Protein AF-A0A2Z4FMK3-F1 (afdb_monomer)

Secondary structure (DSSP, 8-state):
-PEEHHHHHHHHHHH--SSGGGGS-HHHHHHHHHHHHTT-TTHIIIIIHHHH--EEEEEEPPEEEEETTEEEEEPPEEEEEE----GGG---GGG--SSSSTT-EEEEEEGGGS-HHHHHHSS----HHHHHHHHH-SEEEEEETTSTT-SS-HHHHHHHHTTSEEEEEEEETTTTEEEEEEEETTEEEEEEEEEHHHHH-B-TT-TT-SEEESSTT-SS-STTSHHHHHHHHHHHS-HHHHHHHHHHHHHT--TTSSSS-----S-GGGGTS--TTTSTTTS-HHHHHHHHHT--HHHHHHHHHHHHHHHHHS-SEEETTTEEEEEEEEPPEEEEPPEEEES---SSEEEEPPEEEEEEESS-GGGGEE--

Sequence (372 aa):
MITHAADLLQKSLAKIHTAPGARVPAAKIISALEALIERQEDVYDQIILPELGLGERFDVRSHQLEKSGVARQYRGGEVWLFDGVPVQNWLHAPLLIPFEDLEDTLILARVRDLPAGVARQLRPPLIPGVRRALEALDWVVIDSGGFEGGRMEHAEFLDEIGERPWIRVDHDPETGAARFETWRGEEAQSGWASNIFDAFEYLAGDPDAPVQLHDPNWPKDPDAKPFETAVSLDLLDDPYSICRRLIFQDAGLDIDRLGPLVTWKDSPDMLFEFTDEDDSMLSDIGSWMASRFDGDAAYFAALMADWFAEIRANLPVEVPGLGFLHEVVLPALVLRRPRPLVGALDAGTTILAPLRLFAATDLPAEEWIDTE

Solvent-accessible surface area (backbone atoms only — not comparable to full-atom values): 20326 Å² total; per-residue (Å²): 133,77,43,49,47,67,60,44,40,53,57,35,56,73,72,53,79,84,52,79,41,56,74,58,57,64,71,59,55,49,51,51,49,50,56,48,35,75,67,41,95,55,40,50,77,51,59,44,32,41,57,36,14,66,65,35,79,41,77,37,55,64,44,79,50,76,53,96,91,42,76,43,41,28,49,48,47,72,29,39,40,26,31,59,48,42,48,83,52,66,29,65,66,80,79,62,53,63,77,88,50,54,74,12,36,30,32,38,35,37,42,88,50,35,53,75,68,57,48,58,62,48,44,73,96,52,50,77,78,49,36,57,13,45,70,68,40,64,54,40,58,42,32,40,59,80,52,104,62,46,67,46,56,70,69,60,44,43,69,65,40,34,78,36,60,34,37,42,37,40,36,40,60,91,70,49,24,42,33,43,34,35,28,34,47,94,42,78,56,34,29,33,40,37,40,40,60,81,42,27,33,46,41,90,92,47,95,79,38,30,24,40,63,62,54,82,64,65,72,82,58,40,86,83,39,30,44,45,39,31,49,38,50,44,49,45,62,29,22,63,39,45,45,44,45,50,53,30,60,76,68,66,44,72,67,50,66,64,47,78,66,75,65,85,79,88,64,81,61,65,78,76,65,62,46,81,82,81,57,74,60,43,84,42,58,20,50,35,49,11,66,76,65,78,31,40,38,70,52,36,41,53,45,51,55,47,26,52,53,45,47,74,74,49,59,49,25,39,36,83,87,58,28,35,37,36,73,30,68,39,70,36,28,36,30,46,53,59,51,62,71,39,63,89,60,72,92,46,74,44,72,41,72,60,39,58,32,30,36,30,26,80,63,62,51,82,71,22,47,62,87,125

Nearest PDB structures (foldseek):
  4o3x-assembly1_B  TM=2.539E-01  e=6.722E-01  Actinobacillus pleuropneumoniae
  4o4u-assembly3_C  TM=2.379E-01  e=2.531E+00  Glaesserella parasuis
  4o4u-assembly2_B  TM=2.187E-01  e=2.531E+00  Glaesserella parasuis
  4o4u-assembly1_A  TM=2.277E-01  e=7.565E+00  Glaesserella parasuis
  4o4x-assembly2_B  TM=2.244E-01  e=5.354E+00  Glaesserella parasuis

Structure (mmCIF, N/CA/C/O backbone):
data_AF-A0A2Z4FMK3-F1
#
_entry.id   AF-A0A2Z4FMK3-F1
#
loop_
_atom_site.group_PDB
_atom_site.id
_atom_site.type_symbol
_atom_site.label_atom_id
_atom_site.label_alt_id
_atom_site.label_comp_id
_atom_site.label_asym_id
_atom_site.label_entity_id
_atom_site.label_seq_id
_atom_site.pdbx_PDB_ins_code
_atom_site.Cartn_x
_atom_site.Cartn_y
_atom_site.Cartn_z
_atom_site.occupancy
_atom_site.B_iso_or_equiv
_atom_site.auth_seq_id
_atom_site.auth_comp_id
_atom_site.auth_asym_id
_atom_site.auth_atom_id
_atom_site.pdbx_PDB_model_num
ATOM 1 N N . MET A 1 1 ? 26.405 4.615 -1.418 1.00 66.50 1 MET A N 1
ATOM 2 C CA . MET A 1 1 ? 26.393 4.757 -2.888 1.00 66.50 1 MET A CA 1
ATOM 3 C C . MET A 1 1 ? 25.027 4.281 -3.314 1.00 66.50 1 MET A C 1
ATOM 5 O O . MET A 1 1 ? 24.728 3.123 -3.053 1.00 66.50 1 MET A O 1
ATOM 9 N N . ILE A 1 2 ? 24.192 5.189 -3.812 1.00 79.94 2 ILE A N 1
ATOM 10 C CA . ILE A 1 2 ? 22.853 4.856 -4.304 1.00 79.94 2 ILE A CA 1
ATOM 11 C C . ILE A 1 2 ? 23.020 4.228 -5.688 1.00 79.94 2 ILE A C 1
ATOM 13 O O . ILE A 1 2 ? 23.864 4.674 -6.468 1.00 79.94 2 ILE A O 1
ATOM 17 N N . THR A 1 3 ? 22.292 3.145 -5.953 1.00 88.69 3 THR A N 1
ATOM 18 C CA . THR A 1 3 ? 22.345 2.463 -7.250 1.00 88.69 3 THR A CA 1
ATOM 19 C C . THR A 1 3 ? 21.468 3.219 -8.238 1.00 88.69 3 THR A C 1
ATOM 21 O O . THR A 1 3 ? 20.320 3.518 -7.920 1.00 88.69 3 THR A O 1
ATOM 24 N N . HIS A 1 4 ? 21.972 3.495 -9.439 1.00 88.19 4 HIS A N 1
ATOM 25 C CA . HIS A 1 4 ? 21.166 4.119 -10.483 1.00 88.19 4 HIS A CA 1
ATOM 26 C C . HIS A 1 4 ? 20.392 3.051 -11.266 1.00 88.19 4 HIS A C 1
ATOM 28 O O . HIS A 1 4 ? 20.946 2.008 -11.632 1.00 88.19 4 HIS A O 1
ATOM 34 N N . ALA A 1 5 ? 19.119 3.301 -11.578 1.00 84.12 5 ALA A N 1
ATOM 35 C CA . ALA A 1 5 ? 18.275 2.334 -12.278 1.00 84.12 5 ALA A CA 1
ATOM 36 C C . ALA A 1 5 ? 18.873 1.914 -13.636 1.00 84.12 5 ALA A C 1
ATOM 38 O O . ALA A 1 5 ? 18.801 0.743 -14.012 1.00 84.12 5 ALA A O 1
ATOM 39 N N . ALA A 1 6 ? 19.552 2.826 -14.341 1.00 82.75 6 ALA A N 1
ATOM 40 C CA . ALA A 1 6 ? 20.240 2.512 -15.598 1.00 82.75 6 ALA A CA 1
ATOM 41 C C . ALA A 1 6 ? 21.340 1.437 -15.454 1.00 82.75 6 ALA A C 1
ATOM 43 O O . ALA A 1 6 ? 21.537 0.641 -16.375 1.00 82.75 6 ALA A O 1
ATOM 44 N N . ASP A 1 7 ? 22.031 1.368 -14.310 1.00 86.19 7 ASP A N 1
ATOM 45 C CA . ASP A 1 7 ? 23.053 0.343 -14.058 1.00 86.19 7 ASP A CA 1
ATOM 46 C C . ASP A 1 7 ? 22.412 -1.040 -13.878 1.00 86.19 7 ASP A C 1
ATOM 48 O O . ASP A 1 7 ? 22.911 -2.051 -14.382 1.00 86.19 7 ASP A O 1
ATOM 52 N N . LEU A 1 8 ? 21.249 -1.086 -13.222 1.00 87.88 8 LEU A N 1
ATOM 53 C CA . LEU A 1 8 ? 20.457 -2.309 -13.078 1.00 87.88 8 LEU A CA 1
ATOM 54 C C . LEU A 1 8 ? 19.916 -2.788 -14.429 1.00 87.88 8 LEU A C 1
ATOM 56 O O . LEU A 1 8 ? 19.931 -3.988 -14.703 1.00 87.88 8 LEU A O 1
ATOM 60 N N . LEU A 1 9 ? 19.538 -1.871 -15.323 1.00 84.38 9 LEU A N 1
ATOM 61 C CA . LEU A 1 9 ? 19.102 -2.232 -16.671 1.00 84.38 9 LEU A CA 1
ATOM 62 C C . LEU A 1 9 ? 20.229 -2.894 -17.477 1.00 84.38 9 LEU A C 1
ATOM 64 O O . LEU A 1 9 ? 19.991 -3.862 -18.199 1.00 84.38 9 LEU A O 1
ATOM 68 N N . GLN A 1 10 ? 21.476 -2.428 -17.333 1.00 83.62 10 GLN A N 1
ATOM 69 C CA . GLN A 1 10 ? 22.629 -3.080 -17.969 1.00 83.62 10 GLN A CA 1
ATOM 70 C C . GLN A 1 10 ? 22.806 -4.523 -17.480 1.00 83.62 10 GLN A C 1
ATOM 72 O O . GLN A 1 10 ? 23.089 -5.420 -18.280 1.00 83.62 10 GLN A O 1
ATOM 77 N N . LYS A 1 11 ? 22.598 -4.760 -16.179 1.00 85.12 11 LYS A N 1
ATOM 78 C CA . LYS A 1 11 ? 22.621 -6.104 -15.590 1.00 85.12 11 LYS A CA 1
ATOM 79 C C . LYS A 1 11 ? 21.517 -6.990 -16.174 1.00 85.12 11 LYS A C 1
ATOM 81 O O . LYS A 1 11 ? 21.802 -8.135 -16.521 1.00 85.12 11 LYS A O 1
ATOM 86 N N . SER A 1 12 ? 20.299 -6.474 -16.333 1.00 87.06 12 SER A N 1
ATOM 87 C CA . SER A 1 12 ? 19.177 -7.202 -16.946 1.00 87.06 12 SER A CA 1
ATOM 88 C C . SER A 1 12 ? 19.420 -7.529 -18.420 1.00 87.06 12 SER A C 1
ATOM 90 O O . SER A 1 12 ? 19.258 -8.674 -18.844 1.00 87.06 12 SER A O 1
ATOM 92 N N . LEU A 1 13 ? 19.922 -6.565 -19.196 1.00 83.75 13 LEU A N 1
ATOM 93 C CA . LEU A 1 13 ? 20.270 -6.754 -20.609 1.00 83.75 13 LEU A CA 1
ATOM 94 C C . LEU A 1 13 ? 21.316 -7.856 -20.820 1.00 83.75 13 LEU A C 1
ATOM 96 O O . LEU A 1 13 ? 21.233 -8.607 -21.790 1.00 83.75 13 LEU A O 1
ATOM 100 N N . ALA A 1 14 ? 22.275 -8.006 -19.903 1.00 81.19 14 ALA A N 1
ATOM 101 C CA . ALA A 1 14 ? 23.281 -9.063 -19.986 1.00 81.19 14 ALA A CA 1
ATOM 102 C C . ALA A 1 14 ? 22.691 -10.484 -19.852 1.00 81.19 14 ALA A C 1
ATOM 104 O O . ALA A 1 14 ? 23.308 -11.448 -20.313 1.00 81.19 14 ALA A 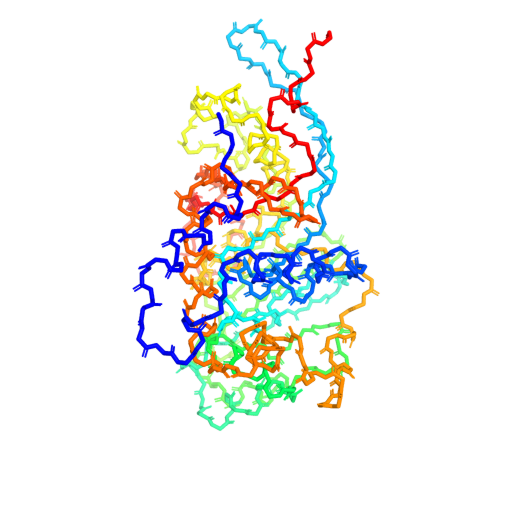O 1
ATOM 105 N N . LYS A 1 15 ? 21.507 -10.639 -19.240 1.00 80.50 15 LYS A N 1
ATOM 106 C CA . LYS A 1 15 ? 20.855 -11.944 -19.043 1.00 80.50 15 LYS A CA 1
ATOM 107 C C . LYS A 1 15 ? 20.110 -12.423 -20.296 1.00 80.50 15 LYS A C 1
ATOM 109 O O . LYS A 1 15 ? 20.076 -13.627 -20.564 1.00 80.50 15 LYS A O 1
ATOM 114 N N . ILE A 1 16 ? 19.541 -11.509 -21.087 1.00 71.62 16 ILE A N 1
ATOM 115 C CA . ILE A 1 16 ? 18.598 -11.829 -22.172 1.00 71.62 16 ILE A CA 1
ATOM 116 C C . ILE A 1 16 ? 19.293 -11.714 -23.542 1.00 71.62 16 ILE A C 1
ATOM 118 O O . ILE A 1 16 ? 19.334 -10.650 -24.147 1.00 71.62 16 ILE A O 1
ATOM 122 N N . HIS A 1 17 ? 19.857 -12.813 -24.058 1.00 67.94 17 HIS A N 1
ATOM 123 C CA . HIS A 1 17 ? 20.804 -12.773 -25.191 1.00 67.94 17 HIS A CA 1
ATOM 124 C C . HIS A 1 17 ? 20.315 -13.412 -26.509 1.00 67.94 17 HIS A C 1
ATOM 126 O O . HIS A 1 17 ? 21.105 -13.557 -27.443 1.00 67.94 17 HIS A O 1
ATOM 132 N N . THR A 1 18 ? 19.043 -13.815 -26.624 1.00 61.44 18 THR A N 1
ATOM 133 C CA . THR A 1 18 ? 18.593 -14.692 -27.731 1.00 61.44 18 THR A CA 1
ATOM 134 C C . THR A 1 18 ? 17.453 -14.168 -28.613 1.00 61.44 18 THR A C 1
ATOM 136 O O . THR A 1 18 ? 17.116 -14.836 -29.589 1.00 61.44 18 THR A O 1
ATOM 139 N N . ALA A 1 19 ? 16.895 -12.980 -28.361 1.00 65.62 19 ALA A N 1
ATOM 140 C CA . ALA A 1 19 ? 15.777 -12.435 -29.147 1.00 65.62 19 ALA A CA 1
ATOM 141 C C . ALA A 1 19 ? 16.205 -11.297 -30.105 1.00 65.62 19 ALA A C 1
ATOM 143 O O . ALA A 1 19 ? 17.255 -10.685 -29.894 1.00 65.62 19 ALA A O 1
ATOM 144 N N . PRO A 1 20 ? 15.411 -10.958 -31.143 1.00 64.31 20 PRO A N 1
ATOM 145 C CA . PRO A 1 20 ? 15.705 -9.854 -32.067 1.00 64.31 20 PRO A CA 1
ATOM 146 C C . PRO A 1 20 ? 15.998 -8.507 -31.379 1.00 64.31 20 PRO A C 1
ATOM 148 O O . PRO A 1 20 ? 16.886 -7.781 -31.825 1.00 64.31 20 PRO A O 1
ATOM 151 N N . GLY A 1 21 ? 15.336 -8.217 -30.251 1.00 60.81 21 GLY A N 1
ATOM 152 C CA . GLY A 1 21 ? 15.570 -7.011 -29.446 1.00 60.81 21 GLY A CA 1
ATOM 153 C C . GLY A 1 21 ? 16.917 -6.967 -28.705 1.00 60.81 21 GLY A C 1
ATOM 154 O O . GLY A 1 21 ? 17.392 -5.883 -28.375 1.00 60.81 21 GLY A O 1
ATOM 155 N N . ALA A 1 22 ? 17.612 -8.102 -28.538 1.00 68.06 22 ALA A N 1
ATOM 156 C CA . ALA A 1 22 ? 18.924 -8.174 -27.875 1.00 68.06 22 ALA A CA 1
ATOM 157 C C . ALA A 1 22 ? 20.057 -7.480 -28.660 1.00 68.06 22 ALA A C 1
ATOM 159 O O . ALA A 1 22 ? 21.176 -7.337 -28.171 1.00 68.06 22 ALA A O 1
ATOM 160 N N . ARG A 1 23 ? 19.786 -7.056 -29.902 1.00 71.62 23 ARG A N 1
ATOM 161 C CA . ARG A 1 23 ? 20.736 -6.330 -30.762 1.00 71.62 23 ARG A CA 1
ATOM 162 C C . ARG A 1 23 ? 20.704 -4.816 -30.552 1.00 71.62 23 ARG A C 1
ATOM 164 O O . ARG A 1 23 ? 21.554 -4.115 -31.104 1.00 71.62 23 ARG A O 1
ATOM 171 N N . VAL A 1 24 ? 19.734 -4.302 -29.796 1.00 78.12 24 VAL A N 1
ATOM 172 C CA . VAL A 1 24 ? 19.611 -2.871 -29.509 1.00 78.12 24 VAL A CA 1
ATOM 173 C C . VAL A 1 24 ? 20.636 -2.491 -28.432 1.00 78.12 24 VAL A C 1
ATOM 175 O O . VAL A 1 24 ? 20.640 -3.093 -27.361 1.00 78.12 24 VAL A O 1
ATOM 178 N N . PRO A 1 25 ? 21.524 -1.507 -28.675 1.00 80.56 25 PRO A N 1
ATOM 179 C CA . PRO A 1 25 ? 22.500 -1.087 -27.674 1.00 80.56 25 PRO A CA 1
ATOM 180 C C . PRO A 1 25 ? 21.832 -0.593 -26.385 1.00 80.56 25 PRO A C 1
ATOM 182 O O . PRO A 1 25 ? 20.944 0.256 -26.451 1.00 80.56 25 PRO A O 1
ATOM 185 N N . ALA A 1 26 ? 22.328 -1.040 -25.226 1.00 72.75 26 ALA A N 1
ATOM 186 C CA . ALA A 1 26 ? 21.826 -0.659 -23.899 1.00 72.75 26 ALA A CA 1
ATOM 187 C C . ALA A 1 26 ? 21.651 0.858 -23.734 1.00 72.75 26 ALA A C 1
ATOM 189 O O . ALA A 1 26 ? 20.591 1.325 -23.332 1.00 72.75 26 ALA A O 1
ATOM 190 N N . ALA A 1 27 ? 22.656 1.633 -24.152 1.00 76.56 27 ALA A N 1
ATOM 191 C CA . ALA A 1 27 ? 22.626 3.093 -24.092 1.00 76.56 27 ALA A CA 1
ATOM 192 C C . ALA A 1 27 ? 21.454 3.715 -24.876 1.00 76.56 27 ALA A C 1
ATOM 194 O O . ALA A 1 27 ? 20.953 4.764 -24.490 1.00 76.56 27 ALA A O 1
ATOM 195 N N . LYS A 1 28 ? 20.989 3.077 -25.963 1.00 82.00 28 LYS A N 1
ATOM 196 C CA . LYS A 1 28 ? 19.814 3.551 -26.712 1.00 82.00 28 LYS A CA 1
ATOM 197 C C . LYS A 1 28 ? 18.506 3.246 -25.989 1.00 82.00 28 LYS A C 1
ATOM 199 O O . LYS A 1 28 ? 17.584 4.044 -26.102 1.00 82.00 28 LYS A O 1
ATOM 204 N N . ILE A 1 29 ? 18.424 2.112 -25.291 1.00 78.38 29 ILE A N 1
ATOM 205 C CA . ILE A 1 29 ? 17.250 1.741 -24.489 1.00 78.38 29 ILE A CA 1
ATOM 206 C C . ILE A 1 29 ? 17.144 2.686 -23.289 1.00 78.38 29 ILE A C 1
ATOM 208 O O . ILE A 1 29 ? 16.101 3.300 -23.105 1.00 78.38 29 ILE A O 1
ATOM 212 N N . ILE A 1 30 ? 18.249 2.884 -22.560 1.00 75.19 30 ILE A N 1
ATOM 213 C CA . ILE A 1 30 ? 18.345 3.817 -21.425 1.00 75.19 30 ILE A CA 1
ATOM 214 C C . ILE A 1 30 ? 17.959 5.234 -21.861 1.00 75.19 30 ILE A C 1
ATOM 216 O O . ILE A 1 30 ? 17.011 5.797 -21.333 1.00 75.19 30 ILE A O 1
ATOM 220 N N . SER A 1 31 ? 18.604 5.768 -22.902 1.00 79.75 31 SER A N 1
ATOM 221 C CA . SER A 1 31 ? 18.305 7.121 -23.386 1.00 79.75 31 SER A CA 1
ATOM 222 C C . SER A 1 31 ? 16.866 7.272 -23.891 1.00 79.75 31 SER A C 1
ATOM 224 O O . SER A 1 31 ? 16.297 8.356 -23.808 1.00 79.75 31 SER A O 1
ATOM 226 N N . ALA A 1 32 ? 16.258 6.211 -24.433 1.00 78.56 32 ALA A N 1
ATOM 227 C CA . ALA A 1 32 ? 14.859 6.250 -24.842 1.00 78.56 32 ALA A CA 1
ATOM 228 C C . ALA A 1 32 ? 13.904 6.264 -23.645 1.00 78.56 32 ALA A C 1
ATOM 230 O O . ALA A 1 32 ? 12.897 6.957 -23.728 1.00 78.56 32 ALA A O 1
ATOM 231 N N . LEU A 1 33 ? 14.221 5.536 -22.571 1.00 74.44 33 LEU A N 1
ATOM 232 C CA . LEU A 1 33 ? 13.476 5.565 -21.314 1.00 74.44 33 LEU A CA 1
ATOM 233 C C . LEU A 1 33 ? 13.592 6.923 -20.631 1.00 74.44 33 LEU A C 1
ATOM 235 O O . LEU A 1 33 ? 12.573 7.519 -20.325 1.00 74.44 33 LEU A O 1
ATOM 239 N N . GLU A 1 34 ? 14.808 7.443 -20.470 1.00 73.94 34 GLU A N 1
ATOM 240 C CA . GLU A 1 34 ? 15.051 8.771 -19.892 1.00 73.94 34 GLU A CA 1
ATOM 241 C C . GLU A 1 34 ? 14.320 9.854 -20.690 1.00 73.94 34 GLU A C 1
ATOM 243 O O . GLU A 1 34 ? 13.577 10.642 -20.124 1.00 73.94 34 GLU A O 1
ATOM 248 N N . ALA A 1 35 ? 14.425 9.833 -22.022 1.00 74.81 35 ALA A N 1
ATOM 249 C CA . ALA A 1 35 ? 13.709 10.788 -22.861 1.00 74.81 35 ALA A CA 1
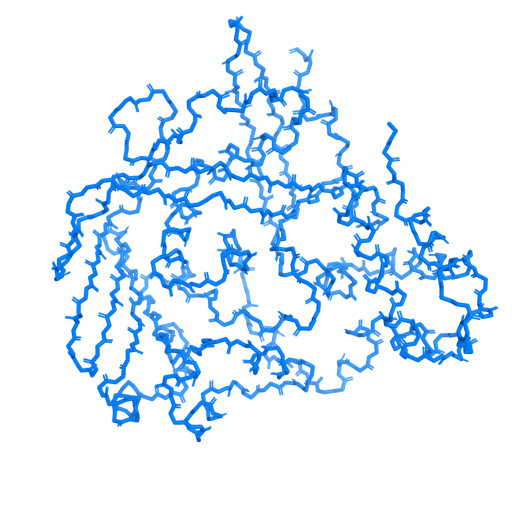ATOM 250 C C . ALA A 1 35 ? 12.186 10.589 -22.849 1.00 74.81 35 ALA A C 1
ATOM 252 O O . ALA A 1 35 ? 11.465 11.522 -23.188 1.00 74.81 35 ALA A O 1
ATOM 253 N N . LEU A 1 36 ? 11.685 9.383 -22.561 1.00 71.00 36 LEU A N 1
ATOM 254 C CA . LEU A 1 36 ? 10.252 9.147 -22.393 1.00 71.00 36 LEU A CA 1
ATOM 255 C C . LEU A 1 36 ? 9.794 9.741 -21.058 1.00 71.00 36 LEU A C 1
ATOM 257 O O . LEU A 1 36 ? 8.859 10.525 -21.051 1.00 71.00 36 LEU A O 1
ATOM 261 N N . ILE A 1 37 ? 10.514 9.447 -19.979 1.00 67.31 37 ILE A N 1
ATOM 262 C CA . ILE A 1 37 ? 10.308 9.982 -18.632 1.00 67.31 37 ILE A CA 1
ATOM 263 C C . ILE A 1 37 ? 10.336 11.521 -18.636 1.00 67.31 37 ILE A C 1
ATOM 265 O O . ILE A 1 37 ? 9.407 12.153 -18.163 1.00 67.31 37 ILE A O 1
ATOM 269 N N . GLU A 1 38 ? 11.346 12.150 -19.240 1.00 65.62 38 GLU A N 1
ATOM 270 C CA . GLU A 1 38 ? 11.478 13.618 -19.293 1.00 65.62 38 GLU A CA 1
ATOM 271 C C . GLU A 1 38 ? 10.360 14.325 -20.077 1.00 65.62 38 GLU A C 1
ATOM 273 O O . GLU A 1 38 ? 10.186 15.537 -19.955 1.00 65.62 38 GLU A O 1
ATOM 278 N N . ARG A 1 39 ? 9.651 13.603 -20.952 1.00 62.78 39 ARG A N 1
ATOM 279 C CA . ARG A 1 39 ? 8.616 14.168 -21.832 1.00 62.78 39 ARG A CA 1
ATOM 280 C C . ARG A 1 39 ? 7.207 14.043 -21.282 1.00 62.78 39 ARG A C 1
ATOM 282 O O . ARG A 1 39 ? 6.319 14.673 -21.851 1.00 62.78 39 ARG A O 1
ATOM 289 N N . GLN A 1 40 ? 6.997 13.202 -20.279 1.00 57.28 40 GLN A N 1
ATOM 290 C CA . GLN A 1 40 ? 5.671 12.976 -19.727 1.00 57.28 40 GLN A CA 1
ATOM 291 C C . GLN A 1 40 ? 5.474 13.890 -18.525 1.00 57.28 40 GLN A C 1
ATOM 293 O O . GLN A 1 40 ? 6.287 13.888 -17.605 1.00 57.28 40 GLN A O 1
ATOM 298 N N . GLU A 1 41 ? 4.388 14.662 -18.546 1.00 50.53 41 GLU A N 1
ATOM 299 C CA . GLU A 1 41 ? 3.913 15.374 -17.354 1.00 50.53 41 GLU A CA 1
ATOM 300 C C . GLU A 1 41 ? 3.474 14.353 -16.277 1.00 50.53 41 GLU A C 1
ATOM 302 O O . GLU A 1 41 ? 3.715 14.588 -15.096 1.00 50.53 41 GLU A O 1
ATOM 307 N N . ASP A 1 42 ? 3.025 13.156 -16.700 1.00 51.25 42 ASP A N 1
ATOM 308 C CA . ASP A 1 42 ? 2.565 12.050 -15.846 1.00 51.25 42 ASP A CA 1
ATOM 309 C C . ASP A 1 42 ? 3.410 10.766 -16.032 1.00 51.25 42 ASP A C 1
ATOM 311 O O . ASP A 1 42 ? 2.944 9.720 -16.492 1.00 51.25 42 ASP A O 1
ATOM 315 N N . VAL A 1 43 ? 4.703 10.828 -15.679 1.00 53.84 43 VAL A N 1
ATOM 316 C CA . VAL A 1 43 ? 5.633 9.665 -15.654 1.00 53.84 43 VAL A CA 1
ATOM 317 C C . VAL A 1 43 ? 5.065 8.489 -14.846 1.00 53.84 43 VAL A C 1
ATOM 319 O O . VAL A 1 43 ? 5.318 7.317 -15.152 1.00 53.84 43 VAL A O 1
ATOM 322 N N . TYR A 1 44 ? 4.280 8.826 -13.823 1.00 54.28 44 TYR A N 1
ATOM 323 C CA . TYR A 1 44 ? 3.539 7.901 -12.984 1.00 54.28 44 TYR A CA 1
ATOM 324 C C . TYR A 1 44 ? 2.634 6.987 -13.820 1.00 54.28 44 TYR A C 1
ATOM 326 O O . TYR A 1 44 ? 2.906 5.788 -13.871 1.00 54.28 44 TYR A O 1
ATOM 334 N N . ASP A 1 45 ? 1.658 7.537 -14.547 1.00 51.44 45 ASP A N 1
ATOM 335 C CA . ASP A 1 45 ? 0.617 6.760 -15.231 1.00 51.44 45 ASP A CA 1
ATOM 336 C C . ASP A 1 45 ? 1.169 5.830 -16.313 1.00 51.44 45 ASP A C 1
ATOM 338 O O . ASP A 1 45 ? 0.623 4.765 -16.559 1.00 51.44 45 ASP A O 1
ATOM 342 N N . GLN A 1 46 ? 2.266 6.187 -16.976 1.00 53.19 46 GLN A N 1
ATOM 343 C CA . GLN A 1 46 ? 2.659 5.493 -18.210 1.00 53.19 46 GLN A CA 1
ATOM 344 C C . GLN A 1 46 ? 3.860 4.550 -18.055 1.00 53.19 46 GLN A C 1
ATOM 346 O O . GLN A 1 46 ? 4.109 3.728 -18.935 1.00 53.19 46 GLN A O 1
ATOM 351 N N . ILE A 1 47 ? 4.645 4.670 -16.977 1.00 57.91 47 ILE A N 1
ATOM 352 C CA . ILE A 1 47 ? 5.923 3.940 -16.830 1.00 57.91 47 ILE A CA 1
ATOM 353 C C . ILE A 1 47 ? 6.074 3.305 -15.453 1.00 57.91 47 ILE A C 1
ATOM 355 O O . ILE A 1 47 ? 6.506 2.156 -15.353 1.00 57.91 47 ILE A O 1
ATOM 359 N N . ILE A 1 48 ? 5.723 4.034 -14.394 1.00 57.09 48 ILE A N 1
ATOM 360 C CA . ILE A 1 48 ? 5.982 3.612 -13.013 1.00 57.09 48 ILE A CA 1
ATOM 361 C C . ILE A 1 48 ? 4.816 2.816 -12.454 1.00 57.09 48 ILE A C 1
ATOM 363 O O . ILE A 1 48 ? 5.031 1.715 -11.944 1.00 57.09 48 ILE A O 1
ATOM 367 N N . LEU A 1 49 ? 3.604 3.361 -12.591 1.00 55.56 49 LEU A N 1
ATOM 368 C CA . LEU A 1 49 ? 2.368 2.718 -12.187 1.00 55.56 49 LEU A CA 1
ATOM 369 C C . LEU A 1 49 ? 2.354 1.283 -12.741 1.00 55.56 49 LEU A C 1
ATOM 371 O O . LEU A 1 49 ? 2.179 0.386 -11.913 1.00 55.56 49 LEU A O 1
ATOM 375 N N . PRO A 1 50 ? 2.676 0.994 -14.038 1.00 53.88 50 PRO A N 1
ATOM 376 C CA . PRO A 1 50 ? 2.704 -0.358 -14.592 1.00 53.88 50 PRO A CA 1
ATOM 377 C C . PRO A 1 50 ? 3.511 -1.297 -13.705 1.00 53.88 50 PRO A C 1
ATOM 379 O O . PRO A 1 50 ? 3.056 -2.372 -13.362 1.00 53.88 50 PRO A O 1
ATOM 382 N N . GLU A 1 51 ? 4.684 -0.908 -13.246 1.00 63.00 51 GLU A N 1
ATOM 383 C CA . GLU A 1 51 ? 5.664 -1.875 -12.765 1.00 63.00 51 GLU A CA 1
ATOM 384 C C . GLU A 1 51 ? 5.822 -1.910 -11.237 1.00 63.00 51 GLU A C 1
ATOM 386 O O . GLU A 1 51 ? 6.308 -2.909 -10.689 1.00 63.00 51 GLU A O 1
ATOM 391 N N . LEU A 1 52 ? 5.387 -0.852 -10.545 1.00 59.00 52 LEU A N 1
ATOM 392 C CA . LEU A 1 52 ? 5.380 -0.742 -9.081 1.00 59.00 52 LEU A CA 1
ATOM 393 C C . LEU A 1 52 ? 3.978 -0.805 -8.465 1.00 59.00 52 LEU A C 1
ATOM 395 O O . LEU A 1 52 ? 3.879 -0.873 -7.242 1.00 59.00 52 LEU A O 1
ATOM 399 N N . GLY A 1 53 ? 2.938 -0.857 -9.298 1.00 57.03 53 GLY A N 1
ATOM 400 C CA . GLY A 1 53 ? 1.549 -0.988 -8.875 1.00 57.03 53 GLY A CA 1
ATOM 401 C C . GLY A 1 53 ? 0.895 0.349 -8.554 1.00 57.03 53 GLY A C 1
ATOM 402 O O . GLY A 1 53 ? 1.446 1.403 -8.879 1.00 57.03 53 GLY A O 1
ATOM 403 N N . LEU A 1 54 ? -0.311 0.298 -7.975 1.00 58.62 54 LEU A N 1
ATOM 404 C CA . LEU A 1 54 ? -1.104 1.497 -7.684 1.00 58.62 54 LEU A CA 1
ATOM 405 C C . LEU A 1 54 ? -0.303 2.446 -6.799 1.00 58.62 54 LEU A C 1
ATOM 407 O O . LEU A 1 54 ? 0.393 1.987 -5.892 1.00 58.62 54 LEU A O 1
ATOM 411 N N . GLY A 1 55 ? -0.419 3.749 -7.047 1.00 59.16 55 GLY A N 1
ATOM 412 C CA . GLY A 1 55 ? 0.189 4.750 -6.195 1.00 59.16 55 GLY A CA 1
ATOM 413 C C . GLY A 1 55 ? -0.657 5.991 -5.958 1.00 59.16 55 GLY A C 1
ATOM 414 O O . GLY A 1 55 ? -1.671 6.237 -6.607 1.00 59.16 55 GLY A O 1
ATOM 415 N N . GLU A 1 56 ? -0.252 6.762 -4.961 1.00 64.12 56 GLU A N 1
ATOM 416 C CA . GLU A 1 56 ? -0.873 8.039 -4.632 1.00 64.12 56 GLU A CA 1
ATOM 417 C C . GLU A 1 56 ? 0.199 9.037 -4.217 1.00 64.12 56 GLU A C 1
ATOM 419 O O . GLU A 1 56 ? 1.245 8.661 -3.673 1.00 64.12 56 GLU A O 1
ATOM 424 N N . ARG A 1 57 ? -0.084 10.316 -4.464 1.00 69.56 57 ARG A N 1
ATOM 425 C CA . ARG A 1 57 ? 0.685 11.397 -3.858 1.00 69.56 57 ARG A CA 1
ATOM 426 C C . ARG A 1 57 ? 0.255 11.521 -2.410 1.00 69.56 57 ARG A C 1
ATOM 428 O O . ARG A 1 57 ? -0.934 11.612 -2.117 1.00 69.56 57 ARG A O 1
ATOM 435 N N . PHE A 1 58 ? 1.234 11.534 -1.526 1.00 73.31 58 PHE A N 1
ATOM 436 C CA . PHE A 1 58 ? 1.036 11.558 -0.093 1.00 73.31 58 PHE A CA 1
ATOM 437 C C . PHE A 1 58 ? 1.937 12.632 0.515 1.00 73.31 58 PHE A C 1
ATOM 439 O O . PHE A 1 58 ? 3.140 12.654 0.263 1.00 73.31 58 PHE A O 1
ATOM 446 N N . ASP A 1 59 ? 1.360 13.524 1.315 1.00 82.88 59 ASP A N 1
ATOM 447 C CA . ASP A 1 59 ? 2.112 14.562 2.019 1.00 82.88 59 ASP A CA 1
ATOM 448 C C . ASP A 1 59 ? 2.517 14.057 3.403 1.00 82.88 59 ASP A C 1
ATOM 450 O O . ASP A 1 59 ? 1.733 14.084 4.353 1.00 82.88 59 ASP A O 1
ATOM 454 N N . VAL A 1 60 ? 3.771 13.627 3.528 1.00 87.31 60 VAL A N 1
ATOM 455 C CA . VAL A 1 60 ? 4.346 13.186 4.801 1.00 87.31 60 VAL A CA 1
ATOM 456 C C . VAL A 1 60 ? 4.546 14.406 5.692 1.00 87.31 60 VAL A C 1
ATOM 458 O O . VAL A 1 60 ? 5.216 15.368 5.303 1.00 87.31 60 VAL A O 1
ATOM 461 N N . ARG A 1 61 ? 4.009 14.381 6.915 1.00 88.94 61 ARG A N 1
ATOM 462 C CA . ARG A 1 61 ? 4.243 15.457 7.890 1.00 88.94 61 ARG A CA 1
ATOM 463 C C . ARG A 1 61 ? 5.653 15.373 8.471 1.00 88.94 61 ARG A C 1
ATOM 465 O O . ARG A 1 61 ? 6.266 14.313 8.533 1.00 88.94 61 ARG A O 1
ATOM 472 N N . SER A 1 62 ? 6.167 16.502 8.948 1.00 89.38 62 SER A N 1
ATOM 473 C CA . SER A 1 62 ? 7.411 16.508 9.718 1.00 89.38 62 SER A CA 1
ATOM 474 C C . SER A 1 62 ? 7.190 15.862 11.086 1.00 89.38 62 SER A C 1
ATOM 476 O O . SER A 1 62 ? 6.261 16.232 11.804 1.00 89.38 62 SER A O 1
ATOM 478 N N . HIS A 1 63 ? 8.088 14.958 11.476 1.00 87.50 63 HIS A N 1
ATOM 479 C CA . HIS A 1 63 ? 7.987 14.183 12.717 1.00 87.50 63 HIS A CA 1
ATOM 480 C C . HIS A 1 63 ? 9.165 14.449 13.645 1.00 87.50 63 HIS A C 1
ATOM 482 O O . HIS A 1 63 ? 10.299 14.578 13.195 1.00 87.50 63 HIS A O 1
ATOM 488 N N . GLN A 1 64 ? 8.922 14.492 14.953 1.00 87.88 64 GLN A N 1
ATOM 489 C CA . GLN A 1 64 ? 9.989 14.569 15.951 1.00 87.88 64 GLN A CA 1
ATOM 490 C C . GLN A 1 64 ? 10.047 13.257 16.730 1.00 87.88 64 GLN A C 1
ATOM 492 O O . GLN A 1 64 ? 9.074 12.871 17.373 1.00 87.88 64 GLN A O 1
ATOM 497 N N . LEU A 1 65 ? 11.201 12.587 16.712 1.00 86.19 65 LEU A N 1
ATOM 498 C CA . LEU A 1 65 ? 11.417 11.358 17.473 1.00 86.19 65 LEU A CA 1
ATOM 499 C C . LEU A 1 65 ? 12.507 11.574 18.518 1.00 86.19 65 LEU A C 1
ATOM 501 O O . LEU A 1 65 ? 13.622 11.989 18.196 1.00 86.19 65 LEU A O 1
ATOM 505 N N . GLU A 1 66 ? 12.211 11.249 19.774 1.00 82.69 66 GLU A N 1
ATOM 506 C CA . GLU A 1 66 ? 13.218 11.213 20.831 1.00 82.69 66 GLU A CA 1
ATOM 507 C C . GLU A 1 66 ? 13.827 9.812 20.931 1.00 82.69 66 GLU A C 1
ATOM 509 O O . GLU A 1 66 ? 13.145 8.836 21.242 1.00 82.69 66 GLU A O 1
ATOM 514 N N . LYS A 1 67 ? 15.138 9.702 20.693 1.00 75.00 67 LYS A N 1
ATOM 515 C CA . LYS A 1 67 ? 15.878 8.446 20.837 1.00 75.00 67 LYS A CA 1
ATOM 516 C C . LYS A 1 67 ? 17.142 8.665 21.652 1.00 75.00 67 LYS A C 1
ATOM 518 O O . LYS A 1 67 ? 17.963 9.522 21.344 1.00 75.00 67 LYS A O 1
ATOM 523 N N . SER A 1 68 ? 17.319 7.859 22.700 1.00 77.75 68 SER A N 1
ATOM 524 C CA . SER A 1 68 ? 18.491 7.930 23.588 1.00 77.75 68 SER A CA 1
ATOM 525 C C . SER A 1 68 ? 18.719 9.326 24.200 1.00 77.75 68 SER A C 1
ATOM 527 O O . SER A 1 68 ? 19.862 9.729 24.407 1.00 77.75 68 SER A O 1
ATOM 529 N N . GLY A 1 69 ? 17.637 10.067 24.477 1.00 78.75 69 GLY A N 1
ATOM 530 C CA . GLY A 1 69 ? 17.682 11.430 25.023 1.00 78.75 69 GLY A CA 1
ATOM 531 C C . GLY A 1 69 ? 18.081 12.513 24.014 1.00 78.75 69 GLY A C 1
ATOM 532 O O . GLY A 1 69 ? 18.382 13.637 24.413 1.00 78.75 69 GLY A O 1
ATOM 533 N N . VAL A 1 70 ? 18.122 12.184 22.719 1.00 82.25 70 VAL A N 1
ATOM 534 C CA . VAL A 1 70 ? 18.335 13.135 21.626 1.00 82.25 70 VAL A CA 1
ATOM 535 C C . VAL A 1 70 ? 17.056 13.199 20.806 1.00 82.25 70 VAL A C 1
ATOM 537 O O . VAL A 1 70 ? 16.597 12.182 20.288 1.00 82.25 70 VAL A O 1
ATOM 540 N N . ALA A 1 71 ? 16.488 14.394 20.680 1.00 86.00 71 ALA A N 1
ATOM 541 C CA . ALA A 1 71 ? 15.382 14.619 19.767 1.00 86.00 71 ALA A CA 1
ATOM 542 C C . ALA A 1 71 ? 15.919 14.841 18.349 1.00 86.00 71 ALA A C 1
ATOM 544 O O . ALA A 1 71 ? 16.803 15.673 18.134 1.00 86.00 71 ALA A O 1
ATOM 545 N N . ARG A 1 72 ? 15.397 14.074 17.395 1.00 88.00 72 ARG A N 1
ATOM 546 C CA . ARG A 1 72 ? 15.686 14.182 15.965 1.00 88.00 72 ARG A CA 1
ATOM 547 C C . ARG A 1 72 ? 14.442 14.675 15.250 1.00 88.00 72 ARG A C 1
ATOM 549 O O . ARG A 1 72 ? 13.359 14.140 15.482 1.00 88.00 72 ARG A O 1
ATOM 556 N N . GLN A 1 73 ? 14.618 15.672 14.396 1.00 91.06 73 GLN A N 1
ATOM 557 C CA . GLN A 1 73 ? 13.560 16.174 13.539 1.00 91.06 73 GLN A CA 1
ATOM 558 C C . GLN A 1 73 ? 13.698 15.522 12.163 1.00 91.06 73 GLN A C 1
ATOM 560 O O . GLN A 1 73 ? 14.742 15.618 11.521 1.00 91.06 73 GLN A O 1
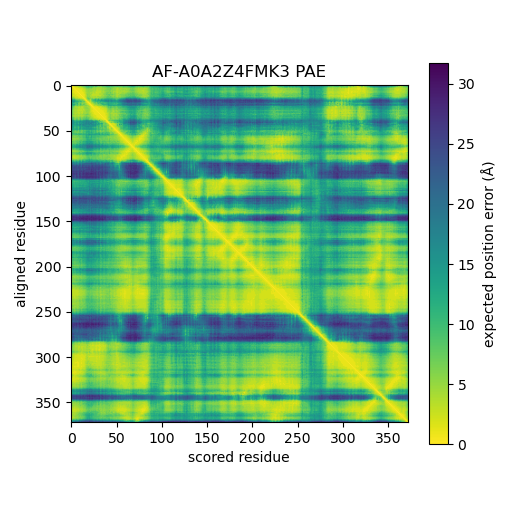ATOM 565 N N . TYR A 1 74 ? 12.646 14.830 11.749 1.00 91.12 74 TYR A N 1
ATOM 566 C CA . TYR A 1 74 ? 12.498 14.253 10.425 1.00 91.12 74 TYR A CA 1
ATOM 567 C C . TYR A 1 74 ? 11.699 15.223 9.569 1.00 91.12 74 TYR A C 1
ATOM 569 O O . TYR A 1 74 ? 10.711 15.812 10.033 1.00 91.12 74 TYR A O 1
ATOM 577 N N . ARG A 1 75 ? 12.141 15.400 8.328 1.00 90.62 75 ARG A N 1
ATOM 578 C CA . ARG A 1 75 ? 11.454 16.260 7.370 1.00 90.62 75 ARG A CA 1
ATOM 579 C C . ARG A 1 75 ? 10.131 15.644 6.940 1.00 90.62 75 ARG A C 1
ATOM 581 O O . ARG A 1 75 ? 9.991 14.426 6.891 1.00 90.62 75 ARG A O 1
ATOM 588 N N . GLY A 1 76 ? 9.183 16.517 6.638 1.00 89.31 76 GLY A N 1
ATOM 589 C CA . GLY A 1 76 ? 8.024 16.194 5.826 1.00 89.31 76 GLY A CA 1
ATOM 590 C C . GLY A 1 76 ? 8.274 16.554 4.365 1.00 89.31 76 GLY A C 1
ATOM 591 O O . GLY A 1 76 ? 9.257 17.222 4.033 1.00 89.31 76 GLY A O 1
ATOM 592 N N . GLY A 1 77 ? 7.360 16.141 3.502 1.00 87.62 77 GLY A N 1
ATOM 593 C CA . GLY A 1 77 ? 7.437 16.395 2.074 1.00 87.62 77 GLY A CA 1
ATOM 594 C C . GLY A 1 77 ? 6.435 15.557 1.304 1.00 87.62 77 GLY A C 1
ATOM 595 O O . GLY A 1 77 ? 5.887 14.582 1.820 1.00 87.62 77 GLY A O 1
ATOM 596 N N . GLU A 1 78 ? 6.217 15.950 0.060 1.00 84.56 78 GLU A N 1
ATOM 597 C CA . GLU A 1 78 ? 5.393 15.180 -0.853 1.00 84.56 78 GLU A CA 1
ATOM 598 C C . GLU A 1 78 ? 6.168 13.949 -1.332 1.00 84.56 78 GLU A C 1
ATOM 600 O O . GLU A 1 78 ? 7.330 14.038 -1.739 1.00 84.56 78 GLU A O 1
ATOM 605 N N . VAL A 1 79 ? 5.521 12.792 -1.279 1.00 83.88 79 VAL A N 1
ATOM 606 C CA . VAL A 1 79 ? 6.063 11.520 -1.752 1.00 83.88 79 VAL A CA 1
ATOM 607 C C . VAL A 1 79 ? 5.040 10.825 -2.633 1.00 83.88 79 VAL A C 1
ATOM 609 O O . VAL A 1 79 ? 3.844 11.108 -2.579 1.00 83.88 79 VAL A O 1
ATOM 612 N N . TRP A 1 80 ? 5.507 9.856 -3.406 1.00 79.06 80 TRP A N 1
ATOM 613 C CA . TRP A 1 80 ? 4.633 8.855 -4.005 1.00 79.06 80 TRP A CA 1
ATOM 614 C C . TRP A 1 80 ? 4.670 7.582 -3.171 1.00 79.06 80 TRP A C 1
ATOM 616 O O . TRP A 1 80 ? 5.760 7.101 -2.874 1.00 79.06 80 TRP A O 1
ATOM 626 N N . LEU A 1 81 ? 3.517 7.021 -2.814 1.00 76.38 81 LEU A N 1
ATOM 627 C CA . LEU A 1 81 ? 3.406 5.689 -2.206 1.00 76.38 81 LEU A CA 1
ATOM 628 C C . LEU A 1 81 ? 2.932 4.681 -3.247 1.00 76.38 81 LEU A C 1
ATOM 630 O O . LEU A 1 81 ? 2.116 5.038 -4.085 1.00 76.38 81 LEU A O 1
ATOM 634 N N . PHE A 1 82 ? 3.407 3.436 -3.172 1.00 74.62 82 PHE A N 1
ATOM 635 C CA . PHE A 1 82 ? 3.020 2.341 -4.060 1.00 74.62 82 PHE A CA 1
ATOM 636 C C . PHE A 1 82 ? 2.777 1.034 -3.299 1.00 74.62 82 PHE A C 1
ATOM 638 O O . PHE A 1 82 ? 3.448 0.751 -2.299 1.00 74.62 82 PHE A O 1
ATOM 645 N N . ASP A 1 83 ? 1.870 0.205 -3.818 1.00 67.06 83 ASP A N 1
ATOM 646 C CA . ASP A 1 83 ? 1.562 -1.122 -3.264 1.00 67.06 83 ASP A CA 1
ATOM 647 C C . ASP A 1 83 ? 2.670 -2.170 -3.525 1.00 67.06 83 ASP A C 1
ATOM 649 O O . ASP A 1 83 ? 2.859 -3.099 -2.743 1.00 67.06 83 ASP A O 1
ATOM 653 N N . GLY A 1 84 ? 3.489 -1.985 -4.568 1.00 61.50 84 GLY A N 1
ATOM 654 C CA . GLY A 1 84 ? 4.637 -2.835 -4.853 1.00 61.50 84 GLY A CA 1
ATOM 655 C C . GLY A 1 84 ? 4.409 -4.034 -5.765 1.00 61.50 84 GLY A C 1
ATOM 656 O O . GLY A 1 84 ? 5.297 -4.896 -5.848 1.00 61.50 84 GLY A O 1
ATOM 657 N N . VAL A 1 85 ? 3.271 -4.111 -6.461 1.00 57.72 85 VAL A N 1
ATOM 658 C CA . VAL A 1 85 ? 2.900 -5.258 -7.305 1.00 57.72 85 VAL A CA 1
ATOM 659 C C . VAL A 1 85 ? 2.801 -4.869 -8.806 1.00 57.72 85 VAL A C 1
ATOM 661 O O . VAL A 1 85 ? 2.036 -3.981 -9.153 1.00 57.72 85 VAL A O 1
ATOM 664 N N . PRO A 1 86 ? 3.510 -5.548 -9.743 1.00 49.47 86 PRO A N 1
ATOM 665 C CA . PRO A 1 86 ? 3.596 -5.155 -11.169 1.00 49.47 86 PRO A CA 1
ATOM 666 C C . PRO A 1 86 ? 2.345 -5.411 -12.056 1.00 49.47 86 PRO A C 1
ATOM 668 O O . PRO A 1 86 ? 1.430 -6.148 -11.692 1.00 49.47 86 PRO A O 1
ATOM 671 N N . VAL A 1 87 ? 2.394 -4.894 -13.299 1.00 45.12 87 VAL A N 1
ATOM 672 C CA . VAL A 1 87 ? 1.330 -4.560 -14.291 1.00 45.12 87 VAL A CA 1
ATOM 673 C C . VAL A 1 87 ? 0.288 -5.624 -14.555 1.00 45.12 87 VAL A C 1
ATOM 675 O O . VAL A 1 87 ? -0.857 -5.323 -14.880 1.00 45.12 87 VAL A O 1
ATOM 678 N N . GLN A 1 88 ? 0.643 -6.902 -14.435 1.00 40.25 88 GLN A N 1
ATOM 679 C CA . GLN A 1 88 ? -0.334 -7.974 -14.666 1.00 40.25 88 GLN A CA 1
ATOM 680 C C . GLN A 1 88 ? -1.503 -7.920 -13.668 1.00 40.25 88 GLN A C 1
ATOM 682 O O . GLN A 1 88 ? -2.490 -8.631 -13.837 1.00 40.25 88 GLN A O 1
ATOM 687 N N . ASN A 1 89 ? -1.382 -7.033 -12.680 1.00 36.62 89 ASN A N 1
ATOM 688 C CA . ASN A 1 89 ? -2.268 -6.772 -11.571 1.00 36.62 89 ASN A CA 1
ATOM 689 C C . ASN A 1 89 ? -2.753 -5.309 -11.530 1.00 36.62 89 ASN A C 1
ATOM 691 O O . ASN A 1 89 ? -3.192 -4.821 -10.501 1.00 36.62 89 ASN A O 1
ATOM 695 N N . TRP A 1 90 ? -2.682 -4.577 -12.636 1.00 34.84 90 TRP A N 1
ATOM 696 C CA . TRP A 1 90 ? -2.984 -3.145 -12.651 1.00 34.84 90 TRP A CA 1
ATOM 697 C C . TRP A 1 90 ? -4.401 -2.738 -12.288 1.00 34.84 90 TRP A C 1
ATOM 699 O O . TRP A 1 90 ? -4.687 -1.607 -11.911 1.00 34.84 90 TRP A O 1
ATOM 709 N N . LEU A 1 91 ? -5.324 -3.667 -12.438 1.00 36.88 91 LEU A N 1
ATOM 710 C CA . LEU A 1 91 ? -6.739 -3.363 -12.440 1.00 36.88 91 LEU A CA 1
ATOM 711 C C . LEU A 1 91 ? -7.355 -4.055 -11.303 1.00 36.88 91 LEU A C 1
ATOM 713 O O . LEU A 1 91 ? -8.004 -5.071 -11.426 1.00 36.88 91 LEU A O 1
ATOM 717 N N . HIS A 1 92 ? -7.013 -3.485 -10.183 1.00 39.47 92 HIS A N 1
ATOM 718 C CA . HIS A 1 92 ? -7.243 -4.030 -8.881 1.00 39.47 92 HIS A CA 1
ATOM 719 C C . HIS A 1 92 ? -7.855 -2.951 -7.977 1.00 39.47 92 HIS A C 1
ATOM 721 O O . HIS A 1 92 ? -8.086 -3.196 -6.794 1.00 39.47 92 HIS A O 1
ATOM 727 N N . ALA A 1 93 ? -8.194 -1.798 -8.569 1.00 39.41 93 ALA A N 1
ATOM 728 C CA . ALA A 1 93 ? -8.660 -0.580 -7.926 1.00 39.41 93 ALA A CA 1
ATOM 729 C C . ALA A 1 93 ? -10.185 -0.385 -7.745 1.00 39.41 93 ALA A C 1
ATOM 731 O O . ALA A 1 93 ? -10.552 0.688 -7.290 1.00 39.41 93 ALA A O 1
ATOM 732 N N . PRO A 1 94 ? -11.124 -1.322 -8.003 1.00 38.69 94 PRO A N 1
ATOM 733 C CA . PRO A 1 94 ? -12.507 -1.072 -7.603 1.00 38.69 94 PRO A CA 1
ATOM 734 C C . PRO A 1 94 ? -12.719 -1.296 -6.100 1.00 38.69 94 PRO A C 1
ATOM 736 O O . PRO A 1 94 ? -13.806 -1.041 -5.612 1.00 38.69 94 PRO A O 1
ATOM 739 N N . LEU A 1 95 ? -11.703 -1.752 -5.355 1.00 40.41 95 LEU A N 1
ATOM 740 C CA . LEU A 1 95 ? -11.758 -1.877 -3.892 1.00 40.41 95 LEU A CA 1
ATOM 741 C C . LEU A 1 95 ? -11.431 -0.568 -3.152 1.00 40.41 95 LEU A C 1
ATOM 743 O O . LEU A 1 95 ? -11.404 -0.571 -1.925 1.00 40.41 95 LEU A O 1
ATOM 747 N N . LEU A 1 96 ? -11.157 0.522 -3.877 1.00 44.88 96 LEU A N 1
ATOM 748 C CA . LEU A 1 96 ? -10.662 1.781 -3.318 1.00 44.88 96 LEU A CA 1
ATOM 749 C C . LEU A 1 96 ? -11.741 2.867 -3.199 1.00 44.88 96 LEU A C 1
ATOM 751 O O . LEU A 1 96 ? -11.434 4.023 -3.432 1.00 44.88 96 LEU A O 1
ATOM 755 N N . ILE A 1 97 ? -12.983 2.529 -2.840 1.00 41.62 97 ILE A N 1
ATOM 756 C CA . ILE A 1 97 ? -14.004 3.499 -2.386 1.00 41.62 97 ILE A CA 1
ATOM 757 C C . ILE A 1 97 ? -14.869 2.774 -1.339 1.00 41.62 97 ILE A C 1
ATOM 759 O O . ILE A 1 97 ? -15.397 1.700 -1.646 1.00 41.62 97 ILE A O 1
ATOM 763 N N . PRO A 1 98 ? -14.885 3.246 -0.074 1.00 38.53 98 PRO A N 1
ATOM 764 C CA . PRO A 1 98 ? -15.800 4.318 0.320 1.00 38.53 98 PRO A CA 1
ATOM 765 C C . PRO A 1 98 ? -15.214 5.243 1.398 1.00 38.53 98 PRO A C 1
ATOM 767 O O . PRO A 1 98 ? -15.438 5.022 2.583 1.00 38.53 98 PRO A O 1
ATOM 770 N N . PHE A 1 99 ? -14.440 6.261 1.030 1.00 43.44 99 PHE A N 1
ATOM 771 C CA . PHE A 1 99 ? -14.215 7.393 1.946 1.00 43.44 99 PHE A CA 1
ATOM 772 C C . PHE A 1 99 ? -14.186 8.740 1.212 1.00 43.44 99 PHE A C 1
ATOM 774 O O . PHE A 1 99 ? -13.737 9.727 1.792 1.00 43.44 99 PHE A O 1
ATOM 781 N N . GLU A 1 100 ? -14.623 8.788 -0.054 1.00 38.06 100 GLU A N 1
ATOM 782 C CA . GLU A 1 100 ? -14.801 10.070 -0.745 1.00 38.06 100 GLU A CA 1
ATOM 783 C C . GLU A 1 100 ? -16.141 10.690 -0.334 1.00 38.06 100 GLU A C 1
ATOM 785 O O . GLU A 1 100 ? -16.163 11.866 0.028 1.00 38.06 100 GLU A O 1
ATOM 790 N N . ASP A 1 101 ? -17.206 9.875 -0.238 1.00 43.94 101 ASP A N 1
ATOM 791 C CA . ASP A 1 101 ? -18.489 10.298 0.306 1.00 43.94 101 ASP A CA 1
ATOM 792 C C . ASP A 1 101 ? -18.867 9.595 1.612 1.00 43.94 101 ASP A C 1
ATOM 794 O O . ASP A 1 101 ? -18.663 8.409 1.874 1.00 43.94 101 ASP A O 1
ATOM 798 N N . LEU A 1 102 ? -19.420 10.424 2.481 1.00 41.16 102 LEU A N 1
ATOM 799 C CA . LEU A 1 102 ? -19.666 10.165 3.884 1.00 41.16 102 LEU A CA 1
ATOM 800 C C . LEU A 1 102 ? -20.730 9.057 4.098 1.00 41.16 102 LEU A C 1
ATOM 802 O O . LEU A 1 102 ? -20.712 8.417 5.144 1.00 41.16 102 LEU A O 1
ATOM 806 N N . GLU A 1 103 ? -21.583 8.775 3.106 1.00 52.97 103 GLU A N 1
ATOM 807 C CA . GLU A 1 103 ? -22.714 7.825 3.159 1.00 52.97 103 GLU A CA 1
ATOM 808 C C . GLU A 1 103 ? -22.451 6.469 2.461 1.00 52.97 103 GLU A C 1
ATOM 810 O O . GLU A 1 103 ? -23.362 5.651 2.299 1.00 52.97 103 GLU A O 1
ATOM 815 N N . ASP A 1 104 ? -21.214 6.201 2.048 1.00 62.38 104 ASP A N 1
ATOM 816 C CA . ASP A 1 104 ? -20.910 5.087 1.155 1.00 62.38 104 ASP A CA 1
ATOM 817 C C . ASP A 1 104 ? -20.931 3.698 1.844 1.00 62.38 104 ASP A C 1
ATOM 819 O O . ASP A 1 104 ? -20.363 3.462 2.916 1.00 62.38 104 ASP A O 1
ATOM 823 N N . THR A 1 105 ? -21.557 2.727 1.170 1.00 70.81 105 THR A N 1
ATOM 824 C CA . THR A 1 105 ? -21.564 1.293 1.523 1.00 70.81 105 THR A CA 1
ATOM 825 C C . THR A 1 105 ? -20.788 0.506 0.476 1.00 70.81 105 THR A C 1
ATOM 827 O O . THR A 1 105 ? -21.106 0.612 -0.700 1.00 70.81 105 THR A O 1
ATOM 830 N N . LEU A 1 106 ? -19.834 -0.332 0.878 1.00 73.12 106 LEU A N 1
ATOM 831 C CA . LEU A 1 106 ? -19.091 -1.224 -0.011 1.00 73.12 106 LEU A CA 1
ATOM 832 C C . LEU A 1 106 ? -19.487 -2.686 0.219 1.00 73.12 106 LEU A C 1
ATOM 834 O O . LEU A 1 106 ? -19.341 -3.223 1.321 1.00 73.12 106 LEU A O 1
ATOM 838 N N . ILE A 1 107 ? -19.932 -3.355 -0.844 1.00 76.50 107 ILE A N 1
ATOM 839 C CA . ILE A 1 107 ? -20.275 -4.781 -0.837 1.00 76.50 107 ILE A CA 1
ATOM 840 C C . ILE A 1 107 ? -19.283 -5.558 -1.696 1.00 76.50 107 ILE A C 1
ATOM 842 O O . ILE A 1 107 ? -19.120 -5.289 -2.888 1.00 76.50 107 ILE A O 1
ATOM 846 N N . LEU A 1 108 ? -18.654 -6.570 -1.095 1.00 77.62 108 LEU A N 1
ATOM 847 C CA . LEU A 1 108 ? -17.625 -7.396 -1.719 1.00 77.62 108 LEU A CA 1
ATOM 848 C C . LEU A 1 108 ? -17.982 -8.879 -1.658 1.00 77.62 108 LEU A C 1
ATOM 850 O O . LEU A 1 108 ? -18.412 -9.389 -0.626 1.00 77.62 108 LEU A O 1
ATOM 854 N N . ALA A 1 109 ? -17.692 -9.611 -2.729 1.00 78.19 109 ALA A N 1
ATOM 855 C CA . ALA A 1 109 ? -17.759 -11.072 -2.743 1.00 78.19 109 ALA A CA 1
ATOM 856 C C . ALA A 1 109 ? -16.514 -11.654 -3.404 1.00 78.19 109 ALA A C 1
ATOM 858 O O . ALA A 1 109 ? -15.921 -11.022 -4.281 1.00 78.19 109 ALA A O 1
ATOM 859 N N . ARG A 1 110 ? -16.109 -12.870 -3.019 1.00 79.81 110 ARG A N 1
ATOM 860 C CA . ARG A 1 110 ? -15.020 -13.530 -3.742 1.00 79.81 110 ARG A CA 1
ATOM 861 C C . ARG A 1 110 ? -15.510 -14.071 -5.074 1.00 79.81 110 ARG A C 1
ATOM 863 O O . ARG A 1 110 ? -16.584 -14.660 -5.147 1.00 79.81 110 ARG A O 1
ATOM 870 N N . VAL A 1 111 ? -14.682 -13.990 -6.112 1.00 77.94 111 VAL A N 1
ATOM 871 C CA . VAL A 1 111 ? -14.984 -14.553 -7.439 1.00 77.94 111 VAL A CA 1
ATOM 872 C C . VAL A 1 111 ? -15.302 -16.043 -7.342 1.00 77.94 111 VAL A C 1
ATOM 874 O O . VAL A 1 111 ? -16.253 -16.516 -7.961 1.00 77.94 111 VAL A O 1
ATOM 877 N N . ARG A 1 112 ? -14.537 -16.790 -6.538 1.00 83.50 112 ARG A N 1
ATOM 878 C CA . ARG A 1 112 ? -14.761 -18.230 -6.321 1.00 83.50 112 ARG A CA 1
ATOM 879 C C . ARG A 1 112 ? -16.064 -18.556 -5.590 1.00 83.50 112 ARG A C 1
ATOM 881 O O . ARG A 1 112 ? -16.546 -19.681 -5.691 1.00 83.50 112 ARG A O 1
ATOM 888 N N . ASP A 1 113 ? -16.601 -17.582 -4.864 1.00 85.69 113 ASP A N 1
ATOM 889 C CA . ASP A 1 113 ? -17.837 -17.692 -4.099 1.00 85.69 113 ASP A CA 1
ATOM 890 C C . ASP A 1 113 ? -19.044 -17.205 -4.922 1.00 85.69 113 ASP A C 1
ATOM 892 O O . ASP A 1 113 ? -20.152 -17.151 -4.406 1.00 85.69 113 ASP A O 1
ATOM 896 N N . LEU A 1 114 ? -18.875 -16.905 -6.216 1.00 83.19 114 LEU A N 1
ATOM 897 C CA . LEU A 1 114 ? -19.956 -16.509 -7.117 1.00 83.19 114 LEU A CA 1
ATOM 898 C C . LEU A 1 114 ? -20.169 -17.522 -8.248 1.00 83.19 114 LEU A C 1
ATOM 900 O O . LEU A 1 114 ? -19.222 -18.167 -8.713 1.00 83.19 114 LEU A O 1
ATOM 904 N N . PRO A 1 115 ? -21.403 -17.650 -8.769 1.00 85.19 115 PRO A N 1
ATOM 905 C CA . PRO A 1 115 ? -21.627 -18.324 -10.039 1.00 85.19 115 PRO A CA 1
ATOM 906 C C . PRO A 1 115 ? -20.783 -17.688 -11.154 1.00 85.19 115 PRO A C 1
ATOM 908 O O . PRO A 1 115 ? -20.696 -16.469 -11.272 1.00 85.19 115 PRO A O 1
ATOM 911 N N . ALA A 1 116 ? -20.202 -18.506 -12.035 1.00 81.12 116 ALA A N 1
ATOM 912 C CA . ALA A 1 116 ? -19.302 -18.011 -13.083 1.00 81.12 116 ALA A CA 1
ATOM 913 C C . ALA A 1 116 ? -19.958 -17.004 -14.052 1.00 81.12 116 ALA A C 1
ATOM 915 O O . ALA A 1 116 ? -19.257 -16.185 -14.639 1.00 81.12 116 ALA A O 1
ATOM 916 N N . GLY A 1 117 ? -21.280 -17.076 -14.248 1.00 78.75 117 GLY A N 1
ATOM 917 C CA . GLY A 1 117 ? -22.029 -16.092 -15.038 1.00 78.75 117 GLY A CA 1
ATOM 918 C C . GLY A 1 117 ? -22.105 -14.733 -14.342 1.00 78.75 117 GLY A C 1
ATOM 919 O O . GLY A 1 117 ? -21.753 -13.721 -14.938 1.00 78.75 117 GLY A O 1
ATOM 920 N N . VAL A 1 118 ? -22.451 -14.741 -13.057 1.00 77.69 118 VAL A N 1
ATOM 921 C CA . VAL A 1 118 ? -22.566 -13.561 -12.186 1.00 77.69 118 VAL A CA 1
ATOM 922 C C . VAL A 1 118 ? -21.216 -12.881 -12.005 1.00 77.69 118 VAL A C 1
ATOM 924 O O . VAL A 1 118 ? -21.081 -11.685 -12.240 1.00 77.69 118 VAL A O 1
ATOM 927 N N . ALA A 1 119 ? -20.168 -13.658 -11.722 1.00 75.69 119 ALA A N 1
ATOM 928 C CA . ALA A 1 119 ? -18.806 -13.142 -11.638 1.00 75.69 119 ALA A CA 1
ATOM 929 C C . ALA A 1 119 ? -18.344 -12.469 -12.943 1.00 75.69 119 ALA A C 1
ATOM 931 O O . ALA A 1 119 ? -17.519 -11.565 -12.899 1.00 75.69 119 ALA A O 1
ATOM 932 N N . ARG A 1 120 ? -18.850 -12.897 -14.110 1.00 70.94 120 ARG A N 1
ATOM 933 C CA . ARG A 1 120 ? -18.563 -12.238 -15.396 1.00 70.94 120 ARG A CA 1
ATOM 934 C C . ARG A 1 120 ? -19.380 -10.968 -15.605 1.00 70.94 120 ARG A C 1
ATOM 936 O O . ARG A 1 120 ? -18.849 -10.039 -16.193 1.00 70.94 120 ARG A O 1
ATOM 943 N N . GLN A 1 121 ? -20.633 -10.942 -15.158 1.00 69.19 121 GLN A N 1
ATOM 944 C CA . GLN A 1 121 ? -21.515 -9.773 -15.245 1.00 69.19 121 GLN A CA 1
ATOM 945 C C . GLN A 1 121 ? -21.039 -8.631 -14.341 1.00 69.19 121 GLN A C 1
ATOM 947 O O . GLN A 1 121 ? -21.054 -7.480 -14.752 1.00 69.19 121 GLN A O 1
ATOM 952 N N . LEU A 1 122 ? -20.580 -8.962 -13.133 1.00 63.47 122 LEU A N 1
ATOM 953 C CA . LEU A 1 122 ? -20.103 -7.998 -12.138 1.00 63.47 122 LEU A CA 1
ATOM 954 C C . LEU A 1 122 ? -18.704 -7.451 -12.439 1.00 63.47 122 LEU A C 1
ATOM 956 O O . LEU A 1 122 ? -18.261 -6.490 -11.808 1.00 63.47 122 LEU A O 1
ATOM 960 N N . ARG A 1 123 ? -17.982 -8.042 -13.398 1.00 59.34 123 ARG A N 1
ATOM 961 C CA . ARG A 1 123 ? -16.747 -7.441 -13.912 1.00 59.34 123 ARG A CA 1
ATOM 962 C C . ARG A 1 123 ? -17.120 -6.159 -14.649 1.00 59.34 123 ARG A C 1
ATOM 964 O O . ARG A 1 123 ? -18.084 -6.172 -15.411 1.00 59.34 123 ARG A O 1
ATOM 971 N N . PRO A 1 124 ? -16.386 -5.057 -14.457 1.00 50.00 124 PRO A N 1
ATOM 972 C CA . PRO A 1 124 ? -16.769 -3.822 -15.104 1.00 50.00 124 PRO A CA 1
ATOM 973 C C . PRO A 1 124 ? -16.623 -3.955 -16.620 1.00 50.00 124 PRO A C 1
ATOM 975 O O . PRO A 1 124 ? -15.803 -4.747 -17.109 1.00 50.00 124 PRO A O 1
ATOM 978 N N . PRO A 1 125 ? -17.382 -3.157 -17.381 1.00 41.12 125 PRO A N 1
ATOM 979 C CA . PRO A 1 125 ? -17.081 -2.928 -18.779 1.00 41.12 125 PRO A CA 1
ATOM 980 C C . PRO A 1 125 ? -15.759 -2.166 -18.838 1.00 41.12 125 PRO A C 1
ATOM 982 O O . PRO A 1 125 ? -15.694 -0.988 -18.518 1.00 41.12 125 PRO A O 1
ATOM 985 N N . LEU A 1 126 ? -14.687 -2.869 -19.175 1.00 44.50 126 LEU A N 1
ATOM 986 C CA . LEU A 1 126 ? -13.352 -2.294 -19.179 1.00 44.50 126 LEU A CA 1
ATOM 987 C C . LEU A 1 126 ? -12.692 -2.417 -20.539 1.00 44.50 126 LEU A C 1
ATOM 989 O O . LEU A 1 126 ? -12.889 -3.419 -21.251 1.00 44.50 126 LEU A O 1
ATOM 993 N N . ILE A 1 127 ? -11.831 -1.437 -20.798 1.00 38.41 127 ILE A N 1
ATOM 994 C CA . ILE A 1 127 ? -10.793 -1.443 -21.827 1.00 38.41 127 ILE A CA 1
ATOM 995 C C . ILE A 1 127 ? -9.999 -2.766 -21.725 1.00 38.41 127 ILE A C 1
ATOM 997 O O . ILE A 1 127 ? -9.821 -3.308 -20.629 1.00 38.41 127 ILE A O 1
ATOM 1001 N N . PRO A 1 128 ? -9.560 -3.391 -22.827 1.00 36.72 128 PRO A N 1
ATOM 1002 C CA . PRO A 1 128 ? -8.972 -4.734 -22.807 1.00 36.72 128 PRO A CA 1
ATOM 1003 C C . PRO A 1 128 ? -7.749 -4.917 -21.895 1.00 36.72 128 PRO A C 1
ATOM 1005 O O . PRO A 1 128 ? -7.596 -6.002 -21.320 1.00 36.72 128 PRO A O 1
ATOM 1008 N N . GLY A 1 129 ? -6.902 -3.891 -21.745 1.00 36.12 129 GLY A N 1
ATOM 1009 C CA . GLY A 1 129 ? -5.792 -3.894 -20.783 1.00 36.12 129 GLY A CA 1
ATOM 1010 C C . GLY A 1 129 ? -6.311 -3.935 -19.349 1.00 36.12 129 GLY A C 1
ATOM 1011 O O . GLY A 1 129 ? -5.918 -4.796 -18.563 1.00 36.12 129 GLY A O 1
ATOM 1012 N N . VAL A 1 130 ? -7.322 -3.099 -19.108 1.00 38.66 130 VAL A N 1
ATOM 1013 C CA . VAL A 1 130 ? -8.073 -2.877 -17.873 1.00 38.66 130 VAL A CA 1
ATOM 1014 C C . VAL A 1 130 ? -8.786 -4.168 -17.399 1.00 38.66 130 VAL A C 1
ATOM 1016 O O . VAL A 1 130 ? -8.785 -4.567 -16.231 1.00 38.66 130 VAL A O 1
ATOM 1019 N N . ARG A 1 131 ? -9.317 -4.937 -18.349 1.00 44.19 131 ARG A N 1
ATOM 1020 C CA . ARG A 1 131 ? -10.064 -6.175 -18.105 1.00 44.19 131 ARG A CA 1
ATOM 1021 C C . ARG A 1 131 ? -9.251 -7.251 -17.388 1.00 44.19 131 ARG A C 1
ATOM 1023 O O . ARG A 1 131 ? -9.740 -7.809 -16.413 1.00 44.19 131 ARG A O 1
ATOM 1030 N N . ARG A 1 132 ? -8.037 -7.563 -17.857 1.00 42.88 132 ARG A N 1
ATOM 1031 C CA . ARG A 1 132 ? -7.297 -8.774 -17.443 1.00 42.88 132 ARG A CA 1
ATOM 1032 C C . ARG A 1 132 ? -6.915 -8.794 -15.969 1.00 42.88 132 ARG A C 1
ATOM 1034 O O . ARG A 1 132 ? -6.972 -9.864 -15.368 1.00 42.88 132 ARG A O 1
ATOM 1041 N N . ALA A 1 133 ? -6.562 -7.653 -15.385 1.00 41.94 133 ALA A N 1
ATOM 1042 C CA . ALA A 1 133 ? -6.231 -7.638 -13.968 1.00 41.94 133 ALA A CA 1
ATOM 1043 C C . ALA A 1 133 ? -7.482 -7.697 -13.077 1.00 41.94 133 ALA A C 1
ATOM 1045 O O . ALA A 1 133 ? -7.455 -8.446 -12.107 1.00 41.94 133 ALA A O 1
ATOM 1046 N N . LEU A 1 134 ? -8.640 -7.145 -13.470 1.00 46.34 134 LEU A N 1
ATOM 1047 C CA . LEU A 1 134 ? -9.864 -7.404 -12.693 1.00 46.34 134 LEU A CA 1
ATOM 1048 C C . LEU A 1 134 ? -10.339 -8.847 -12.756 1.00 46.34 134 LEU A C 1
ATOM 1050 O O . LEU A 1 134 ? -10.973 -9.330 -11.820 1.00 46.34 134 LEU A O 1
ATOM 1054 N N . GLU A 1 135 ? -10.009 -9.572 -13.824 1.00 50.84 135 GLU A N 1
ATOM 1055 C CA . GLU A 1 135 ? -10.245 -11.015 -13.865 1.00 50.84 135 GLU A CA 1
ATOM 1056 C C . GLU A 1 135 ? -9.338 -11.804 -12.912 1.00 50.84 135 GLU A C 1
ATOM 1058 O O . GLU A 1 135 ? -9.706 -12.923 -12.548 1.00 50.84 135 GLU A O 1
ATOM 1063 N N . ALA A 1 136 ? -8.185 -11.240 -12.536 1.00 50.78 136 ALA A N 1
ATOM 1064 C CA . ALA A 1 136 ? -7.219 -11.829 -11.612 1.00 50.78 136 ALA A CA 1
ATOM 1065 C C . ALA A 1 136 ? -7.516 -11.498 -10.140 1.00 50.78 136 ALA A C 1
ATOM 1067 O O . ALA A 1 136 ? -6.919 -12.104 -9.249 1.00 50.78 136 ALA A O 1
ATOM 1068 N N . LEU A 1 137 ? -8.454 -10.584 -9.865 1.00 54.03 137 LEU A N 1
ATOM 1069 C CA . LEU A 1 137 ? -8.976 -10.396 -8.519 1.00 54.03 137 LEU A CA 1
ATOM 1070 C C . LEU A 1 137 ? -9.679 -11.643 -8.010 1.00 54.03 137 LEU A C 1
ATOM 1072 O O . LEU A 1 137 ? -10.600 -12.147 -8.645 1.00 54.03 137 LEU A O 1
ATOM 1076 N N . ASP A 1 138 ? -9.345 -12.050 -6.786 1.00 67.06 138 ASP A N 1
ATOM 1077 C CA . ASP A 1 138 ? -10.193 -12.993 -6.053 1.00 67.06 138 ASP A CA 1
ATOM 1078 C C . ASP A 1 138 ? -11.483 -12.327 -5.548 1.00 67.06 138 ASP A C 1
ATOM 1080 O O . ASP A 1 138 ? -12.319 -13.018 -4.989 1.00 67.06 138 ASP A O 1
ATOM 1084 N N . TRP A 1 139 ? -11.684 -11.017 -5.752 1.00 69.12 139 TRP A N 1
ATOM 1085 C CA . TRP A 1 139 ? -12.815 -10.240 -5.231 1.00 69.12 139 TRP A CA 1
ATOM 1086 C C . TRP A 1 139 ? -13.506 -9.407 -6.306 1.00 69.12 139 TRP A C 1
ATOM 1088 O O . TRP A 1 139 ? -12.863 -8.876 -7.207 1.00 69.12 139 TRP A O 1
ATOM 1098 N N . VAL A 1 140 ? -14.817 -9.247 -6.179 1.00 68.31 140 VAL A N 1
ATOM 1099 C CA . VAL A 1 140 ? -15.617 -8.329 -6.989 1.00 68.31 140 VAL A CA 1
ATOM 1100 C C . VAL A 1 140 ? -16.338 -7.341 -6.091 1.00 68.31 140 VAL A C 1
ATOM 1102 O O . VAL A 1 140 ? -16.795 -7.698 -5.004 1.00 68.31 140 VAL A O 1
ATOM 1105 N N . VAL A 1 141 ? -16.436 -6.108 -6.576 1.00 67.94 141 VAL A N 1
ATOM 1106 C CA . VAL A 1 141 ? -17.253 -5.059 -5.970 1.00 67.94 141 VAL A CA 1
ATOM 1107 C C . VAL A 1 141 ? -18.640 -5.148 -6.575 1.00 67.94 141 VAL A C 1
ATOM 1109 O O . VAL A 1 141 ? -18.792 -5.130 -7.799 1.00 67.94 141 VAL A O 1
ATOM 1112 N N . ILE A 1 142 ? -19.619 -5.329 -5.703 1.00 67.69 142 ILE A N 1
ATOM 1113 C CA . ILE A 1 142 ? -21.024 -5.514 -6.051 1.00 67.69 142 ILE A CA 1
ATOM 1114 C C . ILE A 1 142 ? -21.721 -4.159 -6.073 1.00 67.69 142 ILE A C 1
ATOM 1116 O O . ILE A 1 142 ? -22.394 -3.819 -7.046 1.00 67.69 142 ILE A O 1
ATOM 1120 N N . ASP A 1 143 ? -21.499 -3.395 -5.007 1.00 67.81 143 ASP A N 1
ATOM 1121 C CA . ASP A 1 143 ? -22.132 -2.114 -4.746 1.00 67.81 143 ASP A CA 1
ATOM 1122 C C . ASP A 1 143 ? -21.157 -1.202 -3.988 1.00 67.81 143 ASP A C 1
ATOM 1124 O O . ASP A 1 143 ? -20.388 -1.684 -3.149 1.00 67.81 143 ASP A O 1
ATOM 1128 N N . SER A 1 144 ? -21.181 0.084 -4.325 1.00 57.00 144 SER A N 1
ATOM 1129 C CA . SER A 1 144 ? -20.410 1.172 -3.717 1.00 57.00 144 SER A CA 1
ATOM 1130 C C . SER A 1 144 ? -21.329 2.396 -3.655 1.00 57.00 144 SER A C 1
ATOM 1132 O O . SER A 1 144 ? -21.555 3.038 -4.682 1.00 57.00 144 SER A O 1
ATOM 1134 N N . GLY A 1 145 ? -21.890 2.669 -2.476 1.00 50.12 145 GLY A N 1
ATOM 1135 C CA . GLY A 1 145 ? -23.060 3.528 -2.222 1.00 50.12 145 GLY A CA 1
ATOM 1136 C C . GLY A 1 145 ? -23.019 5.012 -2.628 1.00 50.12 145 GLY A C 1
ATOM 1137 O O . GLY A 1 145 ? -23.953 5.722 -2.278 1.00 50.12 145 GLY A O 1
ATOM 1138 N N . GLY A 1 146 ? -22.026 5.466 -3.389 1.00 42.38 146 GLY A N 1
ATOM 1139 C CA . GLY A 1 146 ? -21.936 6.826 -3.943 1.00 42.38 146 GLY A CA 1
ATOM 1140 C C . GLY A 1 146 ? -22.020 6.880 -5.473 1.00 42.38 146 GLY A C 1
ATOM 1141 O O . GLY A 1 146 ? -22.100 7.954 -6.062 1.00 42.38 146 GLY A O 1
ATOM 1142 N N . PHE A 1 147 ? -22.029 5.728 -6.149 1.00 42.12 147 PHE A N 1
ATOM 1143 C CA . PHE A 1 147 ? -22.065 5.652 -7.609 1.00 42.12 147 PHE A CA 1
ATOM 1144 C C . PHE A 1 147 ? -23.496 5.359 -8.091 1.00 42.12 147 PHE A C 1
ATOM 1146 O O . PHE A 1 147 ? -24.125 4.417 -7.611 1.00 42.12 147 PHE A O 1
ATOM 1153 N N . GLU A 1 148 ? -23.996 6.058 -9.120 1.00 42.94 148 GLU A N 1
ATOM 1154 C CA . GLU A 1 148 ? -25.228 5.694 -9.865 1.00 42.94 148 GLU A CA 1
ATOM 1155 C C . GLU A 1 148 ? -25.128 4.315 -10.586 1.00 42.94 148 GLU A C 1
ATOM 1157 O O . GLU A 1 148 ? -25.879 4.020 -11.516 1.00 42.94 148 GLU A O 1
ATOM 1162 N N . GLY A 1 149 ? -24.202 3.439 -10.186 1.00 43.50 149 GLY A N 1
ATOM 1163 C CA . GLY A 1 149 ? -23.857 2.202 -10.879 1.00 43.50 149 GLY A CA 1
ATOM 1164 C C . GLY A 1 149 ? -23.391 1.078 -9.960 1.00 43.50 149 GLY A C 1
ATOM 1165 O O . GLY A 1 149 ? -22.416 0.391 -10.288 1.00 43.50 149 GLY A O 1
ATOM 1166 N N . GLY A 1 150 ? -24.106 0.837 -8.855 1.00 49.19 150 GLY A N 1
ATOM 1167 C CA . GLY A 1 150 ? -24.178 -0.523 -8.317 1.00 49.19 150 GLY A CA 1
ATOM 1168 C C . GLY A 1 150 ? -24.376 -1.486 -9.495 1.00 49.19 150 GLY A C 1
ATOM 1169 O O . GLY A 1 150 ? -25.260 -1.297 -10.332 1.00 49.19 150 GLY A O 1
ATOM 1170 N N . ARG A 1 151 ? -23.470 -2.455 -9.667 1.00 61.84 151 ARG A N 1
ATOM 1171 C CA . ARG A 1 151 ? -23.433 -3.269 -10.906 1.00 61.84 151 ARG A CA 1
ATOM 1172 C C . ARG A 1 151 ? -24.544 -4.296 -10.973 1.00 61.84 151 ARG A C 1
ATOM 1174 O O . ARG A 1 151 ? -24.769 -4.927 -12.007 1.00 61.84 151 ARG A O 1
ATOM 1181 N N . MET A 1 152 ? -25.164 -4.492 -9.829 1.00 68.25 152 MET A N 1
ATOM 1182 C CA . MET A 1 152 ? -26.241 -5.402 -9.574 1.00 68.25 152 MET A CA 1
ATOM 1183 C C . MET A 1 152 ? -27.004 -4.828 -8.394 1.00 68.25 152 MET A C 1
ATOM 1185 O O . MET A 1 152 ? -26.402 -4.435 -7.395 1.00 68.25 152 MET A O 1
ATOM 1189 N N . GLU A 1 153 ? -28.321 -4.779 -8.524 1.00 73.44 153 GLU A N 1
ATOM 1190 C CA . GLU A 1 153 ? -29.189 -4.412 -7.414 1.00 73.44 153 GLU A CA 1
ATOM 1191 C C . GLU A 1 153 ? -28.936 -5.355 -6.236 1.00 73.44 153 GLU A C 1
ATOM 1193 O O . GLU A 1 153 ? -28.773 -6.563 -6.425 1.00 73.44 153 GLU A O 1
ATOM 1198 N N . HIS A 1 154 ? -28.946 -4.832 -5.008 1.00 74.81 154 HIS A N 1
ATOM 1199 C CA . HIS A 1 154 ? -28.635 -5.635 -3.822 1.00 74.81 154 HIS A CA 1
ATOM 1200 C C . HIS A 1 154 ? -29.505 -6.902 -3.723 1.00 74.81 154 HIS A C 1
ATOM 1202 O O . HIS A 1 154 ? -29.007 -7.977 -3.401 1.00 74.81 154 HIS A O 1
ATOM 1208 N N . ALA A 1 155 ? -30.793 -6.800 -4.067 1.00 80.12 155 ALA A N 1
ATOM 1209 C CA . ALA A 1 155 ? -31.706 -7.943 -4.086 1.00 80.12 155 ALA A CA 1
ATOM 1210 C C . ALA A 1 155 ? -31.335 -8.994 -5.153 1.00 80.12 155 ALA A C 1
ATOM 1212 O O . ALA A 1 155 ? -31.357 -10.186 -4.865 1.00 80.12 155 ALA A O 1
ATOM 1213 N N . GLU A 1 156 ? -30.949 -8.561 -6.359 1.00 80.75 156 GLU A N 1
ATOM 1214 C CA . GLU A 1 156 ? -30.477 -9.460 -7.426 1.00 80.75 156 GLU A CA 1
ATOM 1215 C C . GLU A 1 156 ? -29.184 -10.168 -6.999 1.00 80.75 156 GLU A C 1
ATOM 1217 O O . GLU A 1 156 ? -29.027 -11.373 -7.193 1.00 80.75 156 GLU A O 1
ATOM 1222 N N . PHE A 1 157 ? -28.281 -9.442 -6.339 1.00 82.81 157 PHE A N 1
ATOM 1223 C CA . PHE A 1 157 ? -27.059 -10.013 -5.790 1.00 82.81 157 PHE A CA 1
ATOM 1224 C C . PHE A 1 157 ? -27.334 -11.081 -4.733 1.00 82.81 157 PHE A C 1
ATOM 1226 O O . PHE A 1 157 ? -26.723 -12.150 -4.786 1.00 82.81 157 PHE A O 1
ATOM 1233 N N . LEU A 1 158 ? -28.245 -10.814 -3.794 1.00 85.19 158 LEU A N 1
ATOM 1234 C CA . LEU A 1 158 ? -28.614 -11.766 -2.747 1.00 85.19 158 LEU A CA 1
ATOM 1235 C C . LEU A 1 158 ? -29.195 -13.064 -3.330 1.00 85.19 158 LEU A C 1
ATOM 1237 O O . LEU A 1 158 ? -28.815 -14.151 -2.885 1.00 85.19 158 LEU A O 1
ATOM 1241 N N . ASP A 1 159 ? -30.035 -12.966 -4.364 1.00 85.75 159 ASP A N 1
ATOM 1242 C CA . ASP A 1 159 ? -30.577 -14.129 -5.077 1.00 85.75 159 ASP A CA 1
ATOM 1243 C C . ASP A 1 159 ? -29.463 -14.974 -5.728 1.00 85.75 159 ASP A C 1
ATOM 1245 O O . ASP A 1 159 ? -29.467 -16.208 -5.648 1.00 85.75 159 ASP A O 1
ATOM 1249 N N . GLU A 1 160 ? -28.478 -14.323 -6.349 1.00 85.19 160 GLU A N 1
ATOM 1250 C CA . GLU A 1 160 ? -27.387 -14.988 -7.069 1.00 85.19 160 GLU A CA 1
ATOM 1251 C C . GLU A 1 160 ? -26.322 -15.596 -6.140 1.00 85.19 160 GLU A C 1
ATOM 1253 O O . GLU A 1 160 ? -25.822 -16.717 -6.356 1.00 85.19 160 GLU A O 1
ATOM 1258 N N . ILE A 1 161 ? -25.956 -14.871 -5.080 1.00 83.38 161 ILE A N 1
ATOM 1259 C CA . ILE A 1 161 ? -24.962 -15.334 -4.115 1.00 83.38 161 ILE A CA 1
ATOM 1260 C C . ILE A 1 161 ? -25.533 -16.420 -3.199 1.00 83.38 161 ILE A C 1
ATOM 1262 O O . ILE A 1 161 ? -24.813 -17.373 -2.871 1.00 83.38 161 ILE A O 1
ATOM 1266 N N . GLY A 1 162 ? -26.826 -16.345 -2.864 1.00 87.56 162 GLY A N 1
ATOM 1267 C CA . GLY A 1 162 ? -27.495 -17.244 -1.930 1.00 87.56 162 GLY A CA 1
ATOM 1268 C C . GLY A 1 162 ? -26.759 -17.312 -0.587 1.00 87.56 162 GLY A C 1
ATOM 1269 O O . GLY A 1 162 ? -26.304 -16.312 -0.049 1.00 87.56 162 GLY A O 1
ATOM 1270 N N . GLU A 1 163 ? -26.549 -18.521 -0.067 1.00 89.75 163 GLU A N 1
ATOM 1271 C CA . GLU A 1 163 ? -25.906 -18.760 1.241 1.00 89.75 163 GLU A CA 1
ATOM 1272 C C . GLU A 1 163 ? -24.365 -18.647 1.243 1.00 89.75 163 GLU A C 1
ATOM 1274 O O . GLU A 1 163 ? -23.689 -19.080 2.186 1.00 89.75 163 GLU A O 1
ATOM 1279 N N . ARG A 1 164 ? -23.768 -18.142 0.158 1.00 89.50 164 ARG A N 1
ATOM 1280 C CA . ARG A 1 164 ? -22.309 -18.010 0.035 1.00 89.50 164 ARG A CA 1
ATOM 1281 C C . ARG A 1 164 ? -21.816 -16.754 0.766 1.00 89.50 164 ARG A C 1
ATOM 1283 O O . ARG A 1 164 ? -22.590 -15.820 0.965 1.00 89.50 164 ARG A O 1
ATOM 1290 N N . PRO A 1 165 ? -20.550 -16.740 1.222 1.00 88.88 165 PRO A N 1
ATOM 1291 C CA . PRO A 1 165 ? -20.049 -15.644 2.035 1.00 88.88 165 PRO A CA 1
ATOM 1292 C C . PRO A 1 165 ? -19.808 -14.368 1.223 1.00 88.88 165 PRO A C 1
ATOM 1294 O O . PRO A 1 165 ? -19.281 -14.423 0.112 1.00 88.88 165 PRO A O 1
ATOM 1297 N N . TRP A 1 166 ? -20.111 -13.224 1.828 1.00 88.12 166 TRP A N 1
ATOM 1298 C CA . TRP A 1 166 ? -19.790 -11.892 1.311 1.00 88.12 166 TRP A CA 1
ATOM 1299 C C . TRP A 1 166 ? -19.447 -10.924 2.446 1.00 88.12 166 TRP A C 1
ATOM 1301 O O . TRP A 1 166 ? -19.548 -11.274 3.624 1.00 88.12 166 TRP A O 1
ATOM 1311 N N . ILE A 1 167 ? -18.954 -9.738 2.099 1.00 85.44 167 ILE A N 1
ATOM 1312 C CA . ILE A 1 167 ? -18.481 -8.718 3.037 1.00 85.44 167 ILE A CA 1
ATOM 1313 C C . ILE A 1 167 ? -19.217 -7.412 2.775 1.00 85.44 167 ILE A C 1
ATOM 1315 O O . ILE A 1 167 ? -19.414 -7.027 1.623 1.00 85.44 167 ILE A O 1
ATOM 1319 N N . ARG A 1 168 ? -19.569 -6.729 3.860 1.00 85.50 168 ARG A N 1
ATOM 1320 C CA . ARG A 1 168 ? -20.119 -5.382 3.865 1.00 85.50 168 ARG A CA 1
ATOM 1321 C C . ARG A 1 168 ? -19.214 -4.467 4.676 1.00 85.50 168 ARG A C 1
ATOM 1323 O O . ARG A 1 168 ? -18.838 -4.818 5.796 1.00 85.50 168 ARG A O 1
ATOM 1330 N N . VAL A 1 169 ? -18.893 -3.308 4.123 1.00 80.00 169 VAL A N 1
ATOM 1331 C CA . VAL A 1 169 ? -18.195 -2.231 4.821 1.00 80.00 169 VAL A CA 1
ATOM 1332 C C . VAL A 1 169 ? -19.042 -0.975 4.711 1.00 80.00 169 VAL A C 1
ATOM 1334 O O . VAL A 1 169 ? -19.375 -0.576 3.603 1.00 80.00 169 VAL A O 1
ATOM 1337 N N . ASP A 1 170 ? -19.396 -0.370 5.838 1.00 79.25 170 ASP A N 1
ATOM 1338 C CA . ASP A 1 170 ? -20.140 0.892 5.870 1.00 79.25 170 ASP A CA 1
ATOM 1339 C C . ASP A 1 170 ? -19.308 1.959 6.583 1.00 79.25 170 ASP A C 1
ATOM 1341 O O . ASP A 1 170 ? -18.618 1.660 7.566 1.00 79.25 170 ASP A O 1
ATOM 1345 N N . HIS A 1 171 ? -19.430 3.206 6.137 1.00 74.12 171 HIS A N 1
ATOM 1346 C CA . HIS A 1 171 ? -18.995 4.369 6.896 1.00 74.12 171 HIS A CA 1
ATOM 1347 C C . HIS A 1 171 ? -20.222 5.178 7.333 1.00 74.12 171 HIS A C 1
ATOM 1349 O O . HIS A 1 171 ? -21.070 5.525 6.519 1.00 74.12 171 HIS A O 1
ATOM 1355 N N . ASP A 1 172 ? -20.342 5.444 8.633 1.00 70.75 172 ASP A N 1
ATOM 1356 C CA . ASP A 1 172 ? -21.366 6.332 9.178 1.00 70.75 172 ASP A CA 1
ATOM 1357 C C . ASP A 1 172 ? -20.775 7.740 9.316 1.00 70.75 172 ASP A C 1
ATOM 1359 O O . ASP A 1 172 ? -19.877 7.951 10.141 1.00 70.75 172 ASP A O 1
ATOM 1363 N N . PRO A 1 173 ? -21.284 8.723 8.567 1.00 64.81 173 PRO A N 1
ATOM 1364 C CA . PRO A 1 173 ? -20.729 10.063 8.588 1.00 64.81 173 PRO A CA 1
ATOM 1365 C C . PRO A 1 173 ? -21.176 10.920 9.755 1.00 64.81 173 PRO A C 1
ATOM 1367 O O . PRO A 1 173 ? -20.491 11.878 10.113 1.00 64.81 173 PRO A O 1
ATOM 1370 N N . GLU A 1 174 ? -22.318 10.592 10.353 1.00 70.31 174 GLU A N 1
ATOM 1371 C CA . GLU A 1 174 ? -22.828 11.310 11.512 1.00 70.31 174 GLU A CA 1
ATOM 1372 C C . GLU A 1 174 ? -21.994 10.975 12.748 1.00 70.31 174 GLU A C 1
ATOM 1374 O O . GLU A 1 174 ? -21.767 11.832 13.606 1.00 70.31 174 GLU A O 1
ATOM 1379 N N . THR A 1 175 ? -21.523 9.728 12.841 1.00 71.38 175 THR A N 1
ATOM 1380 C CA . THR A 1 175 ? -20.756 9.239 13.995 1.00 71.38 175 THR A CA 1
ATOM 1381 C C . THR A 1 175 ? -19.260 9.055 13.725 1.00 71.38 175 THR A C 1
ATOM 1383 O O . THR A 1 175 ? -18.493 8.864 14.677 1.00 71.38 175 THR A O 1
ATOM 1386 N N . GLY A 1 176 ? -18.829 9.127 12.461 1.00 70.75 176 GLY A N 1
ATOM 1387 C CA . GLY A 1 176 ? -17.463 8.816 12.023 1.00 70.75 176 GLY A CA 1
ATOM 1388 C C . GLY A 1 176 ? -17.086 7.351 12.261 1.00 70.75 176 GLY A C 1
ATOM 1389 O O . GLY A 1 176 ? -15.919 7.042 12.527 1.00 70.75 176 GLY A O 1
ATOM 1390 N N . ALA A 1 177 ? -18.080 6.459 12.298 1.00 78.75 177 ALA A N 1
ATOM 1391 C CA . ALA A 1 177 ? -17.875 5.057 12.613 1.00 78.75 177 ALA A CA 1
ATOM 1392 C C . ALA A 1 177 ? -17.688 4.224 11.344 1.00 78.75 177 ALA A C 1
ATOM 1394 O O . ALA A 1 177 ? -18.525 4.247 10.449 1.00 78.75 177 ALA A O 1
ATOM 1395 N N . ALA A 1 178 ? -16.630 3.418 11.306 1.00 79.81 178 ALA A N 1
ATOM 1396 C CA . ALA A 1 178 ? -16.479 2.363 10.314 1.00 79.81 178 ALA A CA 1
ATOM 1397 C C . ALA A 1 178 ? -17.123 1.075 10.831 1.00 79.81 178 ALA A C 1
ATOM 1399 O O . ALA A 1 178 ? -16.925 0.697 11.992 1.00 79.81 178 ALA A O 1
ATOM 1400 N N . ARG A 1 179 ? -17.858 0.384 9.963 1.00 83.75 179 ARG A N 1
ATOM 1401 C CA . ARG A 1 179 ? -18.478 -0.917 10.217 1.00 83.75 179 ARG A CA 1
ATOM 1402 C C . ARG A 1 179 ? -17.976 -1.931 9.202 1.00 83.75 179 ARG A C 1
ATOM 1404 O O . ARG A 1 179 ? -17.973 -1.664 8.010 1.00 83.75 179 ARG A O 1
ATOM 1411 N N . PHE A 1 180 ? -17.592 -3.109 9.679 1.00 86.38 180 PHE A N 1
ATOM 1412 C CA . PHE A 1 180 ? -17.171 -4.238 8.854 1.00 86.38 180 PHE A CA 1
ATOM 1413 C C . PHE A 1 180 ? -17.941 -5.486 9.264 1.00 86.38 180 PHE A C 1
ATOM 1415 O O . PHE A 1 180 ? -17.961 -5.851 10.443 1.00 86.38 180 PHE A O 1
ATOM 1422 N N . GLU A 1 181 ? -18.532 -6.176 8.296 1.00 88.56 181 GLU A N 1
ATOM 1423 C CA . GLU A 1 181 ? -19.312 -7.382 8.537 1.00 88.56 181 GLU A CA 1
ATOM 1424 C C . GLU A 1 181 ? -19.084 -8.442 7.466 1.00 88.56 181 GLU A C 1
ATOM 1426 O O . GLU A 1 181 ? -18.999 -8.152 6.275 1.00 88.56 181 GLU A O 1
ATOM 1431 N N . THR A 1 182 ? -19.055 -9.700 7.896 1.00 89.56 182 THR A N 1
ATOM 1432 C CA . THR A 1 182 ? -19.149 -10.858 7.011 1.00 89.56 182 THR A CA 1
ATOM 1433 C C . THR A 1 182 ? -20.560 -11.420 7.071 1.00 89.56 182 THR A C 1
ATOM 1435 O O . THR A 1 182 ? -21.168 -11.501 8.140 1.00 89.56 182 THR A O 1
ATOM 1438 N N . TRP A 1 183 ? -21.078 -11.817 5.921 1.00 92.00 183 TRP A N 1
ATOM 1439 C CA . TRP A 1 183 ? -22.466 -12.209 5.723 1.00 92.00 183 TRP A CA 1
ATOM 1440 C C . TRP A 1 183 ? -22.555 -13.546 4.992 1.00 92.00 183 TRP A C 1
ATOM 1442 O O . TRP A 1 183 ? -21.617 -13.951 4.302 1.00 92.00 183 TRP A O 1
ATOM 1452 N N . ARG A 1 184 ? -23.687 -14.236 5.152 1.00 91.75 184 ARG A N 1
ATOM 1453 C CA . ARG A 1 184 ? -24.125 -15.379 4.336 1.00 91.75 184 ARG A CA 1
ATOM 1454 C C . ARG A 1 184 ? -25.618 -15.228 4.090 1.00 91.75 184 ARG A C 1
ATOM 1456 O O . ARG A 1 184 ? -26.366 -15.096 5.056 1.00 91.75 184 ARG A O 1
ATOM 1463 N N . GLY A 1 185 ? -26.031 -15.196 2.824 1.00 88.12 185 GLY A N 1
ATOM 1464 C CA . GLY A 1 185 ? -27.390 -14.776 2.483 1.00 88.12 185 GLY A CA 1
ATOM 1465 C C . GLY A 1 185 ? -27.691 -13.401 3.082 1.00 88.12 185 GLY A C 1
ATOM 1466 O O . GLY A 1 185 ? -26.874 -12.486 2.976 1.00 88.12 185 GLY A O 1
ATOM 1467 N N . GLU A 1 186 ? -28.822 -13.293 3.773 1.00 88.62 186 GLU A N 1
ATOM 1468 C CA . GLU A 1 186 ? -29.276 -12.081 4.471 1.00 88.62 186 GLU A CA 1
ATOM 1469 C C . GLU A 1 186 ? -28.861 -12.035 5.953 1.00 88.62 186 GLU A C 1
ATOM 1471 O O . GLU A 1 186 ? -29.325 -11.181 6.706 1.00 88.62 186 GLU A O 1
ATOM 1476 N N . GLU A 1 187 ? -28.008 -12.955 6.411 1.00 89.88 187 GLU A N 1
ATOM 1477 C CA . GLU A 1 187 ? -27.620 -13.044 7.818 1.00 89.88 187 GLU A CA 1
ATOM 1478 C C . GLU A 1 187 ? -26.158 -12.638 8.031 1.00 89.88 187 GLU A C 1
ATOM 1480 O O . GLU A 1 187 ? -25.222 -13.291 7.549 1.00 89.88 187 GLU A O 1
ATOM 1485 N N . ALA A 1 188 ? -25.949 -11.588 8.830 1.00 89.56 188 ALA A N 1
ATOM 1486 C CA . ALA A 1 188 ? -24.628 -11.198 9.305 1.00 89.56 188 ALA A CA 1
ATOM 1487 C C . ALA A 1 188 ? -24.059 -12.279 10.239 1.00 89.56 188 ALA A C 1
ATOM 1489 O O . ALA A 1 188 ? -24.681 -12.669 11.229 1.00 89.56 188 ALA A O 1
ATOM 1490 N N . GLN A 1 189 ? -22.858 -12.758 9.930 1.00 89.88 189 GLN A N 1
ATOM 1491 C CA . GLN A 1 189 ? -22.196 -13.859 10.632 1.00 89.88 189 GLN A CA 1
ATOM 1492 C C . GLN A 1 189 ? -21.209 -13.352 11.688 1.00 89.88 189 GLN A C 1
ATOM 1494 O O . GLN A 1 189 ? -21.124 -13.895 12.792 1.00 89.88 189 GLN A O 1
ATOM 1499 N N . SER A 1 190 ? -20.450 -12.310 11.356 1.00 88.44 190 SER A N 1
ATOM 1500 C CA . SER A 1 190 ? -19.499 -11.666 12.262 1.00 88.44 190 SER A CA 1
ATOM 1501 C C . SER A 1 190 ? -19.291 -10.218 11.860 1.00 88.44 190 SER A C 1
ATOM 1503 O O . SER A 1 190 ? -19.325 -9.911 10.673 1.00 88.44 190 SER A O 1
ATOM 1505 N N . GLY A 1 191 ? -18.956 -9.350 12.804 1.00 87.69 191 GLY A N 1
ATOM 1506 C CA . GLY A 1 191 ? -18.563 -7.997 12.440 1.00 87.69 191 GLY A CA 1
ATOM 1507 C C . GLY A 1 191 ? -18.234 -7.109 13.616 1.00 87.69 191 GLY A C 1
ATOM 1508 O O . GLY A 1 191 ? -18.472 -7.462 14.773 1.00 87.69 191 GLY A O 1
ATOM 1509 N N . TRP A 1 192 ? -17.689 -5.945 13.308 1.00 88.19 192 TRP A N 1
ATOM 1510 C CA . TRP A 1 192 ? -17.303 -4.936 14.278 1.00 88.19 192 TRP A CA 1
ATOM 1511 C C . TRP A 1 192 ? -17.631 -3.542 13.757 1.00 88.19 192 TRP A C 1
ATOM 1513 O O . TRP A 1 192 ? -17.759 -3.325 12.554 1.00 88.19 192 TRP A O 1
ATOM 1523 N N . ALA A 1 193 ? -17.778 -2.601 14.685 1.00 86.25 193 ALA A N 1
ATOM 1524 C CA . ALA A 1 193 ? -17.862 -1.189 14.359 1.00 86.25 193 ALA A CA 1
ATOM 1525 C C . ALA A 1 193 ? -17.123 -0.355 15.392 1.00 86.25 193 ALA A C 1
ATOM 1527 O O . ALA A 1 193 ? -17.067 -0.713 16.575 1.00 86.25 193 ALA A O 1
ATOM 1528 N N . SER A 1 194 ? -16.579 0.770 14.944 1.00 85.19 194 SER A N 1
ATOM 1529 C CA . SER A 1 194 ? -15.983 1.749 15.839 1.00 85.19 194 SER A CA 1
ATOM 1530 C C . SER A 1 194 ? -15.884 3.125 15.220 1.00 85.19 194 SER A C 1
ATOM 1532 O O . SER A 1 194 ? -15.687 3.243 14.016 1.00 85.19 194 SER A O 1
ATOM 1534 N N . ASN A 1 195 ? -15.910 4.142 16.084 1.00 85.75 195 ASN A N 1
ATOM 1535 C CA . ASN A 1 195 ? -15.352 5.443 15.753 1.00 85.75 195 ASN A CA 1
ATOM 1536 C C . ASN A 1 195 ? -13.873 5.264 15.366 1.00 85.75 195 ASN A C 1
ATOM 1538 O O . ASN A 1 195 ? -13.127 4.583 16.082 1.00 85.75 195 ASN A O 1
ATOM 1542 N N . ILE A 1 196 ? -13.496 5.800 14.201 1.00 81.19 196 ILE A N 1
ATOM 1543 C CA . ILE A 1 196 ? -12.195 5.534 13.576 1.00 81.19 196 ILE A CA 1
ATOM 1544 C C . ILE A 1 196 ? -11.046 6.056 14.439 1.00 81.19 196 ILE A C 1
ATOM 1546 O O . ILE A 1 196 ? -10.090 5.323 14.691 1.00 81.19 196 ILE A O 1
ATOM 1550 N N . PHE A 1 197 ? -11.166 7.284 14.940 1.00 83.19 197 PHE A N 1
ATOM 1551 C CA . PHE A 1 197 ? -10.127 7.902 15.756 1.00 83.19 197 PHE A CA 1
ATOM 1552 C C . PHE A 1 197 ? -9.971 7.148 17.082 1.00 83.19 197 PHE A C 1
ATOM 1554 O O . PHE A 1 197 ? -8.890 6.664 17.384 1.00 83.19 197 PHE A O 1
ATOM 1561 N N . ASP A 1 198 ? -11.056 6.880 17.806 1.00 85.88 198 ASP A N 1
ATOM 1562 C CA . ASP A 1 198 ? -10.949 6.258 19.135 1.00 85.88 198 ASP A CA 1
ATOM 1563 C C . ASP A 1 198 ? -10.381 4.823 19.139 1.00 85.88 198 ASP A C 1
ATOM 1565 O O . ASP A 1 198 ? -9.836 4.383 20.153 1.00 85.88 198 ASP A O 1
ATOM 1569 N N . ALA A 1 199 ? -10.542 4.049 18.058 1.00 85.44 199 ALA A N 1
ATOM 1570 C CA . ALA A 1 199 ? -10.093 2.648 18.019 1.00 85.44 199 ALA A CA 1
ATOM 1571 C C . ALA A 1 199 ? -8.845 2.393 17.181 1.00 85.44 199 ALA A C 1
ATOM 1573 O O . ALA A 1 199 ? -8.215 1.351 17.364 1.00 85.44 199 ALA A O 1
ATOM 1574 N N . PHE A 1 200 ? -8.495 3.295 16.268 1.00 87.19 200 PHE A N 1
ATOM 1575 C CA . PHE A 1 200 ? -7.359 3.109 15.368 1.00 87.19 200 PHE A CA 1
ATOM 1576 C C . PHE A 1 200 ? -6.301 4.202 15.503 1.00 87.19 200 PHE A C 1
ATOM 1578 O O . PHE A 1 200 ? -5.302 4.146 14.793 1.00 87.19 200 PHE A O 1
ATOM 1585 N N . GLU A 1 201 ? -6.467 5.158 16.419 1.00 87.62 201 GLU A N 1
ATOM 1586 C CA . GLU A 1 201 ? -5.431 6.143 16.721 1.00 87.62 201 GLU A CA 1
ATOM 1587 C C . GLU A 1 201 ? -4.221 5.484 17.391 1.00 87.62 201 GLU A C 1
ATOM 1589 O O . GLU A 1 201 ? -4.307 4.793 18.414 1.00 87.62 201 GLU A O 1
ATOM 1594 N N . TYR A 1 202 ? -3.058 5.710 16.790 1.00 87.94 202 TYR A N 1
ATOM 1595 C CA . 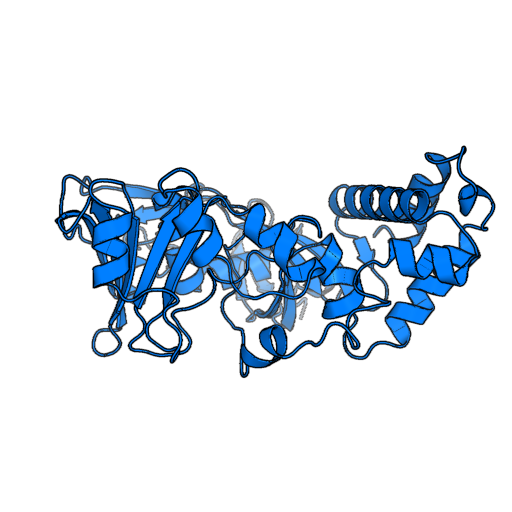TYR A 1 202 ? -1.785 5.369 17.389 1.00 87.94 202 TYR A CA 1
ATOM 1596 C C . TYR A 1 202 ? -1.325 6.496 18.309 1.00 87.94 202 TYR A C 1
ATOM 1598 O O . TYR A 1 202 ? -1.173 7.639 17.890 1.00 87.94 202 TYR A O 1
ATOM 1606 N N . LEU A 1 203 ? -1.074 6.158 19.575 1.00 84.44 203 LEU A N 1
ATOM 1607 C CA . LEU A 1 203 ? -0.579 7.099 20.577 1.00 84.44 203 LEU A CA 1
ATOM 1608 C C . LEU A 1 203 ? 0.752 6.594 21.125 1.00 84.44 203 LEU A C 1
ATOM 1610 O O . LEU A 1 203 ? 0.814 5.751 22.025 1.00 84.44 203 LEU A O 1
ATOM 1614 N N . ALA A 1 204 ? 1.839 7.105 20.546 1.00 79.25 204 ALA A N 1
ATOM 1615 C CA . ALA A 1 204 ? 3.191 6.714 20.913 1.00 79.25 204 ALA A CA 1
ATOM 1616 C C . ALA A 1 204 ? 3.440 6.887 22.425 1.00 79.25 204 ALA A C 1
ATOM 1618 O O . ALA A 1 204 ? 3.309 7.974 22.984 1.00 79.25 204 ALA A O 1
ATOM 1619 N N . GLY A 1 205 ? 3.839 5.798 23.087 1.00 76.12 205 GLY A N 1
ATOM 1620 C CA . GLY A 1 205 ? 4.207 5.799 24.506 1.00 76.12 205 GLY A CA 1
ATOM 1621 C C . GLY A 1 205 ? 3.049 5.658 25.499 1.00 76.12 205 GLY A C 1
ATOM 1622 O O . GLY A 1 205 ? 3.325 5.515 26.691 1.00 76.12 205 GLY A O 1
ATOM 1623 N N . ASP A 1 206 ? 1.790 5.633 25.050 1.00 85.12 206 ASP A N 1
ATOM 1624 C CA . ASP A 1 206 ? 0.646 5.374 25.927 1.00 85.12 206 ASP A CA 1
ATOM 1625 C C . ASP A 1 206 ? 0.374 3.851 26.049 1.00 85.12 206 ASP A C 1
ATOM 1627 O O . ASP A 1 206 ? -0.013 3.193 25.074 1.00 85.12 206 ASP A O 1
ATOM 1631 N N . PRO A 1 207 ? 0.564 3.240 27.239 1.00 83.06 207 PRO A N 1
ATOM 1632 C CA . PRO A 1 207 ? 0.282 1.820 27.460 1.00 83.06 207 PRO A CA 1
ATOM 1633 C C . PRO A 1 207 ? -1.212 1.473 27.368 1.00 83.06 207 PRO A C 1
ATOM 1635 O O . PRO A 1 207 ? -1.555 0.287 27.295 1.00 83.06 207 PRO A O 1
ATOM 1638 N N . ASP A 1 208 ? -2.087 2.477 27.358 1.00 84.50 208 ASP A N 1
ATOM 1639 C CA . ASP A 1 208 ? -3.525 2.323 27.212 1.00 84.50 208 ASP A CA 1
ATOM 1640 C C . ASP A 1 208 ? -4.068 2.665 25.822 1.00 84.50 208 ASP A C 1
ATOM 1642 O O . ASP A 1 208 ? -5.263 2.459 25.585 1.00 84.50 208 ASP A O 1
ATOM 1646 N N . ALA A 1 209 ? -3.192 3.061 24.891 1.00 89.06 209 ALA A N 1
ATOM 1647 C CA . ALA A 1 209 ? -3.545 3.312 23.499 1.00 89.06 209 ALA A CA 1
ATOM 1648 C C . ALA A 1 209 ? -4.282 2.116 22.863 1.00 89.06 209 ALA A C 1
ATOM 1650 O O . ALA A 1 209 ? -3.941 0.952 23.131 1.00 89.06 209 ALA A O 1
ATOM 1651 N N . PRO A 1 210 ? -5.276 2.371 21.994 1.00 89.75 210 PRO A N 1
ATOM 1652 C CA . PRO A 1 210 ? -5.987 1.311 21.287 1.00 89.75 210 PRO A CA 1
ATOM 1653 C C . PRO A 1 210 ? -5.069 0.581 20.292 1.00 89.75 210 PRO A C 1
ATOM 1655 O O . PRO A 1 210 ? -5.227 -0.627 20.095 1.00 89.75 210 PRO A O 1
ATOM 1658 N N . VAL A 1 211 ? -4.064 1.278 19.752 1.00 92.69 211 VAL A N 1
ATOM 1659 C CA . VAL A 1 211 ? -3.030 0.744 18.862 1.00 92.69 211 VAL A CA 1
ATOM 1660 C C . VAL A 1 211 ? -1.658 0.858 19.513 1.00 92.69 211 VAL A C 1
ATOM 1662 O O . VAL A 1 211 ? -1.261 1.922 19.980 1.00 92.69 211 VAL A O 1
ATOM 1665 N N . GLN A 1 212 ? -0.897 -0.233 19.497 1.00 92.94 212 GLN A N 1
ATOM 1666 C CA . GLN A 1 212 ? 0.459 -0.294 20.036 1.00 92.94 212 GLN A CA 1
ATOM 1667 C C . GLN A 1 212 ? 1.412 -0.976 19.063 1.00 92.94 212 GLN A C 1
ATOM 1669 O O . GLN A 1 212 ? 1.021 -1.852 18.292 1.00 92.94 212 GLN A O 1
ATOM 1674 N N . LEU A 1 213 ? 2.696 -0.634 19.137 1.00 92.50 213 LEU A N 1
ATOM 1675 C CA . LEU A 1 213 ? 3.732 -1.380 18.429 1.00 92.50 213 LEU A CA 1
ATOM 1676 C C . LEU A 1 213 ? 3.835 -2.802 18.990 1.00 92.50 213 LEU A C 1
ATOM 1678 O O . LEU A 1 213 ? 3.922 -3.000 20.202 1.00 92.50 213 LEU A O 1
ATOM 1682 N N . HIS A 1 214 ? 3.881 -3.800 18.106 1.00 90.69 214 HIS A N 1
ATOM 1683 C CA . HIS A 1 214 ? 4.130 -5.180 18.525 1.00 90.69 214 HIS A CA 1
ATOM 1684 C C . HIS A 1 214 ? 5.559 -5.380 19.054 1.00 90.69 214 HIS A C 1
ATOM 1686 O O . HIS A 1 214 ? 5.761 -6.125 20.011 1.00 90.69 214 HIS A O 1
ATOM 1692 N N . ASP A 1 215 ? 6.544 -4.697 18.459 1.00 90.62 215 ASP A N 1
ATOM 1693 C CA . ASP A 1 215 ? 7.904 -4.562 18.996 1.00 90.62 215 ASP A CA 1
ATOM 1694 C C . ASP A 1 215 ? 8.093 -3.128 19.521 1.00 90.62 215 ASP A C 1
ATOM 1696 O O . ASP A 1 215 ? 8.268 -2.214 18.712 1.00 90.62 215 ASP A O 1
ATOM 1700 N N . PRO A 1 216 ? 8.102 -2.908 20.850 1.00 87.31 216 PRO A N 1
ATOM 1701 C CA . PRO A 1 216 ? 8.300 -1.582 21.441 1.00 87.31 216 PRO A CA 1
ATOM 1702 C C . PRO A 1 216 ? 9.649 -0.931 21.112 1.00 87.31 216 PRO A C 1
ATOM 1704 O O . PRO A 1 216 ? 9.828 0.254 21.368 1.00 87.31 216 PRO A O 1
ATOM 1707 N N . ASN A 1 217 ? 10.619 -1.691 20.590 1.00 86.06 217 ASN A N 1
ATOM 1708 C CA . ASN A 1 217 ? 11.928 -1.160 20.201 1.00 86.06 217 ASN A CA 1
ATOM 1709 C C . ASN A 1 217 ? 11.981 -0.726 18.731 1.00 86.06 217 ASN A C 1
ATOM 1711 O O . ASN A 1 217 ? 13.062 -0.408 18.228 1.00 86.06 217 ASN A O 1
ATOM 1715 N N . TRP A 1 218 ? 10.860 -0.783 18.011 1.00 88.62 218 TRP A N 1
ATOM 1716 C CA . TRP A 1 218 ? 10.776 -0.262 16.657 1.00 88.62 218 TRP A CA 1
ATOM 1717 C C . TRP A 1 218 ? 10.635 1.273 16.683 1.00 88.62 218 TRP A C 1
ATOM 1719 O O . TRP A 1 218 ? 9.904 1.794 17.523 1.00 88.62 218 TRP A O 1
ATOM 1729 N N . PRO A 1 219 ? 11.287 2.001 15.762 1.00 85.50 219 PRO A N 1
ATOM 1730 C CA . PRO A 1 219 ? 12.325 1.533 14.845 1.00 85.50 219 PRO A CA 1
ATOM 1731 C C . PRO A 1 219 ? 13.673 1.364 15.570 1.00 85.50 219 PRO A C 1
ATOM 1733 O O . PRO A 1 219 ? 14.141 2.242 16.296 1.00 85.50 219 PRO A O 1
ATOM 1736 N N . LYS A 1 220 ? 14.356 0.234 15.335 1.00 82.75 220 LYS A N 1
ATOM 1737 C CA . LYS A 1 220 ? 15.635 -0.069 16.012 1.00 82.75 220 LYS A CA 1
ATOM 1738 C C . LYS A 1 220 ? 16.739 0.919 15.657 1.00 82.75 220 LYS A C 1
ATOM 1740 O O . LYS A 1 220 ? 17.581 1.217 16.506 1.00 82.75 220 LYS A O 1
ATOM 1745 N N . ASP A 1 221 ? 16.732 1.437 14.431 1.00 84.75 221 ASP A N 1
ATOM 1746 C CA . ASP A 1 221 ? 17.700 2.414 13.937 1.00 84.75 221 ASP A CA 1
ATOM 1747 C C . ASP A 1 221 ? 17.054 3.400 12.947 1.00 84.75 221 ASP A C 1
ATOM 1749 O O . ASP A 1 221 ? 17.148 3.198 11.738 1.00 84.75 221 ASP A O 1
ATOM 1753 N N . PRO A 1 222 ? 16.335 4.423 13.445 1.00 86.38 222 PRO A N 1
ATOM 1754 C CA . PRO A 1 222 ? 15.615 5.350 12.585 1.00 86.38 222 PRO A CA 1
ATOM 1755 C C . PRO A 1 222 ? 16.559 6.268 11.803 1.00 86.38 222 PRO A C 1
ATOM 1757 O O . PRO A 1 222 ? 16.323 6.520 10.628 1.00 86.38 222 PRO A O 1
ATOM 1760 N N . ASP A 1 223 ? 17.690 6.668 12.397 1.00 87.69 223 ASP A N 1
ATOM 1761 C CA . ASP A 1 223 ? 18.692 7.516 11.740 1.00 87.69 223 ASP A CA 1
ATOM 1762 C C . ASP A 1 223 ? 19.387 6.798 10.559 1.00 87.69 223 ASP A C 1
ATOM 1764 O O . ASP A 1 223 ? 19.926 7.454 9.671 1.00 87.69 223 ASP A O 1
ATOM 1768 N N . ALA A 1 224 ? 19.377 5.457 10.517 1.00 88.62 224 ALA A N 1
ATOM 1769 C CA . ALA A 1 224 ? 19.904 4.686 9.385 1.00 88.62 224 ALA A CA 1
ATOM 1770 C C . ALA A 1 224 ? 18.937 4.604 8.193 1.00 88.62 224 ALA A C 1
ATOM 1772 O O . ALA A 1 224 ? 19.362 4.248 7.092 1.00 88.62 224 ALA A O 1
ATOM 1773 N N . LYS A 1 225 ? 17.649 4.887 8.421 1.00 90.00 225 LYS A N 1
ATOM 1774 C CA . LYS A 1 225 ? 16.570 4.865 7.424 1.00 90.00 225 LYS A CA 1
ATOM 1775 C C . LYS A 1 225 ? 15.592 6.020 7.672 1.00 90.00 225 LYS A C 1
ATOM 1777 O O . LYS A 1 225 ? 14.444 5.785 8.063 1.00 90.00 225 LYS A O 1
ATOM 1782 N N . PRO A 1 226 ? 16.057 7.272 7.562 1.00 91.00 226 PRO A N 1
ATOM 1783 C CA . PRO A 1 226 ? 15.288 8.425 8.013 1.00 91.00 226 PRO A CA 1
ATOM 1784 C C . PRO A 1 226 ? 14.041 8.689 7.177 1.00 91.00 226 PRO A C 1
ATOM 1786 O O . PRO A 1 226 ? 12.993 8.977 7.748 1.00 91.00 226 PRO A O 1
ATOM 1789 N N . PHE A 1 227 ? 14.130 8.520 5.857 1.00 91.94 227 PHE A N 1
ATOM 1790 C CA . PHE A 1 227 ? 12.983 8.630 4.964 1.00 91.94 227 PHE A CA 1
ATOM 1791 C C . PHE A 1 227 ? 11.919 7.586 5.308 1.00 91.94 227 PHE A C 1
ATOM 1793 O O . PHE A 1 227 ? 10.788 7.926 5.640 1.00 91.94 227 PHE A O 1
ATOM 1800 N N . GLU A 1 228 ? 12.298 6.306 5.319 1.00 92.38 228 GLU A N 1
ATOM 1801 C CA . GLU A 1 228 ? 11.372 5.212 5.599 1.00 92.38 228 GLU A CA 1
ATOM 1802 C C . GLU A 1 228 ? 10.768 5.331 7.003 1.00 92.38 228 GLU A C 1
ATOM 1804 O O . GLU A 1 228 ? 9.610 4.967 7.211 1.00 92.38 228 GLU A O 1
ATOM 1809 N N . THR A 1 229 ? 11.539 5.858 7.961 1.00 91.94 229 THR A N 1
ATOM 1810 C CA . THR A 1 229 ? 11.053 6.169 9.308 1.00 91.94 229 THR A CA 1
ATOM 1811 C C . THR A 1 229 ? 9.994 7.263 9.272 1.00 91.94 229 THR A C 1
ATOM 1813 O O . THR A 1 229 ? 8.935 7.059 9.855 1.00 91.94 229 THR A O 1
ATOM 1816 N N . ALA A 1 230 ? 10.245 8.387 8.593 1.00 91.31 230 ALA A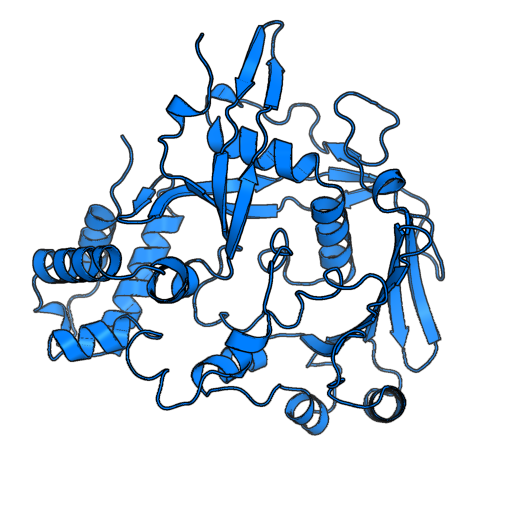 N 1
ATOM 1817 C CA . ALA A 1 230 ? 9.297 9.497 8.495 1.00 91.31 230 ALA A CA 1
ATOM 1818 C C . ALA A 1 230 ? 7.965 9.046 7.879 1.00 91.31 230 ALA A C 1
ATOM 1820 O O . ALA A 1 230 ? 6.912 9.260 8.477 1.00 91.31 230 ALA A O 1
ATOM 1821 N N . VAL A 1 231 ? 8.020 8.326 6.751 1.00 90.44 231 VAL A N 1
ATOM 1822 C CA . VAL A 1 231 ? 6.824 7.766 6.102 1.00 90.44 231 VAL A CA 1
ATOM 1823 C C . VAL A 1 231 ? 6.097 6.793 7.030 1.00 90.44 231 VAL A C 1
ATOM 1825 O O . VAL A 1 231 ? 4.878 6.852 7.170 1.00 90.44 231 VAL A O 1
ATOM 1828 N N . SER A 1 232 ? 6.834 5.901 7.700 1.00 91.31 232 SER A N 1
ATOM 1829 C CA . SER A 1 232 ? 6.213 4.920 8.592 1.00 91.31 232 SER A CA 1
ATOM 1830 C C . SER A 1 232 ? 5.554 5.569 9.806 1.00 91.31 232 SER A C 1
ATOM 1832 O O . SER A 1 232 ? 4.498 5.107 10.217 1.00 91.31 232 SER A O 1
ATOM 1834 N N . LEU A 1 233 ? 6.156 6.611 10.388 1.00 90.56 233 LEU A N 1
ATOM 1835 C CA . LEU A 1 233 ? 5.560 7.361 11.497 1.00 90.56 233 LEU A CA 1
ATOM 1836 C C . LEU A 1 233 ? 4.269 8.049 11.055 1.00 90.56 233 LEU A C 1
ATOM 1838 O O . LEU A 1 233 ? 3.255 7.917 11.730 1.00 90.56 233 LEU A O 1
ATOM 1842 N N . ASP A 1 234 ? 4.275 8.692 9.888 1.00 90.00 234 ASP A N 1
ATOM 1843 C CA . ASP A 1 234 ? 3.091 9.392 9.398 1.00 90.00 234 ASP A CA 1
ATOM 1844 C C . ASP A 1 234 ? 1.914 8.449 9.122 1.00 90.00 234 ASP A C 1
ATOM 1846 O O . ASP A 1 234 ? 0.787 8.733 9.519 1.00 90.00 234 ASP A O 1
ATOM 1850 N N . LEU A 1 235 ? 2.200 7.283 8.534 1.00 86.75 235 LEU A N 1
ATOM 1851 C CA . LEU A 1 235 ? 1.212 6.231 8.281 1.00 86.75 235 LEU A CA 1
ATOM 1852 C C . LEU A 1 235 ? 0.746 5.502 9.549 1.00 86.75 235 LEU A C 1
ATOM 1854 O O . LEU A 1 235 ? -0.303 4.856 9.516 1.00 86.75 235 LEU A O 1
ATOM 1858 N N . LEU A 1 236 ? 1.525 5.538 10.634 1.00 89.38 236 LEU A N 1
ATOM 1859 C CA . LEU A 1 236 ? 1.091 5.054 11.947 1.00 89.38 236 LEU A CA 1
ATOM 1860 C C . LEU A 1 236 ? 0.174 6.069 12.627 1.00 89.38 236 LEU A C 1
ATOM 1862 O O . LEU A 1 236 ? -0.792 5.667 13.259 1.00 89.38 236 LEU A O 1
ATOM 1866 N N . ASP A 1 237 ? 0.440 7.360 12.459 1.00 87.06 237 ASP A N 1
ATOM 1867 C CA . ASP A 1 237 ? -0.395 8.433 12.999 1.00 87.06 237 ASP A CA 1
ATOM 1868 C C . ASP A 1 237 ? -1.704 8.634 12.209 1.00 87.06 237 ASP A C 1
ATOM 1870 O O . ASP A 1 237 ? -2.557 9.420 12.625 1.00 87.06 237 ASP A O 1
ATOM 1874 N N . ASP A 1 238 ? -1.878 7.950 11.073 1.00 83.75 238 ASP A N 1
ATOM 1875 C CA . ASP A 1 238 ? -3.123 7.936 10.307 1.00 83.75 238 ASP A CA 1
ATOM 1876 C C . ASP A 1 238 ? -4.046 6.771 10.742 1.00 83.75 238 ASP A C 1
ATOM 1878 O O . ASP A 1 238 ? -3.802 5.604 10.399 1.00 83.75 238 ASP A O 1
ATOM 1882 N N . PRO A 1 239 ? -5.158 7.049 11.452 1.00 81.25 239 PRO A N 1
ATOM 1883 C CA . PRO A 1 239 ? -6.092 6.012 11.879 1.00 81.25 239 PRO A CA 1
ATOM 1884 C C . PRO A 1 239 ? -6.815 5.341 10.702 1.00 81.25 239 PRO A C 1
ATOM 1886 O O . PRO A 1 239 ? -7.249 4.193 10.831 1.00 81.25 239 PRO A O 1
ATOM 1889 N N . TYR A 1 240 ? -6.922 5.998 9.541 1.00 77.56 240 TYR A N 1
ATOM 1890 C CA . TYR A 1 240 ? -7.518 5.385 8.355 1.00 77.56 240 TYR A CA 1
ATOM 1891 C C . TYR A 1 240 ? -6.593 4.326 7.751 1.00 77.56 240 TYR A C 1
ATOM 1893 O O . TYR A 1 240 ? -7.057 3.220 7.473 1.00 77.56 240 TYR A O 1
ATOM 1901 N N . SER A 1 241 ? -5.293 4.604 7.626 1.00 77.19 241 SER A N 1
ATOM 1902 C CA . SER A 1 241 ? -4.264 3.611 7.270 1.00 77.19 241 SER A CA 1
ATOM 1903 C C . SER A 1 241 ? -4.333 2.363 8.168 1.00 77.19 241 SER A C 1
ATOM 1905 O O . SER A 1 241 ? -4.363 1.225 7.682 1.00 77.19 241 SER A O 1
ATOM 1907 N N . ILE A 1 242 ? -4.461 2.536 9.488 1.00 83.00 242 ILE A N 1
ATOM 1908 C CA . ILE A 1 242 ? -4.575 1.412 10.434 1.00 83.00 242 ILE A CA 1
ATOM 1909 C C . ILE A 1 242 ? -5.908 0.660 10.278 1.00 83.00 242 ILE A C 1
ATOM 1911 O O . ILE A 1 242 ? -5.916 -0.577 10.257 1.00 83.00 242 ILE A O 1
ATOM 1915 N N . CYS A 1 243 ? -7.026 1.376 10.138 1.00 81.44 243 CYS A N 1
ATOM 1916 C CA . CYS A 1 243 ? -8.347 0.789 9.902 1.00 81.44 243 CYS A CA 1
ATOM 1917 C C . CYS A 1 243 ? -8.355 -0.083 8.633 1.00 81.44 243 CYS A C 1
ATOM 1919 O O . CYS A 1 243 ? -8.774 -1.244 8.674 1.00 81.44 243 CYS A O 1
ATOM 1921 N N . ARG A 1 244 ? -7.796 0.428 7.526 1.00 77.38 244 ARG A N 1
ATOM 1922 C CA . ARG A 1 244 ? -7.651 -0.301 6.254 1.00 77.38 244 ARG A CA 1
ATOM 1923 C C . ARG A 1 244 ? -6.865 -1.595 6.439 1.00 77.38 244 ARG A C 1
ATOM 1925 O O . ARG A 1 244 ? -7.320 -2.655 6.011 1.00 77.38 244 ARG A O 1
ATOM 1932 N N . ARG A 1 245 ? -5.737 -1.552 7.158 1.00 80.50 245 ARG A N 1
ATOM 1933 C CA . ARG A 1 245 ? -4.943 -2.753 7.483 1.00 80.50 245 ARG A CA 1
ATOM 1934 C C . ARG A 1 245 ? -5.753 -3.803 8.247 1.00 80.50 245 ARG A C 1
ATOM 1936 O O . ARG A 1 245 ? -5.617 -4.989 7.946 1.00 80.50 245 ARG A O 1
ATOM 1943 N N . LEU A 1 246 ? -6.597 -3.399 9.204 1.00 82.69 246 LEU A N 1
ATOM 1944 C CA . LEU A 1 246 ? -7.485 -4.339 9.898 1.00 82.69 246 LEU A CA 1
ATOM 1945 C C . LEU A 1 246 ? -8.512 -4.951 8.941 1.00 82.69 246 LEU A C 1
ATOM 1947 O O . LEU A 1 246 ? -8.652 -6.174 8.922 1.00 82.69 246 LEU A O 1
ATOM 1951 N N . ILE A 1 247 ? -9.208 -4.124 8.154 1.00 77.50 247 ILE A N 1
ATOM 1952 C CA . ILE A 1 247 ? -10.220 -4.579 7.188 1.00 77.50 247 ILE A CA 1
ATOM 1953 C C . ILE A 1 247 ? -9.607 -5.592 6.217 1.00 77.50 247 ILE A C 1
ATOM 1955 O O . ILE A 1 247 ? -10.177 -6.661 5.999 1.00 77.50 247 ILE A O 1
ATOM 1959 N N . PHE A 1 248 ? -8.420 -5.305 5.678 1.00 73.81 248 PHE A N 1
ATOM 1960 C CA . PHE A 1 248 ? -7.744 -6.203 4.743 1.00 73.81 248 PHE A CA 1
ATOM 1961 C C . PHE A 1 248 ? -7.337 -7.520 5.388 1.00 73.81 248 PHE A C 1
ATOM 1963 O O . PHE A 1 248 ? -7.570 -8.583 4.808 1.00 73.81 248 PHE A O 1
ATOM 1970 N N . GLN A 1 249 ? -6.799 -7.472 6.607 1.00 77.75 249 GLN A N 1
ATOM 1971 C CA . GLN A 1 249 ? -6.451 -8.680 7.342 1.00 77.75 249 GLN A CA 1
ATOM 1972 C C . GLN A 1 249 ? -7.687 -9.543 7.645 1.00 77.75 249 GLN A C 1
ATOM 1974 O O . GLN A 1 249 ? -7.647 -10.754 7.430 1.00 77.75 249 GLN A O 1
ATOM 1979 N N . ASP A 1 250 ? -8.785 -8.940 8.107 1.00 78.81 250 ASP A N 1
ATOM 1980 C CA . ASP A 1 250 ? -10.021 -9.657 8.450 1.00 78.81 250 ASP A CA 1
ATOM 1981 C C . ASP A 1 250 ? -10.732 -10.217 7.209 1.00 78.81 250 ASP A C 1
ATOM 1983 O O . ASP A 1 250 ? -11.271 -11.326 7.241 1.00 78.81 250 ASP A O 1
ATOM 1987 N N . ALA A 1 251 ? -10.687 -9.500 6.087 1.00 70.56 251 ALA A N 1
ATOM 1988 C CA . ALA A 1 251 ? -11.194 -9.991 4.811 1.00 70.56 251 ALA A CA 1
ATOM 1989 C C . ALA A 1 251 ? -10.297 -11.089 4.201 1.00 70.56 251 ALA A C 1
ATOM 1991 O O . ALA A 1 251 ? -10.717 -11.810 3.289 1.00 70.56 251 ALA A O 1
ATOM 1992 N N . GLY A 1 252 ? -9.061 -11.251 4.689 1.00 66.81 252 GLY A N 1
ATOM 1993 C CA . GLY A 1 252 ? -8.042 -12.061 4.023 1.00 66.81 252 GLY A CA 1
ATOM 1994 C C . GLY A 1 252 ? -7.776 -11.553 2.605 1.00 66.81 252 GLY A C 1
ATOM 1995 O O . GLY A 1 252 ? -7.624 -12.356 1.682 1.00 66.81 252 GLY A O 1
ATOM 1996 N N . LEU A 1 253 ? -7.838 -10.231 2.431 1.00 61.69 253 LEU A N 1
ATOM 1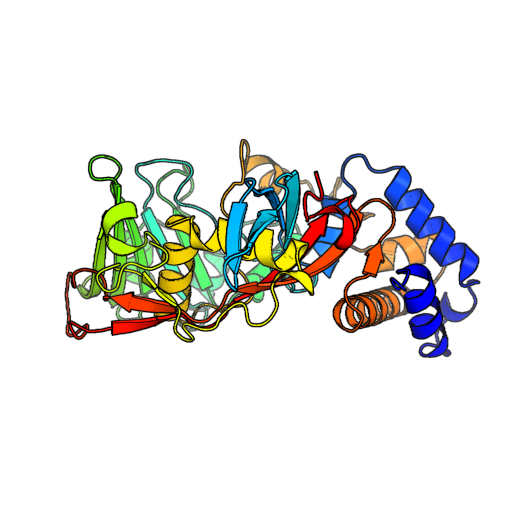997 C CA . LEU A 1 253 ? -7.412 -9.547 1.219 1.00 61.69 253 LEU A CA 1
ATOM 1998 C C . LEU A 1 253 ? -5.890 -9.660 1.124 1.00 61.69 253 LEU A C 1
ATOM 2000 O O . LEU A 1 253 ? -5.210 -9.707 2.148 1.00 61.69 253 LEU A O 1
ATOM 2004 N N . ASP A 1 254 ? -5.369 -9.770 -0.098 1.00 54.00 254 ASP A N 1
ATOM 2005 C CA . ASP A 1 254 ? -3.928 -9.875 -0.318 1.00 54.00 254 ASP A CA 1
ATOM 2006 C C . ASP A 1 254 ? -3.261 -8.582 0.173 1.00 54.00 254 ASP A C 1
ATOM 2008 O O . ASP A 1 254 ? -3.441 -7.504 -0.399 1.00 54.00 254 ASP A O 1
ATOM 2012 N N . ILE A 1 255 ? -2.603 -8.707 1.323 1.00 45.81 255 ILE A N 1
ATOM 2013 C CA . ILE A 1 255 ? -2.199 -7.626 2.227 1.00 45.81 255 ILE A CA 1
ATOM 2014 C C . ILE A 1 255 ? -1.151 -6.691 1.627 1.00 45.81 255 ILE A C 1
ATOM 2016 O O . ILE A 1 255 ? -0.983 -5.589 2.135 1.00 45.81 255 ILE A O 1
ATOM 2020 N N . ASP A 1 256 ? -0.506 -7.092 0.533 1.00 43.25 256 ASP A N 1
ATOM 2021 C CA . ASP A 1 256 ? 0.474 -6.272 -0.176 1.00 43.25 256 ASP A CA 1
ATOM 2022 C C . ASP A 1 256 ? -0.195 -5.223 -1.089 1.00 43.25 256 ASP 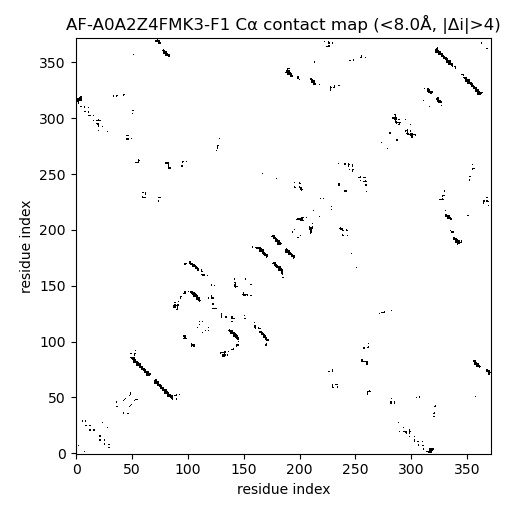A C 1
ATOM 2024 O O . ASP A 1 256 ? 0.473 -4.325 -1.573 1.00 43.25 256 ASP A O 1
ATOM 2028 N N . ARG A 1 257 ? -1.516 -5.289 -1.329 1.00 44.41 257 ARG A N 1
ATOM 2029 C CA . ARG A 1 257 ? -2.114 -4.642 -2.510 1.00 44.41 257 ARG A CA 1
ATOM 2030 C C . ARG A 1 257 ? -2.992 -3.405 -2.301 1.00 44.41 257 ARG A C 1
ATOM 2032 O O . ARG A 1 257 ? -3.376 -2.769 -3.271 1.00 44.41 257 ARG A O 1
ATOM 2039 N N . LEU A 1 258 ? -3.439 -3.107 -1.085 1.00 44.81 258 LEU A N 1
ATOM 2040 C CA . LEU A 1 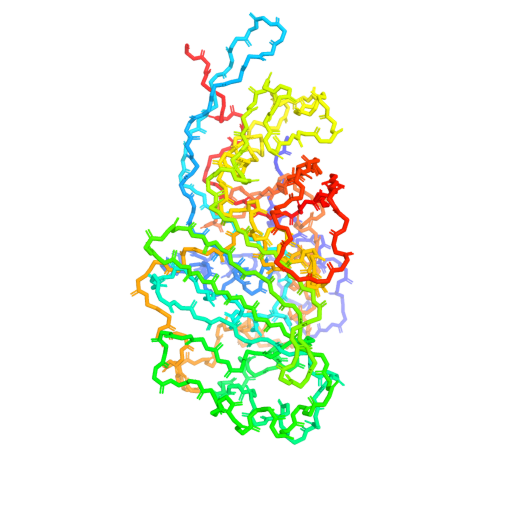258 ? -4.477 -2.073 -0.872 1.00 44.81 258 LEU A CA 1
ATOM 2041 C C . LEU A 1 258 ? -4.182 -1.137 0.307 1.00 44.81 258 LEU A C 1
ATOM 2043 O O . LEU A 1 258 ? -4.936 -0.204 0.558 1.00 44.81 258 LEU A O 1
ATOM 2047 N N . GLY A 1 259 ? -3.103 -1.404 1.047 1.00 41.44 259 GLY A N 1
ATOM 2048 C CA . GLY A 1 259 ? -2.828 -0.866 2.384 1.00 41.44 259 GLY A CA 1
ATOM 2049 C C . GLY A 1 259 ? -2.893 0.661 2.547 1.00 41.44 259 GLY A C 1
ATOM 2050 O O . GLY A 1 259 ? -3.545 1.103 3.492 1.00 41.44 259 GLY A O 1
ATOM 2051 N N . PRO A 1 260 ? -2.240 1.465 1.689 1.00 37.50 260 PRO A N 1
ATOM 2052 C CA . PRO A 1 260 ? -2.121 2.903 1.927 1.00 37.50 260 PRO A CA 1
ATOM 2053 C C . PRO A 1 260 ? -3.048 3.772 1.064 1.00 37.50 260 PRO A C 1
ATOM 2055 O O . PRO A 1 260 ? -3.456 4.820 1.538 1.00 37.50 260 PRO A O 1
ATOM 2058 N N . LEU A 1 261 ? -3.473 3.315 -0.117 1.00 45.06 261 LEU A N 1
ATOM 2059 C CA . LEU A 1 261 ? -3.977 4.175 -1.199 1.00 45.06 261 LEU A CA 1
ATOM 2060 C C . LEU A 1 261 ? -5.462 4.530 -1.076 1.00 45.06 261 LEU A C 1
ATOM 2062 O O . LEU A 1 261 ? -6.295 3.789 -1.588 1.00 45.06 261 LEU A O 1
ATOM 2066 N N . VAL A 1 262 ? -5.823 5.639 -0.424 1.00 42.62 262 VAL A N 1
ATOM 2067 C CA . VAL A 1 262 ? -7.222 6.141 -0.442 1.00 42.62 262 VAL A CA 1
ATOM 2068 C C . VAL A 1 262 ? -7.303 7.668 -0.437 1.00 42.62 262 VAL A C 1
ATOM 2070 O O . VAL A 1 262 ? -8.147 8.268 0.222 1.00 42.62 262 VAL A O 1
ATOM 2073 N N . THR A 1 263 ? -6.462 8.326 -1.215 1.00 38.88 263 THR A N 1
ATOM 2074 C CA . THR A 1 263 ? -6.751 9.692 -1.652 1.00 38.88 263 THR A CA 1
ATOM 2075 C C . THR A 1 263 ? -6.617 9.792 -3.162 1.00 38.88 263 THR A C 1
ATOM 2077 O O . THR A 1 263 ? -5.744 10.470 -3.696 1.00 38.88 263 THR A O 1
ATOM 2080 N N . TRP A 1 264 ? -7.543 9.148 -3.879 1.00 41.00 264 TRP A N 1
ATOM 2081 C CA . TRP A 1 264 ? -7.940 9.655 -5.191 1.00 41.00 264 TRP A CA 1
ATOM 2082 C C . TRP A 1 264 ? -8.706 10.949 -4.958 1.00 41.00 264 TRP A C 1
ATOM 2084 O O . TRP A 1 264 ? -9.920 10.971 -4.828 1.00 41.00 264 TRP A O 1
ATOM 2094 N N . LYS A 1 265 ? -7.952 12.031 -4.793 1.00 29.81 265 LYS A N 1
ATOM 2095 C CA . LYS A 1 265 ? -8.505 13.370 -4.764 1.00 29.81 265 LYS A CA 1
ATOM 2096 C C . LYS A 1 265 ? -8.931 13.703 -6.196 1.00 29.81 265 LYS A C 1
ATOM 2098 O O . LYS A 1 265 ? -8.085 13.804 -7.080 1.00 29.81 265 LYS A O 1
ATOM 2103 N N . ASP A 1 266 ? -10.238 13.854 -6.381 1.00 31.98 266 ASP A N 1
ATOM 2104 C CA . ASP A 1 266 ? -10.904 14.717 -7.362 1.00 31.98 266 ASP A CA 1
ATOM 2105 C C . ASP A 1 266 ? -11.524 14.110 -8.639 1.00 31.98 266 ASP A C 1
ATOM 2107 O O . ASP A 1 266 ? -12.302 14.848 -9.240 1.00 31.98 266 ASP A O 1
ATOM 2111 N N . SER A 1 267 ? -11.298 12.855 -9.083 1.00 32.72 267 SER A N 1
ATOM 2112 C CA . SER A 1 267 ? -12.064 12.264 -10.226 1.00 32.72 267 SER A CA 1
ATOM 2113 C C . SER A 1 267 ? -11.775 10.773 -10.522 1.00 32.72 267 SER A C 1
ATOM 2115 O O . SER A 1 267 ? -10.917 10.484 -11.360 1.00 32.72 267 SER A O 1
ATOM 2117 N N . PRO A 1 268 ? -12.522 9.801 -9.961 1.00 38.81 268 PRO A N 1
ATOM 2118 C CA . PRO A 1 268 ? -12.485 8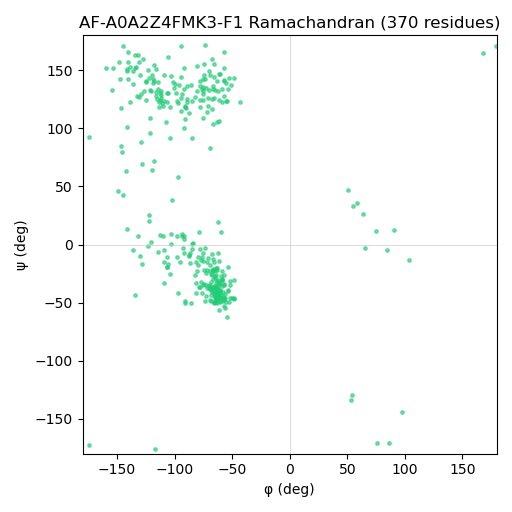.398 -10.409 1.00 38.81 268 PRO A CA 1
ATOM 2119 C C . PRO A 1 268 ? -12.959 8.193 -11.863 1.00 38.81 268 PRO A C 1
ATOM 2121 O O . PRO A 1 268 ? -12.601 7.194 -12.491 1.00 38.81 268 PRO A O 1
ATOM 2124 N N . ASP A 1 269 ? -13.708 9.148 -12.421 1.00 37.41 269 ASP A N 1
ATOM 2125 C CA . ASP A 1 269 ? -14.330 9.074 -13.751 1.00 37.41 269 ASP A CA 1
ATOM 2126 C C . ASP A 1 269 ? -13.317 8.928 -14.898 1.00 37.41 269 ASP A C 1
ATOM 2128 O O . ASP A 1 269 ? -13.560 8.189 -15.855 1.00 37.41 269 ASP A O 1
ATOM 2132 N N . MET A 1 270 ? -12.135 9.545 -14.782 1.00 35.75 270 MET A N 1
ATOM 2133 C CA . MET A 1 270 ? -11.145 9.547 -15.867 1.00 35.75 270 MET A CA 1
ATOM 2134 C C . MET A 1 270 ? -10.605 8.149 -16.201 1.00 35.75 270 MET A C 1
ATOM 2136 O O . MET A 1 270 ? -10.250 7.908 -17.350 1.00 35.75 270 MET A O 1
ATOM 2140 N N . LEU A 1 271 ? -10.600 7.192 -15.261 1.00 38.12 271 LEU A N 1
ATOM 2141 C CA . LEU A 1 271 ? -10.188 5.805 -15.545 1.00 38.12 271 LEU A CA 1
ATOM 2142 C C . LEU A 1 271 ? -11.233 5.005 -16.330 1.00 38.12 271 LEU A C 1
ATOM 2144 O O . LEU A 1 271 ? -10.891 4.006 -16.967 1.00 38.12 271 LEU A O 1
ATOM 2148 N N . PHE A 1 272 ? -12.500 5.417 -16.278 1.00 40.84 272 PHE A N 1
ATOM 2149 C CA . PHE A 1 272 ? -13.613 4.732 -16.939 1.00 40.84 272 PHE A CA 1
ATOM 2150 C C . PHE A 1 272 ? -13.982 5.363 -18.289 1.00 40.84 272 PHE A C 1
ATOM 2152 O O . PHE A 1 272 ? -14.729 4.754 -19.056 1.00 40.84 272 PHE A O 1
ATOM 2159 N N . GLU A 1 273 ? -13.431 6.539 -18.601 1.00 36.19 273 GLU A N 1
ATOM 2160 C CA . GLU A 1 273 ? -13.638 7.256 -19.866 1.00 36.19 273 GLU A CA 1
ATOM 2161 C C . GLU A 1 273 ? -12.595 6.944 -20.952 1.00 36.19 273 GLU A C 1
ATOM 2163 O O . GLU A 1 273 ? -12.776 7.352 -22.101 1.00 36.19 273 GLU A O 1
ATOM 2168 N N . PHE A 1 274 ? -11.529 6.198 -20.642 1.00 38.97 274 PHE A N 1
ATOM 2169 C CA . PHE A 1 274 ? -10.532 5.828 -21.650 1.00 38.97 274 PHE A CA 1
ATOM 2170 C C . PHE A 1 274 ? -11.170 4.988 -22.766 1.00 38.97 274 PHE A C 1
ATOM 2172 O O . PHE A 1 274 ? -11.779 3.938 -22.540 1.00 38.97 274 PHE A O 1
ATOM 2179 N N . THR A 1 275 ? -11.022 5.458 -24.001 1.00 36.75 275 THR A N 1
ATOM 2180 C CA . THR A 1 275 ? -11.450 4.727 -25.193 1.00 36.75 275 THR A CA 1
ATOM 2181 C C . THR A 1 275 ? -10.299 3.873 -25.729 1.00 36.75 275 THR A C 1
ATOM 2183 O O . THR A 1 275 ? -9.132 4.229 -25.582 1.00 36.75 275 THR A O 1
ATOM 2186 N N . ASP A 1 276 ? -10.611 2.754 -26.396 1.00 39.88 276 ASP A N 1
ATOM 2187 C CA . ASP A 1 276 ? -9.615 1.857 -27.019 1.00 39.88 276 ASP A CA 1
ATOM 2188 C C . ASP A 1 276 ? -8.650 2.587 -27.991 1.00 39.88 276 ASP A C 1
ATOM 2190 O O . ASP A 1 276 ? -7.585 2.061 -28.322 1.00 39.88 276 ASP A O 1
ATOM 2194 N N . GLU A 1 277 ? -9.014 3.781 -28.477 1.00 41.44 277 GLU A N 1
ATOM 2195 C CA . GLU A 1 277 ? -8.195 4.592 -29.387 1.00 41.44 277 GLU A CA 1
ATOM 2196 C C . GLU A 1 277 ? -7.119 5.423 -28.657 1.00 41.44 277 GLU A C 1
ATOM 2198 O O . GLU A 1 277 ? -6.054 5.656 -29.236 1.00 41.44 277 GLU A O 1
ATOM 2203 N N . ASP A 1 278 ? -7.332 5.775 -27.382 1.00 43.12 278 ASP A N 1
ATOM 2204 C CA . ASP A 1 278 ? -6.381 6.533 -26.548 1.00 43.12 278 ASP A CA 1
ATOM 2205 C C . ASP A 1 278 ? -5.350 5.624 -25.836 1.00 43.12 278 ASP A C 1
ATOM 2207 O O . ASP A 1 278 ? -4.292 6.083 -25.409 1.00 43.12 278 ASP A O 1
ATOM 2211 N N . ASP A 1 279 ? -5.611 4.311 -25.775 1.00 44.75 279 ASP A N 1
ATOM 2212 C CA . ASP A 1 279 ? -4.881 3.328 -24.951 1.00 44.75 279 ASP A CA 1
ATOM 2213 C C . ASP A 1 279 ? -3.706 2.611 -25.670 1.00 44.75 279 ASP A C 1
ATOM 2215 O O . ASP A 1 279 ? -2.990 1.784 -25.105 1.00 44.75 279 ASP A O 1
ATOM 2219 N N . SER A 1 280 ? -3.477 2.872 -26.960 1.00 41.09 280 SER A N 1
ATOM 2220 C CA . SER A 1 280 ? -2.829 1.855 -27.812 1.00 41.09 280 SER A CA 1
ATOM 2221 C C . SER A 1 280 ? -1.292 1.804 -27.846 1.00 41.09 280 SER A C 1
ATOM 2223 O O . SER A 1 280 ? -0.750 0.879 -28.458 1.00 41.09 280 SER A O 1
ATOM 2225 N N . MET A 1 281 ? -0.549 2.739 -27.235 1.00 41.81 281 MET A N 1
ATOM 2226 C CA . MET A 1 281 ? 0.915 2.788 -27.437 1.00 41.81 281 MET A CA 1
ATOM 2227 C C . MET A 1 281 ? 1.816 2.823 -26.199 1.00 41.81 281 MET A C 1
ATOM 2229 O O . MET A 1 281 ? 3.003 2.554 -26.378 1.00 41.81 281 MET A O 1
ATOM 2233 N N . LEU A 1 282 ? 1.330 3.133 -24.989 1.00 46.66 282 LEU A N 1
ATOM 2234 C CA . LEU A 1 282 ? 2.210 3.396 -23.830 1.00 46.66 282 LEU A CA 1
ATOM 2235 C C . LEU A 1 282 ? 1.859 2.634 -22.538 1.00 46.66 282 LEU A C 1
ATOM 2237 O O . LEU A 1 282 ? 2.706 2.581 -21.655 1.00 46.66 282 LEU A O 1
ATOM 2241 N N . SER A 1 283 ? 0.708 1.953 -22.458 1.00 49.94 283 SER A N 1
ATOM 2242 C CA . SER A 1 283 ? 0.354 1.045 -21.344 1.00 49.94 283 SER A CA 1
ATOM 2243 C C . SER A 1 283 ? 1.163 -0.265 -21.334 1.00 49.94 283 SER A C 1
ATOM 2245 O O . SER A 1 283 ? 1.174 -1.007 -20.353 1.00 49.94 283 SER A O 1
ATOM 2247 N N . ASP A 1 284 ? 1.890 -0.539 -22.419 1.00 62.72 284 ASP A N 1
ATOM 2248 C CA . ASP A 1 284 ? 2.861 -1.623 -22.532 1.00 62.72 284 ASP A CA 1
ATOM 2249 C C . ASP A 1 284 ? 4.182 -1.051 -23.057 1.00 62.72 284 ASP A C 1
ATOM 2251 O O . ASP A 1 284 ? 4.450 -1.005 -24.263 1.00 62.72 284 ASP A O 1
ATOM 2255 N N . ILE A 1 285 ? 5.027 -0.598 -22.129 1.00 68.94 285 ILE A N 1
ATOM 2256 C CA . ILE A 1 285 ? 6.355 -0.055 -22.431 1.00 68.94 285 ILE A CA 1
ATOM 2257 C C . ILE A 1 285 ? 7.227 -1.061 -23.203 1.00 68.94 285 ILE A C 1
ATOM 2259 O O . ILE A 1 285 ? 8.075 -0.661 -24.005 1.00 68.94 285 ILE A O 1
ATOM 2263 N N . GLY A 1 286 ? 6.969 -2.366 -23.047 1.00 74.94 286 GLY A N 1
ATOM 2264 C CA . GLY A 1 286 ? 7.585 -3.419 -23.845 1.00 74.94 286 GLY A CA 1
ATOM 2265 C C . GLY A 1 286 ? 7.184 -3.337 -25.320 1.00 74.94 286 GLY A C 1
ATOM 2266 O O . GLY A 1 286 ? 8.047 -3.329 -26.203 1.00 74.94 286 GLY A O 1
ATOM 2267 N N . SER A 1 287 ? 5.887 -3.200 -25.595 1.00 73.94 287 SER A N 1
ATOM 2268 C CA . SER A 1 287 ? 5.354 -2.970 -26.946 1.00 73.94 287 SER A CA 1
ATOM 2269 C C . SER A 1 287 ? 5.800 -1.629 -27.540 1.00 73.94 287 SER A C 1
ATOM 2271 O O . SER A 1 287 ? 6.158 -1.568 -28.722 1.00 73.94 287 SER A O 1
ATOM 2273 N N . TRP A 1 288 ? 5.874 -0.565 -26.734 1.00 75.62 288 TRP A N 1
ATOM 2274 C CA . TRP A 1 288 ? 6.425 0.721 -27.170 1.00 75.62 288 TRP A CA 1
ATOM 2275 C C . TRP A 1 288 ? 7.887 0.596 -27.611 1.00 75.62 288 TRP A C 1
ATOM 2277 O O . TRP A 1 288 ? 8.259 1.049 -28.698 1.00 75.62 288 TRP A O 1
ATOM 2287 N N . MET A 1 289 ? 8.725 -0.058 -26.800 1.00 79.25 289 MET A N 1
ATOM 2288 C CA . MET A 1 289 ? 10.128 -0.298 -27.141 1.00 79.25 289 MET A CA 1
ATOM 2289 C C . MET A 1 289 ? 10.266 -1.163 -28.392 1.00 79.25 289 MET A C 1
ATOM 2291 O O . MET A 1 289 ? 11.091 -0.861 -29.256 1.00 79.25 289 MET A O 1
ATOM 2295 N N . ALA A 1 290 ? 9.444 -2.205 -28.517 1.00 81.81 290 ALA A N 1
ATOM 2296 C CA . ALA A 1 290 ? 9.410 -3.052 -29.702 1.00 81.81 290 ALA A CA 1
ATOM 2297 C C . ALA A 1 290 ? 9.111 -2.241 -30.966 1.00 81.81 290 ALA A C 1
ATOM 2299 O O . ALA A 1 290 ? 9.852 -2.344 -31.940 1.00 81.81 290 ALA A O 1
ATOM 2300 N N . SER A 1 291 ? 8.104 -1.367 -30.924 1.00 82.00 291 SER A N 1
ATOM 2301 C CA . SER A 1 291 ? 7.771 -0.460 -32.027 1.00 82.00 291 SER A CA 1
ATOM 2302 C C . SER A 1 291 ? 8.911 0.518 -32.336 1.00 82.00 291 SER A C 1
ATOM 2304 O O . SER A 1 291 ? 9.328 0.668 -33.486 1.00 82.00 291 SER A O 1
ATOM 2306 N N . ARG A 1 292 ? 9.488 1.146 -31.303 1.00 82.94 292 ARG A N 1
ATOM 2307 C CA . ARG A 1 292 ? 10.566 2.137 -31.444 1.00 82.94 292 ARG A CA 1
ATOM 2308 C C . ARG A 1 292 ? 11.838 1.551 -32.050 1.00 82.94 292 ARG A C 1
ATOM 2310 O O . ARG A 1 292 ? 12.563 2.256 -32.756 1.00 82.94 292 ARG A O 1
ATOM 2317 N N . PHE A 1 293 ? 12.144 0.301 -31.726 1.00 86.94 293 PHE A N 1
ATOM 2318 C CA . PHE A 1 293 ? 13.398 -0.341 -32.100 1.00 86.94 293 PHE A CA 1
ATOM 2319 C C . PHE A 1 293 ? 13.251 -1.448 -33.150 1.00 86.94 293 PHE A C 1
ATOM 2321 O O . PHE A 1 293 ? 14.251 -2.109 -33.431 1.00 86.94 293 PHE A O 1
ATOM 2328 N N . ASP A 1 294 ? 12.059 -1.629 -33.732 1.00 82.88 294 ASP A N 1
ATOM 2329 C CA . ASP A 1 294 ? 11.741 -2.732 -34.657 1.00 82.88 294 ASP A CA 1
ATOM 2330 C C . ASP A 1 294 ? 12.145 -4.099 -34.062 1.00 82.88 294 ASP A C 1
ATOM 2332 O O . ASP A 1 294 ? 12.870 -4.902 -34.654 1.00 82.88 294 ASP A O 1
ATOM 2336 N N . GLY A 1 295 ? 11.763 -4.302 -32.798 1.00 82.19 295 GLY A N 1
ATOM 2337 C CA . GLY A 1 295 ? 12.131 -5.456 -31.984 1.00 82.19 295 GLY A CA 1
ATOM 2338 C C . GLY A 1 295 ? 10.938 -6.315 -31.569 1.00 82.19 295 GLY A C 1
ATOM 2339 O O . GLY A 1 295 ? 9.801 -6.087 -31.965 1.00 82.19 295 GLY A O 1
ATOM 2340 N N . ASP A 1 296 ? 11.215 -7.336 -30.760 1.00 84.31 296 ASP A N 1
ATOM 2341 C CA . ASP A 1 296 ? 10.201 -8.268 -30.263 1.00 84.31 296 ASP A CA 1
ATOM 2342 C C . ASP A 1 296 ? 9.587 -7.765 -28.945 1.00 84.31 296 ASP A C 1
ATOM 2344 O O . ASP A 1 296 ? 10.314 -7.510 -27.982 1.00 84.31 296 ASP A O 1
ATOM 2348 N N . ALA A 1 297 ? 8.259 -7.647 -28.888 1.00 79.31 297 ALA A N 1
ATOM 2349 C CA . ALA A 1 297 ? 7.530 -7.183 -27.703 1.00 79.31 297 ALA A CA 1
ATOM 2350 C C . ALA A 1 297 ? 7.722 -8.114 -26.501 1.00 79.31 297 ALA A C 1
ATOM 2352 O O . ALA A 1 297 ? 7.919 -7.641 -25.385 1.00 79.31 297 ALA A O 1
ATOM 2353 N N . ALA A 1 298 ? 7.769 -9.433 -26.722 1.00 82.00 298 ALA A N 1
ATOM 2354 C CA . ALA A 1 298 ? 7.981 -10.394 -25.640 1.00 82.00 298 ALA A CA 1
ATOM 2355 C C . ALA A 1 298 ? 9.369 -10.242 -24.995 1.00 82.00 298 ALA A C 1
ATOM 2357 O O . ALA A 1 298 ? 9.515 -10.383 -23.781 1.00 82.00 298 ALA A O 1
ATOM 2358 N N . TYR A 1 299 ? 10.385 -9.912 -25.798 1.00 85.12 299 TYR A N 1
ATOM 2359 C CA . TYR A 1 299 ? 11.722 -9.606 -25.299 1.00 85.12 299 TYR A CA 1
ATOM 2360 C C . TYR A 1 299 ? 11.727 -8.365 -24.407 1.00 85.12 299 TYR A C 1
ATOM 2362 O O . TYR A 1 299 ? 12.271 -8.416 -23.305 1.00 85.12 299 TYR A O 1
ATOM 2370 N N . PHE A 1 300 ? 11.135 -7.261 -24.870 1.00 81.88 300 PHE A N 1
ATOM 2371 C CA . PHE A 1 300 ? 11.139 -6.023 -24.096 1.00 81.88 300 PHE A CA 1
ATOM 2372 C C . PHE A 1 300 ? 10.269 -6.138 -22.843 1.00 81.88 300 PHE A C 1
ATOM 2374 O O . PHE A 1 300 ? 10.710 -5.708 -21.788 1.00 81.88 300 PHE A O 1
ATOM 2381 N N . ALA A 1 301 ? 9.123 -6.818 -22.899 1.00 79.06 301 ALA A N 1
ATOM 2382 C CA . ALA A 1 301 ? 8.332 -7.115 -21.705 1.00 79.06 301 ALA A CA 1
ATOM 2383 C C . ALA A 1 301 ? 9.137 -7.918 -20.661 1.00 79.06 301 ALA A C 1
ATOM 2385 O O . ALA A 1 301 ? 9.152 -7.574 -19.481 1.00 79.06 301 ALA A O 1
ATOM 2386 N N . ALA A 1 302 ? 9.872 -8.955 -21.085 1.00 82.56 302 ALA A N 1
ATOM 2387 C CA . ALA A 1 302 ? 10.725 -9.733 -20.182 1.00 82.56 302 ALA A CA 1
ATOM 2388 C C . ALA A 1 302 ? 11.894 -8.912 -19.613 1.00 82.56 302 ALA A C 1
ATOM 2390 O O . ALA A 1 302 ? 12.267 -9.088 -18.453 1.00 82.56 302 ALA A O 1
ATOM 2391 N N . LEU A 1 303 ? 12.467 -8.015 -20.420 1.00 84.94 303 LEU A N 1
ATOM 2392 C CA . LEU A 1 303 ? 13.522 -7.105 -19.987 1.00 84.94 303 LEU A CA 1
ATOM 2393 C C . LEU A 1 303 ? 13.029 -6.141 -18.906 1.00 84.94 303 LEU A C 1
ATOM 2395 O O . LEU A 1 303 ? 13.716 -5.964 -17.904 1.00 84.94 303 LEU A O 1
ATOM 2399 N N . MET A 1 304 ? 11.856 -5.544 -19.104 1.00 80.12 304 MET A N 1
ATOM 2400 C CA . MET A 1 304 ? 11.257 -4.604 -18.157 1.00 80.12 304 MET A CA 1
ATOM 2401 C C . MET A 1 304 ? 10.912 -5.299 -16.840 1.00 80.12 304 MET A C 1
ATOM 2403 O O . MET A 1 304 ? 11.324 -4.829 -15.782 1.00 80.12 304 MET A O 1
ATOM 2407 N N . ALA A 1 305 ? 10.304 -6.487 -16.903 1.00 79.75 305 ALA A N 1
ATOM 2408 C CA . ALA A 1 305 ? 10.007 -7.279 -15.714 1.00 79.75 305 ALA A CA 1
ATOM 2409 C C . ALA A 1 305 ? 11.270 -7.645 -14.905 1.00 79.75 305 ALA A C 1
ATOM 2411 O O . ALA A 1 305 ? 11.268 -7.534 -13.676 1.00 79.75 305 ALA A O 1
ATOM 2412 N N . ASP A 1 306 ? 12.361 -8.067 -15.565 1.00 85.56 306 ASP A N 1
ATOM 2413 C CA . ASP A 1 306 ? 13.633 -8.349 -14.876 1.00 85.56 306 ASP A CA 1
ATOM 2414 C C . ASP A 1 306 ? 14.273 -7.069 -14.323 1.00 85.56 306 ASP A C 1
ATOM 2416 O O . ASP A 1 306 ? 14.792 -7.087 -13.209 1.00 85.56 306 ASP A O 1
ATOM 2420 N N . TRP A 1 307 ? 14.201 -5.952 -15.052 1.00 85.38 307 TRP A N 1
ATOM 2421 C CA . TRP A 1 307 ? 14.750 -4.677 -14.597 1.00 85.38 307 TRP A CA 1
ATOM 2422 C C . TRP A 1 307 ? 14.044 -4.163 -13.341 1.00 85.38 307 TRP A C 1
ATOM 2424 O O . TRP A 1 307 ? 14.710 -3.839 -12.360 1.00 85.38 307 TRP A O 1
ATOM 2434 N N . PHE A 1 308 ? 12.712 -4.171 -13.304 1.00 80.38 308 PHE A N 1
ATOM 2435 C CA . PHE A 1 308 ? 11.965 -3.774 -12.109 1.00 80.38 308 PHE A CA 1
ATOM 2436 C C . PHE A 1 308 ? 12.133 -4.755 -10.945 1.00 80.38 308 PHE A C 1
ATOM 2438 O O . PHE A 1 308 ? 12.174 -4.338 -9.786 1.00 80.38 308 PHE A O 1
ATOM 2445 N N . ALA A 1 309 ? 12.308 -6.051 -11.222 1.00 83.56 309 ALA A N 1
ATOM 2446 C CA . ALA A 1 309 ? 12.699 -7.006 -10.189 1.00 83.56 309 ALA A CA 1
ATOM 2447 C C . ALA A 1 309 ? 14.081 -6.676 -9.594 1.00 83.56 309 ALA A C 1
ATOM 2449 O O . ALA A 1 309 ? 14.258 -6.765 -8.379 1.00 83.56 309 ALA A O 1
ATOM 2450 N N . GLU A 1 310 ? 15.042 -6.253 -10.421 1.00 88.06 310 GLU A N 1
ATOM 2451 C CA . GLU A 1 310 ? 16.341 -5.764 -9.953 1.00 88.06 310 GLU A CA 1
ATOM 2452 C C . GLU A 1 310 ? 16.206 -4.461 -9.156 1.00 88.06 310 GLU A C 1
ATOM 2454 O O . GLU A 1 310 ? 16.832 -4.345 -8.105 1.00 88.06 310 GLU A O 1
ATOM 2459 N N . ILE A 1 311 ? 15.368 -3.510 -9.581 1.00 85.38 311 ILE A N 1
ATOM 2460 C CA . ILE A 1 311 ? 15.116 -2.265 -8.833 1.00 85.38 311 ILE A CA 1
ATOM 2461 C C . ILE A 1 311 ? 14.611 -2.584 -7.422 1.00 85.38 311 ILE A C 1
ATOM 2463 O O . ILE A 1 311 ? 15.238 -2.171 -6.448 1.00 85.38 311 ILE A O 1
ATOM 2467 N N . ARG A 1 312 ? 13.557 -3.404 -7.297 1.00 83.31 312 ARG A N 1
ATOM 2468 C CA . ARG A 1 312 ? 12.998 -3.813 -5.993 1.00 83.31 312 ARG A CA 1
ATOM 2469 C C . ARG A 1 312 ? 14.016 -4.531 -5.100 1.00 83.31 312 ARG A C 1
ATOM 2471 O O . ARG A 1 312 ? 13.938 -4.436 -3.880 1.00 83.31 312 ARG A O 1
ATOM 2478 N N . ALA A 1 313 ? 14.973 -5.248 -5.687 1.00 87.19 313 ALA A N 1
ATOM 2479 C CA . ALA A 1 313 ? 15.990 -5.990 -4.943 1.00 87.19 313 ALA A CA 1
ATOM 2480 C C . ALA A 1 313 ? 17.178 -5.133 -4.461 1.00 87.19 313 ALA A C 1
ATOM 2482 O O . ALA A 1 313 ? 17.946 -5.606 -3.623 1.00 87.19 313 ALA A O 1
ATOM 2483 N N . ASN A 1 314 ? 17.361 -3.915 -4.984 1.00 88.31 314 ASN A N 1
ATOM 2484 C CA . ASN A 1 314 ? 18.555 -3.090 -4.739 1.00 88.31 314 ASN A CA 1
ATOM 2485 C C . ASN A 1 314 ? 18.236 -1.715 -4.124 1.00 88.31 314 ASN A C 1
ATOM 2487 O O . ASN A 1 314 ? 19.018 -0.780 -4.287 1.00 88.31 314 ASN A O 1
ATOM 2491 N N . LEU A 1 315 ? 17.107 -1.587 -3.422 1.00 86.31 315 LEU A N 1
ATOM 2492 C CA . LEU A 1 315 ? 16.658 -0.321 -2.839 1.00 86.31 315 LEU A CA 1
ATOM 2493 C C . LEU A 1 315 ? 17.595 0.198 -1.724 1.00 86.31 315 LEU A C 1
ATOM 2495 O O . LEU A 1 315 ? 18.109 -0.606 -0.938 1.00 86.31 315 LEU A O 1
ATOM 2499 N N . PRO A 1 316 ? 17.793 1.527 -1.615 1.00 90.56 316 PRO A N 1
ATOM 2500 C CA . PRO A 1 316 ? 17.202 2.558 -2.469 1.00 90.56 316 PRO A CA 1
ATOM 2501 C C . PRO A 1 316 ? 17.839 2.641 -3.864 1.00 90.56 316 PRO A C 1
ATOM 2503 O O . PRO A 1 316 ? 19.045 2.426 -4.027 1.00 90.56 316 PRO A O 1
ATOM 2506 N N . VAL A 1 317 ? 17.019 2.972 -4.865 1.00 89.94 317 VAL A N 1
ATOM 2507 C CA . VAL A 1 317 ? 17.436 3.123 -6.269 1.00 89.94 317 VAL A CA 1
ATOM 2508 C C . VAL A 1 317 ? 17.010 4.489 -6.788 1.00 89.94 317 VAL A C 1
ATOM 2510 O O . VAL A 1 317 ? 15.854 4.873 -6.643 1.00 89.94 317 VAL A O 1
ATOM 2513 N N . GLU A 1 318 ? 17.933 5.197 -7.433 1.00 88.81 318 GLU A N 1
ATOM 2514 C CA . GLU A 1 318 ? 17.628 6.426 -8.165 1.00 88.81 318 GLU A CA 1
ATOM 2515 C C . GLU A 1 318 ? 17.001 6.073 -9.521 1.00 88.81 318 GLU A C 1
ATOM 2517 O O . GLU A 1 318 ? 17.612 5.391 -10.352 1.00 88.81 318 GLU A O 1
ATOM 2522 N N . VAL A 1 319 ? 15.766 6.520 -9.728 1.00 81.12 319 VAL A N 1
ATOM 2523 C CA . VAL A 1 319 ? 14.963 6.327 -10.933 1.00 81.12 319 VAL A CA 1
ATOM 2524 C C . VAL A 1 319 ? 14.768 7.695 -11.598 1.00 81.12 319 VAL A C 1
ATOM 2526 O O . VAL A 1 319 ? 14.163 8.586 -10.994 1.00 81.12 319 VAL A O 1
ATOM 2529 N N . PRO A 1 320 ? 15.247 7.889 -12.841 1.00 73.25 320 PRO A N 1
ATOM 2530 C CA . PRO A 1 320 ? 15.054 9.143 -13.562 1.00 73.25 320 PRO A CA 1
ATOM 2531 C C . PRO A 1 320 ? 13.585 9.584 -13.569 1.00 73.25 320 PRO A C 1
ATOM 2533 O O . PRO A 1 320 ? 12.694 8.756 -13.746 1.00 73.25 320 PRO A O 1
ATOM 2536 N N . GLY A 1 321 ? 13.341 10.879 -13.346 1.00 70.31 321 GLY A N 1
ATOM 2537 C CA . GLY A 1 321 ? 12.010 11.511 -13.318 1.00 70.31 321 GLY A CA 1
ATOM 2538 C C . GLY A 1 321 ? 11.058 11.081 -12.198 1.00 70.31 321 GLY A C 1
ATOM 2539 O O . GLY A 1 321 ? 9.985 11.659 -12.091 1.00 70.31 321 GLY A O 1
ATOM 2540 N N . LEU A 1 322 ? 11.450 10.123 -11.355 1.00 74.38 322 LEU A N 1
ATOM 2541 C CA . LEU A 1 322 ? 10.738 9.760 -10.126 1.00 74.38 322 LEU A CA 1
ATOM 2542 C C . LEU A 1 322 ? 11.507 10.193 -8.870 1.00 74.38 322 LEU A C 1
ATOM 2544 O O . LEU A 1 322 ? 10.898 10.544 -7.867 1.00 74.38 322 LEU A O 1
ATOM 2548 N N . GLY A 1 323 ? 12.840 10.164 -8.931 1.00 84.25 323 GLY A N 1
ATOM 2549 C CA . GLY A 1 323 ? 13.715 10.382 -7.784 1.00 84.25 323 GLY A CA 1
ATOM 2550 C C . GLY A 1 323 ? 14.174 9.061 -7.170 1.00 84.25 323 GLY A C 1
ATOM 2551 O O . GLY A 1 323 ? 14.440 8.085 -7.871 1.00 84.25 323 GLY A O 1
ATOM 2552 N N . PHE A 1 324 ? 14.304 9.019 -5.855 1.00 90.12 324 PHE A N 1
ATOM 2553 C CA . PHE A 1 324 ? 14.762 7.870 -5.093 1.00 90.12 324 PHE A CA 1
ATOM 2554 C C . PHE A 1 324 ? 13.580 7.009 -4.679 1.00 90.12 324 PHE A C 1
ATOM 2556 O O . PHE A 1 324 ? 12.704 7.455 -3.945 1.00 90.12 324 PHE A O 1
ATOM 2563 N N . LEU A 1 325 ? 13.573 5.759 -5.133 1.00 87.88 325 LEU A N 1
ATOM 2564 C CA . LEU A 1 325 ? 12.609 4.753 -4.715 1.00 87.88 325 LEU A CA 1
ATOM 2565 C C . LEU A 1 325 ? 13.160 3.970 -3.521 1.00 87.88 325 LEU A C 1
ATOM 2567 O O . LEU A 1 325 ? 14.297 3.490 -3.553 1.00 87.88 325 LEU A O 1
ATOM 2571 N N . HIS A 1 326 ? 12.327 3.785 -2.504 1.00 90.69 326 HIS A N 1
ATOM 2572 C CA . HIS A 1 326 ? 12.623 3.079 -1.262 1.00 90.69 326 HIS A CA 1
ATOM 2573 C C . HIS A 1 326 ? 11.578 2.003 -0.974 1.00 90.69 326 HIS A C 1
ATOM 2575 O O . HIS A 1 326 ? 10.451 2.060 -1.462 1.00 90.69 326 HIS A O 1
ATOM 2581 N N . GLU A 1 327 ? 11.948 1.042 -0.128 1.00 89.19 327 GLU A N 1
ATOM 2582 C CA . GLU A 1 327 ? 10.999 0.116 0.493 1.00 89.19 327 GLU A CA 1
ATOM 2583 C C . GLU A 1 327 ? 10.665 0.622 1.896 1.00 89.19 327 GLU A C 1
ATOM 2585 O O . GLU A 1 327 ? 11.555 0.762 2.738 1.00 89.19 327 GLU A O 1
ATOM 2590 N N . VAL A 1 328 ? 9.381 0.830 2.162 1.00 88.62 328 VAL A N 1
ATOM 2591 C CA . VAL A 1 328 ? 8.848 1.227 3.464 1.00 88.62 328 VAL A CA 1
ATOM 2592 C C . VAL A 1 328 ? 8.159 0.024 4.095 1.00 88.62 328 VAL A C 1
ATOM 2594 O O . VAL A 1 328 ? 7.341 -0.645 3.468 1.00 88.62 328 VAL A O 1
ATOM 2597 N N . VAL A 1 329 ? 8.491 -0.271 5.353 1.00 87.69 329 VAL A N 1
ATOM 2598 C CA . VAL A 1 329 ? 7.887 -1.387 6.090 1.00 87.69 329 VAL A CA 1
ATOM 2599 C C . VAL A 1 329 ? 7.214 -0.861 7.345 1.00 87.69 329 VAL A C 1
ATOM 2601 O O . VAL A 1 329 ? 7.894 -0.508 8.313 1.00 87.69 329 VAL A O 1
ATOM 2604 N N . LEU A 1 330 ? 5.881 -0.878 7.357 1.00 88.19 330 LEU A N 1
ATOM 2605 C CA . LEU A 1 330 ? 5.120 -0.596 8.565 1.00 88.19 330 LEU A CA 1
ATOM 2606 C C . LEU A 1 330 ? 5.241 -1.773 9.536 1.00 88.19 330 LEU A C 1
ATOM 2608 O O . LEU A 1 330 ? 5.082 -2.934 9.134 1.00 88.19 330 LEU A O 1
ATOM 2612 N N . PRO A 1 331 ? 5.489 -1.505 10.827 1.00 91.38 331 PRO A N 1
ATOM 2613 C CA . PRO A 1 331 ? 5.649 -2.553 11.819 1.00 91.38 331 PRO A CA 1
ATOM 2614 C C . PRO A 1 331 ? 4.333 -3.295 12.054 1.00 91.38 331 PRO A C 1
ATOM 2616 O O . PRO A 1 331 ? 3.237 -2.787 11.796 1.00 91.38 331 PRO A O 1
ATOM 2619 N N . ALA A 1 332 ? 4.444 -4.505 12.601 1.00 91.81 332 ALA A N 1
ATOM 2620 C CA . ALA A 1 332 ? 3.289 -5.186 13.166 1.00 91.81 332 ALA A CA 1
ATOM 2621 C C . ALA A 1 332 ? 2.741 -4.383 14.357 1.00 91.81 332 ALA A C 1
ATOM 2623 O O . ALA A 1 332 ? 3.515 -3.856 15.164 1.00 91.81 332 ALA A O 1
ATOM 2624 N N . LEU A 1 333 ? 1.418 -4.323 14.483 1.00 92.75 333 LEU A N 1
ATOM 2625 C CA . LEU A 1 333 ? 0.736 -3.573 15.539 1.00 92.75 333 LEU A CA 1
ATOM 2626 C C . LEU A 1 333 ? -0.099 -4.512 16.393 1.00 92.75 333 LEU A C 1
ATOM 2628 O O . LEU A 1 333 ? -0.753 -5.404 15.869 1.00 92.75 333 LEU A O 1
ATOM 2632 N N . VAL A 1 334 ? -0.098 -4.309 17.703 1.00 92.69 334 VAL A N 1
ATOM 2633 C CA . VAL A 1 334 ? -1.080 -4.903 18.607 1.00 92.69 334 VAL A CA 1
ATOM 2634 C C . VAL A 1 334 ? -2.240 -3.923 18.710 1.00 92.69 334 VAL A C 1
ATOM 2636 O O . VAL A 1 334 ? -2.072 -2.798 19.165 1.00 92.69 334 VAL A O 1
ATOM 2639 N N . LEU A 1 335 ? -3.414 -4.359 18.281 1.00 90.88 335 LEU A N 1
ATOM 2640 C CA . LEU A 1 335 ? -4.636 -3.572 18.255 1.00 90.88 335 LEU A CA 1
ATOM 2641 C C . LEU A 1 335 ? -5.629 -4.149 19.265 1.00 90.88 335 LEU A C 1
ATOM 2643 O O . LEU A 1 335 ? -5.908 -5.353 19.245 1.00 90.88 335 LEU A O 1
ATOM 2647 N N . ARG A 1 336 ? -6.207 -3.307 20.124 1.00 87.75 336 ARG A N 1
ATOM 2648 C CA . ARG A 1 336 ? -7.398 -3.670 20.903 1.00 87.75 336 ARG A CA 1
ATOM 2649 C C . ARG A 1 336 ? -8.557 -3.819 19.919 1.00 87.75 336 ARG A C 1
ATOM 2651 O O . ARG A 1 336 ? -8.897 -2.861 19.233 1.00 87.75 336 ARG A O 1
ATOM 2658 N N . ARG A 1 337 ? -9.126 -5.028 19.797 1.00 77.88 337 ARG A N 1
ATOM 2659 C CA . ARG A 1 337 ? -10.191 -5.290 18.818 1.00 77.88 337 ARG A CA 1
ATOM 2660 C C . ARG A 1 337 ? -11.322 -4.272 19.016 1.00 77.88 337 ARG A C 1
ATOM 2662 O O . ARG A 1 337 ? -11.749 -4.078 20.160 1.00 77.88 337 ARG A O 1
ATOM 2669 N N . PRO A 1 338 ? -11.825 -3.672 17.923 1.00 81.94 338 PRO A N 1
ATOM 2670 C CA . PRO A 1 338 ? -12.993 -2.810 17.980 1.00 81.94 338 PRO A CA 1
ATOM 2671 C C . PRO A 1 338 ? -14.207 -3.541 18.562 1.00 81.94 338 PRO A C 1
ATOM 2673 O O . PRO A 1 338 ? -14.232 -4.773 18.662 1.00 81.94 338 PRO A O 1
ATOM 2676 N N . ARG A 1 339 ? -15.240 -2.782 18.940 1.00 79.19 339 ARG A N 1
ATOM 2677 C CA . ARG A 1 339 ? -16.442 -3.350 19.555 1.00 79.19 339 ARG A CA 1
ATOM 2678 C C . ARG A 1 339 ? -17.087 -4.374 18.605 1.00 79.19 339 ARG A C 1
ATOM 2680 O O . ARG A 1 339 ? -17.454 -4.003 17.488 1.00 79.19 339 ARG A O 1
ATOM 2687 N N . PRO A 1 340 ? -17.274 -5.636 19.033 1.00 82.62 340 PRO A N 1
ATOM 2688 C CA . PRO A 1 340 ? -17.966 -6.614 18.210 1.00 82.62 340 PRO A CA 1
ATOM 2689 C C . PRO A 1 340 ? -19.436 -6.207 18.065 1.00 82.62 340 PRO A C 1
ATOM 2691 O O . PRO A 1 340 ? -20.093 -5.846 19.046 1.00 82.62 340 PRO A O 1
ATOM 2694 N N . LEU A 1 341 ? -19.938 -6.264 16.836 1.00 79.31 341 LEU A N 1
ATOM 2695 C CA . LEU A 1 341 ? -21.346 -6.061 16.504 1.00 79.31 341 LEU A CA 1
ATOM 2696 C C . LEU A 1 341 ? -22.132 -7.361 16.643 1.00 79.31 341 LEU A C 1
ATOM 2698 O O . LEU A 1 341 ? -23.180 -7.390 17.285 1.00 79.31 341 LEU A O 1
ATOM 2702 N N . VAL A 1 342 ? -21.619 -8.432 16.035 1.00 79.69 342 VAL A N 1
ATOM 2703 C CA . VAL A 1 342 ? -22.282 -9.736 15.931 1.00 79.69 342 VAL A CA 1
ATOM 2704 C C . VAL A 1 342 ? -21.257 -10.873 15.913 1.00 79.69 342 VAL A C 1
ATOM 2706 O O . VAL A 1 342 ? -20.094 -10.682 15.547 1.00 79.69 342 VAL A O 1
ATOM 2709 N N . GLY A 1 343 ? -21.706 -12.071 16.293 1.00 72.12 343 GLY A N 1
ATOM 2710 C CA . GLY A 1 343 ? -20.887 -13.284 16.312 1.00 72.12 343 GLY A CA 1
ATOM 2711 C C . GLY A 1 343 ? -19.904 -13.366 17.487 1.00 72.12 343 GLY A C 1
ATOM 2712 O O . GLY A 1 343 ? -19.945 -12.580 18.432 1.00 72.12 343 GLY A O 1
ATOM 2713 N N . ALA A 1 344 ? -19.020 -14.364 17.431 1.00 60.56 344 ALA A N 1
ATOM 2714 C CA . ALA A 1 344 ? -17.965 -14.607 18.415 1.00 60.56 344 ALA A CA 1
ATOM 2715 C C . ALA A 1 344 ? -16.627 -14.016 17.938 1.00 60.56 344 ALA A C 1
ATOM 2717 O O . ALA A 1 344 ? -15.649 -14.735 17.753 1.00 60.56 344 ALA A O 1
ATOM 2718 N N . LEU A 1 345 ? -16.590 -12.706 17.680 1.00 63.75 345 LEU A N 1
ATOM 2719 C CA . LEU A 1 345 ? -15.311 -12.001 17.634 1.00 63.75 345 LEU A CA 1
ATOM 2720 C C . LEU A 1 345 ? -14.857 -11.836 19.082 1.00 63.75 345 LEU A C 1
ATOM 2722 O O . LEU A 1 345 ? -15.489 -11.110 19.851 1.00 63.75 345 LEU A O 1
ATOM 2726 N N . ASP A 1 346 ? -13.817 -12.574 19.469 1.00 57.09 346 ASP A N 1
ATOM 2727 C CA . ASP A 1 346 ? -13.294 -12.519 20.829 1.00 57.09 346 ASP A CA 1
ATOM 2728 C C . ASP A 1 346 ? -12.945 -11.068 21.182 1.00 57.09 346 ASP A C 1
ATOM 2730 O O . ASP A 1 346 ? -12.154 -10.409 20.500 1.00 57.09 346 ASP A O 1
ATOM 2734 N N . ALA A 1 347 ? -13.536 -10.567 22.268 1.00 59.62 347 ALA A N 1
ATOM 2735 C CA . ALA A 1 347 ? -13.085 -9.336 22.894 1.00 59.62 347 ALA A CA 1
ATOM 2736 C C . ALA A 1 347 ? -11.636 -9.563 23.355 1.00 59.62 347 ALA A C 1
ATOM 2738 O O . ALA A 1 347 ? -11.382 -10.313 24.298 1.00 59.62 347 ALA A O 1
ATOM 2739 N N . GLY A 1 348 ? -10.677 -8.973 22.648 1.00 75.25 348 GLY A N 1
ATOM 2740 C CA . GLY A 1 348 ? -9.261 -9.256 22.845 1.00 75.25 348 GLY A CA 1
ATOM 2741 C C . GLY A 1 348 ? -8.366 -8.356 22.006 1.00 75.25 348 GLY A C 1
ATOM 2742 O O . GLY A 1 348 ? -8.821 -7.397 21.389 1.00 75.25 348 GLY A O 1
ATOM 2743 N N . THR A 1 349 ? -7.072 -8.645 21.994 1.00 84.31 349 THR A N 1
ATOM 2744 C CA . THR A 1 349 ? -6.127 -7.973 21.101 1.00 84.31 349 THR A CA 1
ATOM 2745 C C . THR A 1 349 ? -5.933 -8.794 19.831 1.00 84.31 349 THR A C 1
ATOM 2747 O O . THR A 1 349 ? -5.943 -10.024 19.853 1.00 84.31 349 THR A O 1
ATOM 2750 N N . THR A 1 350 ? -5.760 -8.118 18.701 1.00 87.31 350 THR A N 1
ATOM 2751 C CA . THR A 1 350 ? -5.334 -8.727 17.441 1.00 87.31 350 THR A CA 1
ATOM 2752 C C . THR A 1 350 ? -4.001 -8.132 17.023 1.00 87.31 350 THR A C 1
ATOM 2754 O O . THR A 1 350 ? -3.655 -7.030 17.441 1.00 87.31 350 THR A O 1
ATOM 2757 N N . ILE A 1 351 ? -3.227 -8.875 16.240 1.00 89.94 351 ILE A N 1
ATOM 2758 C CA . ILE A 1 351 ? -1.971 -8.373 15.694 1.00 89.94 351 ILE A CA 1
ATOM 2759 C C . ILE A 1 351 ? -2.231 -8.042 14.233 1.00 89.94 351 ILE A C 1
ATOM 2761 O O . ILE A 1 351 ? -2.583 -8.942 13.475 1.00 89.94 351 ILE A O 1
ATOM 2765 N N . LEU A 1 352 ? -2.075 -6.778 13.852 1.00 88.19 352 LEU A N 1
ATOM 2766 C CA . LEU A 1 352 ? -2.004 -6.379 12.454 1.00 88.19 352 LEU A CA 1
ATOM 2767 C C . LEU A 1 352 ? -0.628 -6.762 11.918 1.00 88.19 352 LEU A C 1
ATOM 2769 O O . LEU A 1 352 ? 0.395 -6.359 12.482 1.00 88.19 352 LEU A O 1
ATOM 2773 N N . ALA A 1 353 ? -0.607 -7.545 10.844 1.00 85.69 353 ALA A N 1
ATOM 2774 C CA . ALA A 1 353 ? 0.613 -7.940 10.155 1.00 85.69 353 ALA A CA 1
ATOM 2775 C C . ALA A 1 353 ? 1.428 -6.711 9.696 1.00 85.69 353 ALA A C 1
ATOM 2777 O O . ALA A 1 353 ? 0.856 -5.635 9.467 1.00 85.69 353 ALA A O 1
ATOM 2778 N N . PRO A 1 354 ? 2.764 -6.836 9.575 1.00 86.81 354 PRO A N 1
ATOM 2779 C CA . PRO A 1 354 ? 3.570 -5.787 8.962 1.00 86.81 354 PRO A CA 1
ATOM 2780 C C . PRO A 1 354 ? 3.141 -5.587 7.503 1.00 86.81 354 PRO A C 1
ATOM 2782 O O . PRO A 1 354 ? 2.765 -6.550 6.836 1.00 86.81 354 PRO A O 1
ATOM 2785 N N . LEU A 1 355 ? 3.218 -4.348 7.023 1.00 80.44 355 LEU A N 1
ATOM 2786 C CA . LEU A 1 355 ? 2.868 -3.977 5.650 1.00 80.44 355 LEU A CA 1
ATOM 2787 C C . LEU A 1 355 ? 4.129 -3.513 4.923 1.00 80.44 355 LEU A C 1
ATOM 2789 O O . LEU A 1 355 ? 4.894 -2.728 5.481 1.00 80.44 355 LEU A O 1
ATOM 2793 N N . ARG A 1 356 ? 4.350 -4.000 3.701 1.00 82.19 356 ARG A N 1
ATOM 2794 C CA . ARG A 1 356 ? 5.456 -3.572 2.836 1.00 82.19 356 ARG A CA 1
ATOM 2795 C C . ARG A 1 356 ? 4.897 -2.706 1.724 1.00 82.19 356 ARG A C 1
ATOM 2797 O O . ARG A 1 356 ? 3.946 -3.115 1.079 1.00 82.19 356 ARG A O 1
ATOM 2804 N N . LEU A 1 357 ? 5.504 -1.547 1.526 1.00 80.81 357 LEU A N 1
ATOM 2805 C CA . LEU A 1 357 ? 5.140 -0.544 0.534 1.00 80.81 357 LEU A CA 1
ATOM 2806 C C . LEU A 1 357 ? 6.403 -0.063 -0.168 1.00 80.81 357 LEU A C 1
ATOM 2808 O O . LEU A 1 357 ? 7.511 -0.214 0.356 1.00 80.81 357 LEU A O 1
ATOM 2812 N N . PHE A 1 358 ? 6.241 0.573 -1.318 1.00 84.50 358 PHE A N 1
ATOM 2813 C CA . PHE A 1 358 ? 7.316 1.349 -1.923 1.00 84.50 358 PHE A CA 1
ATOM 2814 C C . PHE A 1 358 ? 6.976 2.827 -1.810 1.00 84.50 358 PHE A C 1
ATOM 2816 O O . PHE A 1 358 ? 5.809 3.201 -1.858 1.00 84.50 358 PHE A O 1
ATOM 2823 N N . ALA A 1 359 ? 7.987 3.665 -1.627 1.00 86.38 359 ALA A N 1
ATOM 2824 C CA . ALA A 1 359 ? 7.805 5.106 -1.575 1.00 86.38 359 ALA A CA 1
ATOM 2825 C C . ALA A 1 359 ? 8.890 5.798 -2.394 1.00 86.38 359 ALA A C 1
ATOM 2827 O O . ALA A 1 359 ? 10.048 5.380 -2.336 1.00 86.38 359 ALA A O 1
ATOM 2828 N N . ALA A 1 360 ? 8.527 6.828 -3.151 1.00 86.62 360 ALA A N 1
ATOM 2829 C CA . ALA A 1 360 ? 9.469 7.630 -3.916 1.00 86.62 360 ALA A CA 1
ATOM 2830 C C . ALA A 1 360 ? 9.488 9.092 -3.468 1.00 86.62 360 ALA A C 1
ATOM 2832 O O . ALA A 1 360 ? 8.445 9.676 -3.181 1.00 86.62 360 ALA A O 1
ATOM 2833 N N . THR A 1 361 ? 10.685 9.671 -3.445 1.00 88.56 361 THR A N 1
ATOM 2834 C CA . THR A 1 361 ? 10.953 11.076 -3.115 1.00 88.56 361 THR A CA 1
ATOM 2835 C C . THR A 1 361 ? 12.005 11.639 -4.063 1.00 88.56 361 THR A C 1
ATOM 2837 O O . THR A 1 361 ? 12.855 10.913 -4.567 1.00 88.56 361 THR A O 1
ATOM 2840 N N . ASP A 1 362 ? 11.988 12.943 -4.293 1.00 87.00 362 ASP A N 1
ATOM 2841 C CA . ASP A 1 362 ? 13.035 13.675 -5.002 1.00 87.00 362 ASP A CA 1
ATOM 2842 C C . ASP A 1 362 ? 14.297 13.936 -4.153 1.00 87.00 362 ASP A C 1
ATOM 2844 O O . ASP A 1 362 ? 15.346 14.276 -4.705 1.00 87.00 362 ASP A O 1
ATOM 2848 N N . LEU A 1 363 ? 14.230 13.745 -2.831 1.00 87.06 363 LEU A N 1
ATOM 2849 C CA . LEU A 1 363 ? 15.332 13.996 -1.902 1.00 87.06 363 LEU A CA 1
ATOM 2850 C C . LEU A 1 363 ? 16.080 12.708 -1.518 1.00 87.06 363 LEU A C 1
ATOM 2852 O O . LEU A 1 363 ? 15.448 11.699 -1.200 1.00 87.06 363 LEU A O 1
ATOM 2856 N N . PRO A 1 364 ? 17.424 12.726 -1.441 1.00 85.69 364 PRO A N 1
ATOM 2857 C CA . PRO A 1 364 ? 18.188 11.618 -0.872 1.00 85.69 364 PRO A CA 1
ATOM 2858 C C . PRO A 1 364 ? 17.809 11.365 0.593 1.00 85.69 364 PRO A C 1
ATOM 2860 O O . PRO A 1 364 ? 17.563 12.311 1.342 1.00 85.69 364 PRO A O 1
ATOM 2863 N N . ALA A 1 365 ? 17.837 10.105 1.044 1.00 80.88 365 ALA A N 1
ATOM 2864 C CA . ALA A 1 365 ? 17.452 9.746 2.415 1.00 80.88 365 ALA A CA 1
ATOM 2865 C C . ALA A 1 365 ? 18.212 10.543 3.488 1.00 80.88 365 ALA A C 1
ATOM 2867 O O . ALA A 1 365 ? 17.620 10.966 4.473 1.00 80.88 365 ALA A O 1
ATOM 2868 N N . GLU A 1 366 ? 19.506 10.798 3.312 1.00 81.75 366 GLU A N 1
ATOM 2869 C CA . GLU A 1 366 ? 20.314 11.576 4.257 1.00 81.75 366 GLU A CA 1
ATOM 2870 C C . GLU A 1 366 ? 19.804 13.005 4.504 1.00 81.75 366 GLU A C 1
ATOM 2872 O O . GLU A 1 366 ? 20.095 13.575 5.555 1.00 81.75 366 GLU A O 1
ATOM 2877 N N . GLU A 1 367 ? 19.027 13.573 3.580 1.00 88.69 367 GLU A N 1
ATOM 2878 C CA . GLU A 1 367 ? 18.455 14.915 3.710 1.00 88.69 367 GLU A CA 1
ATOM 2879 C C . GLU A 1 367 ? 17.140 14.934 4.497 1.00 88.69 367 GLU A C 1
ATOM 2881 O O . GLU A 1 367 ? 16.618 16.010 4.774 1.00 88.69 367 GLU A O 1
ATOM 2886 N N . TRP A 1 368 ? 16.618 13.771 4.901 1.00 90.06 368 TRP A N 1
ATOM 2887 C CA . TRP A 1 368 ? 15.370 13.648 5.660 1.00 90.06 368 TRP A CA 1
ATOM 2888 C C . TRP A 1 368 ? 15.530 13.820 7.175 1.00 90.06 368 TRP A C 1
ATOM 2890 O O . TRP A 1 368 ? 14.537 13.760 7.898 1.00 90.06 368 TRP A O 1
ATOM 2900 N N . ILE A 1 369 ? 16.747 14.068 7.668 1.00 88.88 369 ILE A N 1
ATOM 2901 C CA . ILE A 1 369 ? 16.995 14.516 9.045 1.00 88.88 369 ILE A CA 1
ATOM 2902 C C . ILE A 1 369 ? 17.388 15.989 9.008 1.00 88.88 369 ILE A C 1
ATOM 2904 O O . ILE A 1 369 ? 18.397 16.351 8.402 1.00 88.88 369 ILE A O 1
ATOM 2908 N N . ASP A 1 370 ? 16.647 16.829 9.726 1.00 84.06 370 ASP A N 1
ATOM 2909 C CA . ASP A 1 370 ? 17.063 18.206 9.967 1.00 84.06 370 ASP A CA 1
ATOM 2910 C C . ASP A 1 370 ? 18.249 18.222 10.936 1.00 84.06 370 ASP A C 1
ATOM 2912 O O . ASP A 1 370 ? 18.176 17.754 12.076 1.00 84.06 370 ASP A O 1
ATOM 2916 N N . THR A 1 371 ? 19.376 18.747 10.461 1.00 69.31 371 THR A N 1
ATOM 2917 C CA . THR A 1 371 ? 20.623 18.844 11.231 1.00 69.31 371 THR A CA 1
ATOM 2918 C C . THR A 1 371 ? 20.848 20.219 11.866 1.00 69.31 371 THR A C 1
ATOM 2920 O O . THR A 1 371 ? 21.949 20.462 12.362 1.00 69.31 371 THR A O 1
ATOM 2923 N N . GLU A 1 372 ? 19.864 21.122 11.802 1.00 57.28 372 GLU A N 1
ATOM 2924 C CA . GLU A 1 372 ? 19.966 22.503 12.312 1.00 57.28 372 GLU A CA 1
ATOM 2925 C C . GLU A 1 372 ? 19.737 22.634 13.822 1.00 57.28 372 GLU A C 1
ATOM 2927 O O . GLU A 1 372 ? 18.779 22.026 14.354 1.00 57.28 372 GLU A O 1
#

pLDDT: mean 72.74, std 17.27, range [29.81, 92.94]

Organism: NCBI:txid1548548

Radius of gyration: 22.37 Å; Cα contacts (8 Å, |Δi|>4): 697; chains: 1; bounding box: 58×41×62 Å

Foldseek 3Di:
DFAALLVLLVVLLVVQCDFQLNPDDSVVVVVVLLVVLVPDPCSPPFPPCQAQNDKDWDWQCWDWDQDPNDIWIFHTGIKIWGLRHHRLQHQVPPVQDDPVDQWKKWKKDFLVLFDVVVSVQQQDPADPSNRRNSVVGRMGTQGIRPDPCNSDDPVRVLVGSAQTKMKMWGHHNVQCKIKIFIDGRPDTAWIFMDNLCQFQADDQPDPPHQKAFPDNCPPVCCLVQVPLNSVLVRCSRDSVLRVQLVNCVVVVPPQSHHRPDHPPPDDPPVNVPDDNVNPPARNQVLNNSCVVPVTDSVSSSSSSNSSSVSPVVRPQYQYNSQGTKHKHKHGKMWGQDHGMPDHCPDRGIDIRHIYIMMMTDNDDSNVRIDPD

Mean predicted aligned error: 10.9 Å